Protein AF-0000000082586882 (afdb_homodimer)

Radius of gyration: 26.21 Å; Cα contacts (8 Å, |Δi|>4): 1651; chains: 2; bounding box: 53×79×56 Å

pLDDT: mean 97.49, std 3.39, range [56.19, 99.0]

Secondary structure (DSSP, 8-state):
--S-TTTS-HHHHHHHHHHHHHHH-TTEEEEEE-HHHHHHTT-HHHHHHHTT-SSPPEEEEEEEE-SSSTTSPPEEEEE-EEEEE--TTSPPPSTTGGGGGGTTHHHHHHHHHHHHHHHTT-SSEEEEEEEEEEE--STTS--TTEEEE-TTS-EEEES-TT-HHHHHHHHHHHHHGGG--SEEEEEE---HHHHHHHGGG-EEEEES-HHHHHHHHHHHHHHS--EEE----HHHHHHHH--SSSSEESS-SSSSSHHHHHHHHHHTT---SSEEEEE-GGGSEESSSSTTSPSEE--TTHHHHHHHHHHHHHH--/--S-TTTS-HHHHHHHHHHHHHHH-TTEEEEEE-HHHHHHTT-HHHHHHHTT-SSPPEEEEEEEE-SSSTTSPPEEEEE-EEEEE--TTSPPPSTTGGGGGGTTHHHHHHHHHHHHHHHTT-SSEEEEEEEEEEE--STTS--TTEEEE-TTS-EEEES-TT-HHHHHHHHHHHHHGGG--SEEEEEE---HHHHHHHGGG-EEEEES-HHHHHHHHHHHHHHS--EEE----HHHHHHHH--SSSSEESS-SSSSSHHHHHHHHHHTT---SSEEEEE-GGGSEESSSSTTSPSEE--TTHHHHHHHHHHHHHH--

Structure (mmCIF, N/CA/C/O backbone):
data_AF-0000000082586882-model_v1
#
loop_
_entity.id
_entity.type
_entity.pdbx_description
1 polymer 'Cytosol aminopeptidase'
#
loop_
_atom_site.group_PDB
_atom_site.id
_atom_site.type_symbol
_atom_site.label_atom_id
_atom_site.label_alt_id
_atom_site.label_comp_id
_atom_site.label_asym_id
_atom_site.label_entity_id
_atom_site.label_seq_id
_atom_site.pdbx_PDB_ins_code
_atom_site.Cartn_x
_atom_site.Cartn_y
_atom_site.Cartn_z
_atom_site.occupancy
_atom_site.B_iso_or_equiv
_atom_site.auth_seq_id
_atom_site.auth_comp_id
_atom_site.auth_asym_id
_atom_site.auth_atom_id
_atom_site.pdbx_PDB_model_num
ATOM 1 N N . MET A 1 1 ? 10.078 -24.031 0.908 1 88.69 1 MET A N 1
ATOM 2 C CA . MET A 1 1 ? 10.633 -22.688 0.821 1 88.69 1 MET A CA 1
ATOM 3 C C . MET A 1 1 ? 11.938 -22.578 1.593 1 88.69 1 MET A C 1
ATOM 5 O O . MET A 1 1 ? 12.766 -21.703 1.305 1 88.69 1 MET A O 1
ATOM 9 N N . GLU A 1 2 ? 12.172 -23.484 2.617 1 90.75 2 GLU A N 1
ATOM 10 C CA . GLU A 1 2 ? 13.375 -23.422 3.447 1 90.75 2 GLU A CA 1
ATOM 11 C C . GLU A 1 2 ? 14.516 -24.219 2.828 1 90.75 2 GLU A C 1
ATOM 13 O O . GLU A 1 2 ? 15.672 -24.078 3.23 1 90.75 2 GLU A O 1
ATOM 18 N N . SER A 1 3 ? 14.18 -25.062 1.926 1 93.25 3 SER A N 1
ATOM 19 C CA . SER A 1 3 ? 15.188 -25.922 1.333 1 93.25 3 SER A CA 1
ATOM 20 C C . SER A 1 3 ? 16.234 -25.109 0.564 1 93.25 3 SER A C 1
ATOM 22 O O . SER A 1 3 ? 15.891 -24.141 -0.104 1 93.25 3 SER A O 1
ATOM 24 N N . PRO A 1 4 ? 17.484 -25.656 0.668 1 94.94 4 PRO A N 1
ATOM 25 C CA . PRO A 1 4 ? 18.484 -25.016 -0.194 1 94.94 4 PRO A CA 1
ATOM 26 C C . PRO A 1 4 ? 18.125 -25.094 -1.676 1 94.94 4 PRO A C 1
ATOM 28 O O . PRO A 1 4 ? 17.594 -26.109 -2.131 1 94.94 4 PRO A O 1
ATOM 31 N N . ALA A 1 5 ? 18.484 -24.047 -2.354 1 92.69 5 ALA A N 1
ATOM 32 C CA . ALA A 1 5 ? 18.094 -23.938 -3.754 1 92.69 5 ALA A CA 1
ATOM 33 C C . ALA A 1 5 ? 18.672 -25.062 -4.59 1 92.69 5 ALA A C 1
ATOM 35 O O . ALA A 1 5 ? 18.047 -25.516 -5.559 1 92.69 5 ALA A O 1
ATOM 36 N N . ASN A 1 6 ? 19.859 -25.516 -4.23 1 95.38 6 ASN A N 1
ATOM 37 C CA . ASN A 1 6 ? 20.484 -26.594 -4.988 1 95.38 6 ASN A CA 1
ATOM 38 C C . ASN A 1 6 ? 19.781 -27.938 -4.73 1 95.38 6 ASN A C 1
ATOM 40 O O . ASN A 1 6 ? 19.969 -28.891 -5.488 1 95.38 6 ASN A O 1
ATOM 44 N N . GLU A 1 7 ? 18.984 -28.016 -3.697 1 96.69 7 GLU A N 1
ATOM 45 C CA . GLU A 1 7 ? 18.281 -29.25 -3.354 1 96.69 7 GLU A CA 1
ATOM 46 C C . GLU A 1 7 ? 16.797 -29.156 -3.744 1 96.69 7 GLU A C 1
ATOM 48 O O . GLU A 1 7 ? 16.109 -30.188 -3.797 1 96.69 7 GLU A O 1
ATOM 53 N N . MET A 1 8 ? 16.359 -28 -4.051 1 97.81 8 MET A N 1
ATOM 54 C CA . MET A 1 8 ? 14.961 -27.781 -4.426 1 97.81 8 MET A CA 1
ATOM 55 C C . MET A 1 8 ? 14.867 -27.172 -5.824 1 97.81 8 MET A C 1
ATOM 57 O O . MET A 1 8 ? 14.484 -26.016 -5.988 1 97.81 8 MET A O 1
ATOM 61 N N . THR A 1 9 ? 15.141 -28.016 -6.777 1 98.12 9 THR A N 1
ATOM 62 C CA . THR A 1 9 ? 15.016 -27.641 -8.18 1 98.12 9 THR A CA 1
ATOM 63 C C . THR A 1 9 ? 13.562 -27.719 -8.633 1 98.12 9 THR A C 1
ATOM 65 O O . THR A 1 9 ? 12.711 -28.234 -7.918 1 98.12 9 THR A O 1
ATOM 68 N N . PRO A 1 10 ? 13.289 -27.156 -9.836 1 98.62 10 PRO A N 1
ATOM 69 C CA . PRO A 1 10 ? 11.922 -27.281 -10.352 1 98.62 10 PRO A CA 1
ATOM 70 C C . PRO A 1 10 ? 11.43 -28.719 -10.391 1 98.62 10 PRO A C 1
ATOM 72 O O . PRO A 1 10 ? 10.312 -29 -9.961 1 98.62 10 PRO A O 1
ATOM 75 N N . THR A 1 11 ? 12.266 -29.594 -10.859 1 98.44 11 THR A N 1
ATOM 76 C CA . THR A 1 11 ? 11.914 -31.016 -10.945 1 98.44 11 THR A CA 1
ATOM 77 C C . THR A 1 11 ? 11.664 -31.594 -9.562 1 98.44 11 THR A C 1
ATOM 79 O O . THR A 1 11 ? 10.672 -32.312 -9.344 1 98.44 11 THR A O 1
ATOM 82 N N . LYS A 1 12 ? 12.562 -31.328 -8.617 1 98.44 12 LYS A N 1
ATOM 83 C CA . LYS A 1 12 ? 12.43 -31.844 -7.254 1 98.44 12 LYS A CA 1
ATOM 84 C C . LYS A 1 12 ? 11.156 -31.328 -6.598 1 98.44 12 LYS A C 1
ATOM 86 O O . LYS A 1 12 ? 10.461 -32.062 -5.898 1 98.44 12 LYS A O 1
ATOM 91 N N . PHE A 1 13 ? 10.867 -30.062 -6.781 1 98.69 13 PHE A N 1
ATOM 92 C CA . PHE A 1 13 ? 9.633 -29.484 -6.266 1 98.69 13 PHE A CA 1
ATOM 93 C C . PHE A 1 13 ? 8.422 -30.281 -6.742 1 98.69 13 PHE A C 1
ATOM 95 O O . PHE A 1 13 ? 7.574 -30.672 -5.938 1 98.69 13 PHE A O 1
ATOM 102 N N . ALA A 1 14 ? 8.328 -30.484 -8.039 1 98.81 14 ALA A N 1
ATOM 103 C CA . ALA A 1 14 ? 7.195 -31.188 -8.641 1 98.81 14 ALA A CA 1
ATOM 104 C C . ALA A 1 14 ? 7.07 -32.594 -8.086 1 98.81 14 ALA A C 1
ATOM 106 O O . ALA A 1 14 ? 5.965 -33.062 -7.773 1 98.81 14 ALA A O 1
ATOM 107 N N . GLU A 1 15 ? 8.172 -33.281 -7.914 1 98.56 15 GLU A N 1
ATOM 108 C CA . GLU A 1 15 ? 8.172 -34.656 -7.41 1 98.56 15 GLU A CA 1
ATOM 109 C C . GLU A 1 15 ? 7.68 -34.719 -5.969 1 98.56 15 GLU A C 1
ATOM 111 O O . GLU A 1 15 ? 6.934 -35.625 -5.602 1 98.56 15 GLU A O 1
ATOM 116 N N . ILE A 1 16 ? 8.117 -33.812 -5.176 1 98.31 16 ILE A N 1
ATOM 117 C CA . ILE A 1 16 ? 7.715 -33.75 -3.775 1 98.31 16 ILE A CA 1
ATOM 118 C C . ILE A 1 16 ? 6.207 -33.531 -3.682 1 98.31 16 ILE A C 1
ATOM 120 O O . ILE A 1 16 ? 5.52 -34.188 -2.902 1 98.31 16 ILE A O 1
ATOM 124 N N . ILE A 1 17 ? 5.715 -32.594 -4.461 1 98.56 17 ILE A N 1
ATOM 125 C CA . ILE A 1 17 ? 4.285 -32.281 -4.438 1 98.56 17 ILE A CA 1
ATOM 126 C C . ILE A 1 17 ? 3.502 -33.5 -4.914 1 98.56 17 ILE A C 1
ATOM 128 O O . ILE A 1 17 ? 2.461 -33.844 -4.348 1 98.56 17 ILE A O 1
ATOM 132 N N . GLU A 1 18 ? 3.982 -34.156 -5.996 1 98.62 18 GLU A N 1
ATOM 133 C CA . GLU A 1 18 ? 3.322 -35.344 -6.48 1 98.62 18 GLU A CA 1
ATOM 134 C C . GLU A 1 18 ? 3.23 -36.406 -5.387 1 98.62 18 GLU A C 1
ATOM 136 O O . GLU A 1 18 ? 2.174 -37 -5.184 1 98.62 18 GLU A O 1
ATOM 141 N N . LYS A 1 19 ? 4.316 -36.656 -4.711 1 98.38 19 LYS A N 1
ATOM 142 C CA . LYS A 1 19 ? 4.348 -37.625 -3.629 1 98.38 19 LYS A CA 1
ATOM 143 C C . LYS A 1 19 ? 3.344 -37.281 -2.537 1 98.38 19 LYS A C 1
ATOM 145 O O . LYS A 1 19 ? 2.619 -38.156 -2.047 1 98.38 19 LYS A O 1
ATOM 150 N N . ASN A 1 20 ? 3.316 -36.031 -2.166 1 98.38 20 ASN A N 1
ATOM 151 C CA . ASN A 1 20 ? 2.4 -35.594 -1.126 1 98.38 20 ASN A CA 1
ATOM 152 C C . ASN A 1 20 ? 0.944 -35.75 -1.541 1 98.38 20 ASN A C 1
ATOM 154 O O . ASN A 1 20 ? 0.108 -36.156 -0.727 1 98.38 20 ASN A O 1
ATOM 158 N N . LEU A 1 21 ? 0.627 -35.469 -2.764 1 98.38 21 LEU A N 1
ATOM 159 C CA . LEU A 1 21 ? -0.746 -35.562 -3.25 1 98.38 21 LEU A CA 1
ATOM 160 C C . LEU A 1 21 ? -1.193 -37 -3.355 1 98.38 21 LEU A C 1
ATOM 162 O O . LEU A 1 21 ? -2.328 -37.344 -3.008 1 98.38 21 LEU A O 1
ATOM 166 N N . LYS A 1 22 ? -0.313 -37.875 -3.84 1 96.81 22 LYS A N 1
ATOM 167 C CA . LYS A 1 22 ? -0.622 -39.312 -3.918 1 96.81 22 LYS A CA 1
ATOM 168 C C . LYS A 1 22 ? -0.925 -39.875 -2.537 1 96.81 22 LYS A C 1
ATOM 170 O O . LYS A 1 22 ? -1.798 -40.75 -2.395 1 96.81 22 LYS A O 1
ATOM 175 N N . SER A 1 23 ? -0.194 -39.406 -1.592 1 97.38 23 SER A N 1
ATOM 176 C CA . SER A 1 23 ? -0.396 -39.875 -0.219 1 97.38 23 SER A CA 1
ATOM 177 C C . SER A 1 23 ? -1.67 -39.281 0.376 1 97.38 23 SER A C 1
ATOM 179 O O . SER A 1 23 ? -2.27 -39.844 1.281 1 97.38 23 SER A O 1
ATOM 181 N N . ALA A 1 24 ? -2.102 -38.156 -0.119 1 97.25 24 ALA A N 1
ATOM 182 C CA . ALA A 1 24 ? -3.215 -37.406 0.469 1 97.25 24 ALA A CA 1
ATOM 183 C C . ALA A 1 24 ? -4.555 -38 0.037 1 97.25 24 ALA A C 1
ATOM 185 O O . ALA A 1 24 ? -5.5 -38.031 0.826 1 97.25 24 ALA A O 1
ATOM 186 N N . SER A 1 25 ? -4.66 -38.438 -1.238 1 96.62 25 SER A N 1
ATOM 187 C CA . SER A 1 25 ? -5.961 -38.875 -1.732 1 96.62 25 SER A CA 1
ATOM 188 C C . SER A 1 25 ? -5.832 -39.594 -3.076 1 96.62 25 SER A C 1
ATOM 190 O O . SER A 1 25 ? -5.031 -39.188 -3.924 1 96.62 25 SER A O 1
ATOM 192 N N . SER A 1 26 ? -6.711 -40.5 -3.342 1 96.81 26 SER A N 1
ATOM 193 C CA . SER A 1 26 ? -6.777 -41.188 -4.633 1 96.81 26 SER A CA 1
ATOM 194 C C . SER A 1 26 ? -7.5 -40.344 -5.668 1 96.81 26 SER A C 1
ATOM 196 O O . SER A 1 26 ? -7.488 -40.656 -6.859 1 96.81 26 SER A O 1
ATOM 198 N N . LYS A 1 27 ? -8.039 -39.25 -5.223 1 97.5 27 LYS A N 1
ATOM 199 C CA . LYS A 1 27 ? -8.82 -38.375 -6.105 1 97.5 27 LYS A CA 1
ATOM 200 C C . LYS A 1 27 ? -7.926 -37.312 -6.77 1 97.5 27 LYS A C 1
ATOM 202 O O . LYS A 1 27 ? -8.422 -36.375 -7.398 1 97.5 27 LYS A O 1
ATOM 207 N N . THR A 1 28 ? -6.645 -37.5 -6.586 1 98.19 28 THR A N 1
ATOM 208 C CA . THR A 1 28 ? -5.715 -36.531 -7.145 1 98.19 28 THR A CA 1
ATOM 209 C C . THR A 1 28 ? -4.996 -37.094 -8.367 1 98.19 28 THR A C 1
ATOM 211 O O . THR A 1 28 ? -4.77 -38.312 -8.445 1 98.19 28 THR A O 1
ATOM 214 N N . GLU A 1 29 ? -4.781 -36.312 -9.312 1 98.31 29 GLU A N 1
ATOM 215 C CA . GLU A 1 29 ? -3.969 -36.594 -10.492 1 98.31 29 GLU A CA 1
ATOM 216 C C . GLU A 1 29 ? -2.943 -35.469 -10.727 1 98.31 29 GLU A C 1
ATOM 218 O O . GLU A 1 29 ? -3.283 -34.281 -10.695 1 98.31 29 GLU A O 1
ATOM 223 N N . VAL A 1 30 ? -1.693 -35.906 -10.898 1 98.75 30 VAL A N 1
ATOM 224 C CA . VAL A 1 30 ? -0.616 -34.938 -11.047 1 98.75 30 VAL A CA 1
ATOM 225 C C . VAL A 1 30 ? 0.068 -35.125 -12.398 1 98.75 30 VAL A C 1
ATOM 227 O O . VAL A 1 30 ? 0.367 -36.25 -12.797 1 98.75 30 VAL A O 1
ATOM 230 N N . HIS A 1 31 ? 0.215 -34.062 -13.148 1 98.75 31 HIS A N 1
ATOM 231 C CA . HIS A 1 31 ? 0.985 -34.031 -14.383 1 98.75 31 HIS A CA 1
ATOM 232 C C . HIS A 1 31 ? 2.232 -33.188 -14.234 1 98.75 31 HIS A C 1
ATOM 234 O O . HIS A 1 31 ? 2.135 -31.969 -14.031 1 98.75 31 HIS A O 1
ATOM 240 N N . ILE A 1 32 ? 3.363 -33.844 -14.289 1 98.81 32 ILE A N 1
ATOM 241 C CA . ILE A 1 32 ? 4.641 -33.156 -14.344 1 98.81 32 ILE A CA 1
ATOM 242 C C . ILE A 1 32 ? 5.062 -32.938 -15.797 1 98.81 32 ILE A C 1
ATOM 244 O O . ILE A 1 32 ? 5.656 -33.844 -16.406 1 98.81 32 ILE A O 1
ATOM 248 N N . ARG A 1 33 ? 4.746 -31.766 -16.344 1 98.81 33 ARG A N 1
ATOM 249 C CA . ARG A 1 33 ? 4.902 -31.516 -17.781 1 98.81 33 ARG A CA 1
ATOM 250 C C . ARG A 1 33 ? 6.309 -31.016 -18.094 1 98.81 33 ARG A C 1
ATOM 252 O O . ARG A 1 33 ? 6.773 -30.031 -17.5 1 98.81 33 ARG A O 1
ATOM 259 N N . PRO A 1 34 ? 7.016 -31.688 -18.984 1 98.62 34 PRO A N 1
ATOM 260 C CA . PRO A 1 34 ? 8.383 -31.297 -19.344 1 98.62 34 PRO A CA 1
ATOM 261 C C . PRO A 1 34 ? 8.438 -30.078 -20.25 1 98.62 34 PRO A C 1
ATOM 263 O O . PRO A 1 34 ? 7.402 -29.594 -20.719 1 98.62 34 PRO A O 1
ATOM 266 N N . LYS A 1 35 ? 9.633 -29.609 -20.516 1 98.75 35 LYS A N 1
ATOM 267 C CA . LYS A 1 35 ? 9.875 -28.438 -21.359 1 98.75 35 LYS A CA 1
ATOM 268 C C . LYS A 1 35 ? 9.211 -28.594 -22.719 1 98.75 35 LYS A C 1
ATOM 270 O O . LYS A 1 35 ? 8.656 -27.641 -23.266 1 98.75 35 LYS A O 1
ATOM 275 N N . SER A 1 36 ? 9.258 -29.781 -23.281 1 98.75 36 SER A N 1
ATOM 276 C CA . SER A 1 36 ? 8.688 -30.016 -24.609 1 98.75 36 SER A CA 1
ATOM 277 C C . SER A 1 36 ? 7.184 -29.75 -24.609 1 98.75 36 SER A C 1
ATOM 279 O O . SER A 1 36 ? 6.652 -29.188 -25.578 1 98.75 36 SER A O 1
ATOM 281 N N . TRP A 1 37 ? 6.523 -30.141 -23.594 1 98.88 37 TRP A N 1
ATOM 282 C CA . TRP A 1 37 ? 5.098 -29.859 -23.469 1 98.88 37 TRP A CA 1
ATOM 283 C C . TRP A 1 37 ? 4.844 -28.359 -23.359 1 98.88 37 TRP A C 1
ATOM 285 O O . TRP A 1 37 ? 3.9 -27.844 -23.969 1 98.88 37 TRP A O 1
ATOM 295 N N . ILE A 1 38 ? 5.629 -27.703 -22.609 1 98.94 38 ILE A N 1
ATOM 296 C CA . ILE A 1 38 ? 5.52 -26.266 -22.438 1 98.94 38 ILE A CA 1
ATOM 297 C C . ILE A 1 38 ? 5.66 -25.562 -23.781 1 98.94 38 ILE A C 1
ATOM 299 O O . ILE A 1 38 ? 4.914 -24.625 -24.094 1 98.94 38 ILE A O 1
ATOM 303 N N . GLU A 1 39 ? 6.641 -26 -24.562 1 98.81 39 GLU A N 1
ATOM 304 C CA . GLU A 1 39 ? 6.855 -25.469 -25.922 1 98.81 39 GLU A CA 1
ATOM 305 C C . GLU A 1 39 ? 5.641 -25.719 -26.797 1 98.81 39 GLU A C 1
ATOM 307 O O . GLU A 1 39 ? 5.227 -24.844 -27.562 1 98.81 39 GLU A O 1
ATOM 312 N N . GLU A 1 40 ? 5.078 -26.891 -26.672 1 98.75 40 GLU A N 1
ATOM 313 C CA . GLU A 1 40 ? 3.893 -27.234 -27.438 1 98.75 40 GLU A CA 1
ATOM 314 C C . GLU A 1 40 ? 2.711 -26.344 -27.078 1 98.75 40 GLU A C 1
ATOM 316 O O . GLU A 1 40 ? 1.879 -26.016 -27.922 1 98.75 40 GLU A O 1
ATOM 321 N N . GLN A 1 41 ? 2.654 -25.938 -25.859 1 98.75 41 GLN A N 1
ATOM 322 C CA . GLN A 1 41 ? 1.582 -25.078 -25.375 1 98.75 41 GLN A CA 1
ATOM 323 C C . GLN A 1 41 ? 1.851 -23.609 -25.719 1 98.75 41 GLN A C 1
ATOM 325 O O . GLN A 1 41 ? 1.066 -22.734 -25.359 1 98.75 41 GLN A O 1
ATOM 330 N N . GLU A 1 42 ? 2.945 -23.312 -26.344 1 98.69 42 GLU A N 1
ATOM 331 C CA . GLU A 1 42 ? 3.336 -21.984 -26.797 1 98.69 42 GLU A CA 1
ATOM 332 C C . GLU A 1 42 ? 3.404 -21 -25.625 1 98.69 42 GLU A C 1
ATOM 334 O O . GLU A 1 42 ? 2.928 -19.875 -25.719 1 98.69 42 GLU A O 1
ATOM 339 N N . MET A 1 43 ? 3.896 -21.531 -24.516 1 98.88 43 MET A N 1
ATOM 340 C CA . MET A 1 43 ? 4.078 -20.672 -23.344 1 98.88 43 MET A CA 1
ATOM 341 C C . MET A 1 43 ? 5.383 -19.906 -23.438 1 98.88 43 MET A C 1
ATOM 343 O O . MET A 1 43 ? 6.273 -20.078 -22.594 1 98.88 43 MET A O 1
ATOM 347 N N . GLY A 1 44 ? 5.402 -18.953 -24.391 1 98.88 44 GLY A N 1
ATOM 348 C CA . GLY A 1 44 ? 6.621 -18.234 -24.719 1 98.88 44 GLY A CA 1
ATOM 349 C C . GLY A 1 44 ? 7.105 -17.328 -23.594 1 98.88 44 GLY A C 1
ATOM 350 O O . GLY A 1 44 ? 8.312 -17.141 -23.422 1 98.88 44 GLY A O 1
ATOM 351 N N . SER A 1 45 ? 6.223 -16.734 -22.906 1 98.94 45 SER A N 1
ATOM 352 C CA . SER A 1 45 ? 6.602 -15.883 -21.781 1 98.94 45 SER A CA 1
ATOM 353 C C . SER A 1 45 ? 7.277 -16.688 -20.672 1 98.94 45 SER A C 1
ATOM 355 O O . SER A 1 45 ? 8.328 -16.297 -20.172 1 98.94 45 SER A O 1
ATOM 357 N N . PHE A 1 46 ? 6.695 -17.828 -20.344 1 98.94 46 PHE A N 1
ATOM 358 C CA . PHE A 1 46 ? 7.27 -18.734 -19.359 1 98.94 46 PHE A CA 1
ATOM 359 C C . PHE A 1 46 ? 8.633 -19.25 -19.812 1 98.94 46 PHE A C 1
ATOM 361 O O . PHE A 1 46 ? 9.609 -19.156 -19.062 1 98.94 46 PHE A O 1
ATOM 368 N N . LEU A 1 47 ? 8.734 -19.672 -21 1 98.94 47 LEU A N 1
ATOM 369 C CA . LEU A 1 47 ? 9.969 -20.234 -21.562 1 98.94 47 LEU A CA 1
ATOM 370 C C . LEU A 1 47 ? 11.07 -19.172 -21.578 1 98.94 47 LEU A C 1
ATOM 372 O O . LEU A 1 47 ? 12.25 -19.5 -21.406 1 98.94 47 LEU A O 1
ATOM 376 N N . SER A 1 48 ? 10.703 -17.938 -21.781 1 98.81 48 SER A N 1
ATOM 377 C CA . SER A 1 48 ? 11.68 -16.859 -21.859 1 98.81 48 SER A CA 1
ATOM 378 C C . SER A 1 48 ? 12.414 -16.688 -20.531 1 98.81 48 SER A C 1
ATOM 380 O O . SER A 1 48 ? 13.594 -16.328 -20.516 1 98.81 48 SER A O 1
ATOM 382 N N . VAL A 1 49 ? 11.75 -16.891 -19.438 1 98.94 49 VAL A N 1
ATOM 383 C CA . VAL A 1 49 ? 12.375 -16.797 -18.109 1 98.94 49 VAL A CA 1
ATOM 384 C C . VAL A 1 49 ? 13.25 -18.016 -17.859 1 98.94 49 VAL A C 1
ATOM 386 O O . VAL A 1 49 ? 14.383 -17.891 -17.391 1 98.94 49 VAL A O 1
ATOM 389 N N . ALA A 1 50 ? 12.781 -19.156 -18.234 1 98.88 50 ALA A N 1
ATOM 390 C CA . ALA A 1 50 ? 13.406 -20.438 -17.906 1 98.88 50 ALA A CA 1
ATOM 391 C C . ALA A 1 50 ? 14.703 -20.625 -18.688 1 98.88 50 ALA A C 1
ATOM 393 O O . ALA A 1 50 ? 15.617 -21.297 -18.219 1 98.88 50 ALA A O 1
ATOM 394 N N . LYS A 1 51 ? 14.781 -20.031 -19.781 1 98.56 51 LYS A N 1
ATOM 395 C CA . LYS A 1 51 ? 15.867 -20.344 -20.703 1 98.56 51 LYS A CA 1
ATOM 396 C C . LYS A 1 51 ? 17.219 -19.875 -20.156 1 98.56 51 LYS A C 1
ATOM 398 O O . LYS A 1 51 ? 18.266 -20.281 -20.641 1 98.56 51 LYS A O 1
ATOM 403 N N . GLY A 1 52 ? 17.219 -19.062 -19.125 1 98.25 52 GLY A N 1
ATOM 404 C CA . GLY A 1 52 ? 18.453 -18.609 -18.531 1 98.25 52 GLY A CA 1
ATOM 405 C C . GLY A 1 52 ? 19.125 -19.672 -17.672 1 98.25 52 GLY A C 1
ATOM 406 O O . GLY A 1 52 ? 20.312 -19.562 -17.344 1 98.25 52 GLY A O 1
ATOM 407 N N . SER A 1 53 ? 18.406 -20.656 -17.25 1 98.25 53 SER A N 1
ATOM 408 C CA . SER A 1 53 ? 18.891 -21.688 -16.344 1 98.25 53 SER A CA 1
ATOM 409 C C . SER A 1 53 ? 19.172 -22.984 -17.078 1 98.25 53 SER A C 1
ATOM 411 O O . SER A 1 53 ? 18.547 -23.266 -18.109 1 98.25 53 SER A O 1
ATOM 413 N N . ASP A 1 54 ? 20.078 -23.766 -16.531 1 97.5 54 ASP A N 1
ATOM 414 C CA . ASP A 1 54 ? 20.312 -25.109 -17.031 1 97.5 54 ASP A CA 1
ATOM 415 C C . ASP A 1 54 ? 19.344 -26.109 -16.422 1 97.5 54 ASP A C 1
ATOM 417 O O . ASP A 1 54 ? 19.188 -27.219 -16.922 1 97.5 54 ASP A O 1
ATOM 421 N N . GLU A 1 55 ? 18.797 -25.781 -15.281 1 97.88 55 GLU A N 1
ATOM 422 C CA . GLU A 1 55 ? 17.719 -26.594 -14.75 1 97.88 55 GLU A CA 1
ATOM 423 C C . GLU A 1 55 ? 16.484 -26.516 -15.648 1 97.88 55 GLU A C 1
ATOM 425 O O . GLU A 1 55 ? 16 -25.422 -15.961 1 97.88 55 GLU A O 1
ATOM 430 N N . PRO A 1 56 ? 16 -27.625 -16.156 1 98.31 56 PRO A N 1
ATOM 431 C CA . PRO A 1 56 ? 14.844 -27.562 -17.062 1 98.31 56 PRO A CA 1
ATOM 432 C C . PRO A 1 56 ? 13.586 -27.062 -16.344 1 98.31 56 PRO A C 1
ATOM 434 O O . PRO A 1 56 ? 13.359 -27.391 -15.18 1 98.31 56 PRO A O 1
ATOM 437 N N . PRO A 1 57 ? 12.82 -26.234 -17.078 1 98.88 57 PRO A N 1
ATOM 438 C CA . PRO A 1 57 ? 11.516 -25.859 -16.516 1 98.88 57 PRO A CA 1
ATOM 439 C C . PRO A 1 57 ? 10.547 -27.031 -16.438 1 98.88 57 PRO A C 1
ATOM 441 O O . PRO A 1 57 ? 10.688 -28.016 -17.172 1 98.88 57 PRO A O 1
ATOM 444 N N . VAL A 1 58 ? 9.648 -26.953 -15.5 1 98.94 58 VAL A N 1
ATOM 445 C CA . VAL A 1 58 ? 8.586 -27.922 -15.297 1 98.94 58 VAL A CA 1
ATOM 446 C C . VAL A 1 58 ? 7.25 -27.203 -15.102 1 98.94 58 VAL A C 1
ATOM 448 O O . VAL A 1 58 ? 7.18 -26.203 -14.391 1 98.94 58 VAL A O 1
ATOM 451 N N . PHE A 1 59 ? 6.266 -27.594 -15.867 1 98.94 59 PHE A N 1
ATOM 452 C CA . PHE A 1 59 ? 4.922 -27.109 -15.586 1 98.94 59 PHE A CA 1
ATOM 453 C C . PHE A 1 59 ? 4.129 -28.125 -14.781 1 98.94 59 PHE A C 1
ATOM 455 O O . PHE A 1 59 ? 3.742 -29.172 -15.305 1 98.94 59 PHE A O 1
ATOM 462 N N . LEU A 1 60 ? 3.924 -27.844 -13.508 1 98.94 60 LEU A N 1
ATOM 463 C CA . LEU A 1 60 ? 3.205 -28.75 -12.609 1 98.94 60 LEU A CA 1
ATOM 464 C C . LEU A 1 60 ? 1.702 -28.5 -12.68 1 98.94 60 LEU A C 1
ATOM 466 O O . LEU A 1 60 ? 1.246 -27.375 -12.477 1 98.94 60 LEU A O 1
ATOM 470 N N . GLU A 1 61 ? 0.967 -29.469 -13.031 1 98.94 61 GLU A N 1
ATOM 471 C CA . GLU A 1 61 ? -0.49 -29.438 -13.109 1 98.94 61 GLU A CA 1
ATOM 472 C C . GLU A 1 61 ? -1.119 -30.469 -12.18 1 98.94 61 GLU A C 1
ATOM 474 O O . GLU A 1 61 ? -0.817 -31.656 -12.273 1 98.94 61 GLU A O 1
ATOM 479 N N . ILE A 1 62 ? -1.984 -29.969 -11.281 1 98.94 62 ILE A N 1
ATOM 480 C CA . ILE A 1 62 ? -2.607 -30.812 -10.273 1 98.94 62 ILE A CA 1
ATOM 481 C C . ILE A 1 62 ? -4.121 -30.812 -10.461 1 98.94 62 ILE A C 1
ATOM 483 O O . ILE A 1 62 ? -4.734 -29.766 -10.641 1 98.94 62 ILE A O 1
ATOM 487 N N . HIS A 1 63 ? -4.707 -31.984 -10.461 1 98.62 63 HIS A N 1
ATOM 488 C CA . HIS A 1 63 ? -6.156 -32.125 -10.43 1 98.62 63 HIS A CA 1
ATOM 489 C C . HIS A 1 63 ? -6.613 -32.812 -9.141 1 98.62 63 HIS A C 1
ATOM 491 O O . HIS A 1 63 ? -6.082 -33.844 -8.758 1 98.62 63 HIS A O 1
ATOM 497 N N . TYR A 1 64 ? -7.434 -32.188 -8.414 1 98.69 64 TYR A N 1
ATOM 498 C CA . TYR A 1 64 ? -8.195 -32.781 -7.324 1 98.69 64 TYR A CA 1
ATOM 499 C C . TYR A 1 64 ? -9.68 -32.844 -7.664 1 98.69 64 TYR A C 1
ATOM 501 O O . TYR A 1 64 ? -10.32 -31.812 -7.867 1 98.69 64 TYR A O 1
ATOM 509 N N . ARG A 1 65 ? -10.203 -34.031 -7.836 1 98.25 65 ARG A N 1
ATOM 510 C CA . ARG A 1 65 ? -11.602 -34.25 -8.188 1 98.25 65 ARG A CA 1
ATOM 511 C C . ARG A 1 65 ? -12.414 -34.688 -6.969 1 98.25 65 ARG A C 1
ATOM 513 O O . ARG A 1 65 ? -12.805 -35.844 -6.844 1 98.25 65 ARG A O 1
ATOM 520 N N . GLY A 1 66 ? -12.805 -33.688 -6.215 1 97.44 66 GLY A N 1
ATOM 521 C CA . GLY A 1 66 ? -13.469 -33.969 -4.949 1 97.44 66 GLY A CA 1
ATOM 522 C C . GLY A 1 66 ? -14.977 -33.844 -5.031 1 97.44 66 GLY A C 1
ATOM 523 O O . GLY A 1 66 ? -15.695 -34.406 -4.199 1 97.44 66 GLY A O 1
ATOM 524 N N . SER A 1 67 ? -15.422 -33.188 -6.023 1 97.12 67 SER A N 1
ATOM 525 C CA . SER A 1 67 ? -16.859 -33 -6.148 1 97.12 67 SER A CA 1
ATOM 526 C C . SER A 1 67 ? -17.578 -34.312 -6.465 1 97.12 67 SER A C 1
ATOM 528 O O . SER A 1 67 ? -17.078 -35.125 -7.242 1 97.12 67 SER A O 1
ATOM 530 N N . PRO A 1 68 ? -18.75 -34.438 -5.875 1 95.19 68 PRO A N 1
ATOM 531 C CA . PRO A 1 68 ? -19.531 -35.625 -6.281 1 95.19 68 PRO A CA 1
ATOM 532 C C . PRO A 1 68 ? -19.922 -35.562 -7.758 1 95.19 68 PRO A C 1
ATOM 534 O O . PRO A 1 68 ? -20.125 -36.625 -8.375 1 95.19 68 PRO A O 1
ATOM 537 N N . ASN A 1 69 ? -20.047 -34.375 -8.273 1 94.5 69 ASN A N 1
ATOM 538 C CA . ASN A 1 69 ? -20.297 -34.188 -9.695 1 94.5 69 ASN A CA 1
ATOM 539 C C . ASN A 1 69 ? -19.016 -33.812 -10.445 1 94.5 69 ASN A C 1
ATOM 541 O O . ASN A 1 69 ? -18.547 -32.688 -10.367 1 94.5 69 ASN A O 1
ATOM 545 N N . ALA A 1 70 ? -18.5 -34.719 -11.227 1 89.31 70 ALA A N 1
ATOM 546 C CA . ALA A 1 70 ? -17.234 -34.562 -11.93 1 89.31 70 ALA A CA 1
ATOM 547 C C . ALA A 1 70 ? -17.281 -33.375 -12.883 1 89.31 70 ALA A C 1
ATOM 549 O O . ALA A 1 70 ? -16.25 -32.75 -13.164 1 89.31 70 ALA A O 1
ATOM 550 N N . SER A 1 71 ? -18.484 -33.031 -13.266 1 93.88 71 SER A N 1
ATOM 551 C CA . SER A 1 71 ? -18.625 -31.984 -14.273 1 93.88 71 SER A CA 1
ATOM 552 C C . SER A 1 71 ? -18.656 -30.594 -13.641 1 93.88 71 SER A C 1
ATOM 554 O O . SER A 1 71 ? -18.641 -29.578 -14.344 1 93.88 71 SER A O 1
ATOM 556 N N . ASP A 1 72 ? -18.625 -30.578 -12.32 1 96.25 72 ASP A N 1
ATOM 557 C CA . ASP A 1 72 ? -18.578 -29.281 -11.664 1 96.25 72 ASP A CA 1
ATOM 558 C C . ASP A 1 72 ? -17.328 -28.516 -12.039 1 96.25 72 ASP A C 1
ATOM 560 O O . ASP A 1 72 ? -16.219 -29.078 -12.07 1 96.25 72 ASP A O 1
ATOM 564 N N . ALA A 1 73 ? -17.5 -27.234 -12.391 1 97.88 73 ALA A N 1
ATOM 565 C CA . ALA A 1 73 ? -16.375 -26.391 -12.742 1 97.88 73 ALA A CA 1
ATOM 566 C C . ALA A 1 73 ? -15.383 -26.281 -11.594 1 97.88 73 ALA A C 1
ATOM 568 O O . ALA A 1 73 ? -15.781 -26.172 -10.43 1 97.88 73 ALA A O 1
ATOM 569 N N . PRO A 1 74 ? -14.172 -26.406 -11.859 1 98.75 74 PRO A N 1
ATOM 570 C CA . PRO A 1 74 ? -13.156 -26.359 -10.805 1 98.75 74 PRO A CA 1
ATOM 571 C C . PRO A 1 74 ? -12.82 -24.938 -10.367 1 98.75 74 PRO A C 1
ATOM 573 O O . PRO A 1 74 ? -13.07 -23.984 -11.117 1 98.75 74 PRO A O 1
ATOM 576 N N . LEU A 1 75 ? -12.336 -24.812 -9.125 1 98.88 75 LEU A N 1
ATOM 577 C CA . LEU A 1 75 ? -11.523 -23.656 -8.75 1 98.88 75 LEU A CA 1
ATOM 578 C C . LEU A 1 75 ? -10.086 -23.828 -9.234 1 98.88 75 LEU A C 1
ATOM 580 O O . LEU A 1 75 ? -9.492 -24.891 -9.055 1 98.88 75 LEU A O 1
ATOM 584 N N . VAL A 1 76 ? -9.539 -22.844 -9.875 1 98.94 76 VAL A N 1
ATOM 585 C CA . VAL A 1 76 ? -8.18 -22.969 -10.383 1 98.94 76 VAL A CA 1
ATOM 586 C C . VAL A 1 76 ? -7.25 -22.047 -9.586 1 98.94 76 VAL A C 1
ATOM 588 O O . VAL A 1 76 ? -7.488 -20.844 -9.484 1 98.94 76 VAL A O 1
ATOM 591 N N . PHE A 1 77 ? -6.242 -22.641 -8.961 1 98.94 77 PHE A N 1
ATOM 592 C CA . PHE A 1 77 ? -5.199 -21.938 -8.227 1 98.94 77 PHE A CA 1
ATOM 593 C C . PHE A 1 77 ? -3.885 -21.953 -9 1 98.94 77 PHE A C 1
ATOM 595 O O . PHE A 1 77 ? -3.465 -23 -9.492 1 98.94 77 PHE A O 1
ATOM 602 N N . VAL A 1 78 ? -3.291 -20.797 -9.188 1 99 78 VAL A N 1
ATOM 603 C CA . VAL A 1 78 ? -2.027 -20.672 -9.906 1 99 78 VAL A CA 1
ATOM 604 C C . VAL A 1 78 ? -0.956 -20.125 -8.961 1 99 78 VAL A C 1
ATOM 606 O O . VAL A 1 78 ? -1.199 -19.156 -8.227 1 99 78 VAL A O 1
ATOM 609 N N . GLY A 1 79 ? 0.217 -20.766 -8.875 1 98.94 79 GLY A N 1
ATOM 610 C CA . GLY A 1 79 ? 1.27 -20.328 -7.977 1 98.94 79 GLY A CA 1
ATOM 611 C C . GLY A 1 79 ? 2.584 -20.062 -8.68 1 98.94 79 GLY A C 1
ATOM 612 O O . GLY A 1 79 ? 3.033 -20.859 -9.5 1 98.94 79 GLY A O 1
ATOM 613 N N . LYS A 1 80 ? 3.217 -18.891 -8.398 1 98.94 80 LYS A N 1
ATOM 614 C CA . LYS A 1 80 ? 4.551 -18.578 -8.906 1 98.94 80 LYS A CA 1
ATOM 615 C C . LYS A 1 80 ? 5.574 -19.609 -8.422 1 98.94 80 LYS A C 1
ATOM 617 O O . LYS A 1 80 ? 5.711 -19.828 -7.219 1 98.94 80 LYS A O 1
ATOM 622 N N . GLY A 1 81 ? 6.316 -20.219 -9.383 1 98.81 81 GLY A N 1
ATOM 623 C CA . GLY A 1 81 ? 7.188 -21.328 -9.039 1 98.81 81 GLY A CA 1
ATOM 624 C C . GLY A 1 81 ? 8.641 -21.078 -9.383 1 98.81 81 GLY A C 1
ATOM 625 O O . GLY A 1 81 ? 9.328 -21.969 -9.898 1 98.81 81 GLY A O 1
ATOM 626 N N . ILE A 1 82 ? 9.164 -19.906 -9.117 1 98.88 82 ILE A N 1
ATOM 627 C CA . ILE A 1 82 ? 10.586 -19.641 -9.297 1 98.88 82 ILE A CA 1
ATOM 628 C C . ILE A 1 82 ? 11.375 -20.266 -8.141 1 98.88 82 ILE A C 1
ATOM 630 O O . ILE A 1 82 ? 11.352 -19.75 -7.02 1 98.88 82 ILE A O 1
ATOM 634 N N . THR A 1 83 ? 12.078 -21.297 -8.398 1 98.69 83 THR A N 1
ATOM 635 C CA . THR A 1 83 ? 12.734 -22.031 -7.32 1 98.69 83 THR A CA 1
ATOM 636 C C . THR A 1 83 ? 14.008 -21.312 -6.879 1 98.69 83 THR A C 1
ATOM 638 O O . THR A 1 83 ? 14.516 -21.562 -5.781 1 98.69 83 THR A O 1
ATOM 641 N N . PHE A 1 84 ? 14.547 -20.469 -7.723 1 98.62 84 PHE A N 1
ATOM 642 C CA . PHE A 1 84 ? 15.586 -19.516 -7.352 1 98.62 84 PHE A CA 1
ATOM 643 C C . PHE A 1 84 ? 15.555 -18.312 -8.273 1 98.62 84 PHE A C 1
ATOM 645 O O . PHE A 1 84 ? 15.531 -18.453 -9.492 1 98.62 84 PHE A O 1
ATOM 652 N N . ASP A 1 85 ? 15.633 -17.172 -7.699 1 98.5 85 ASP A N 1
ATOM 653 C CA . ASP A 1 85 ? 15.539 -15.938 -8.477 1 98.5 85 ASP A CA 1
ATOM 654 C C . ASP A 1 85 ? 16.781 -15.078 -8.289 1 98.5 85 ASP A C 1
ATOM 656 O O . ASP A 1 85 ? 16.922 -14.383 -7.281 1 98.5 85 ASP A O 1
ATOM 660 N N . SER A 1 86 ? 17.594 -15.039 -9.266 1 98.44 86 SER A N 1
ATOM 661 C CA . SER A 1 86 ? 18.766 -14.18 -9.234 1 98.44 86 SER A CA 1
ATOM 662 C C . SER A 1 86 ? 18.438 -12.773 -9.734 1 98.44 86 SER A C 1
ATOM 664 O O . SER A 1 86 ? 19.203 -11.836 -9.516 1 98.44 86 SER A O 1
ATOM 666 N N . GLY A 1 87 ? 17.359 -12.633 -10.398 1 98.44 87 GLY A N 1
ATOM 667 C CA . GLY A 1 87 ? 17 -11.414 -11.102 1 98.44 87 GLY A CA 1
ATOM 668 C C . GLY A 1 87 ? 17.328 -11.477 -12.586 1 98.44 87 GLY A C 1
ATOM 669 O O . GLY A 1 87 ? 16.953 -10.578 -13.344 1 98.44 87 GLY A O 1
ATOM 670 N N . GLY A 1 88 ? 17.938 -12.594 -13.047 1 98.12 88 GLY A N 1
ATOM 671 C CA . GLY A 1 88 ? 18.406 -12.648 -14.422 1 98.12 88 GLY A CA 1
ATOM 672 C C . GLY A 1 88 ? 19.484 -11.625 -14.727 1 98.12 88 GLY A C 1
ATOM 673 O O . GLY A 1 88 ? 20.422 -11.453 -13.945 1 98.12 88 GLY A O 1
ATOM 674 N N . ILE A 1 89 ? 19.328 -11.008 -15.898 1 98.38 89 ILE A N 1
ATOM 675 C CA . ILE A 1 89 ? 20.312 -10.016 -16.328 1 98.38 89 ILE A CA 1
ATOM 676 C C . ILE A 1 89 ? 20.188 -8.766 -15.453 1 98.38 89 ILE A C 1
ATOM 678 O O . ILE A 1 89 ? 21.188 -8.117 -15.141 1 98.38 89 ILE A O 1
ATOM 682 N N . SER A 1 90 ? 18.938 -8.406 -15.133 1 98.19 90 SER A N 1
ATOM 683 C CA . SER A 1 90 ? 18.719 -7.418 -14.078 1 98.19 90 SER A CA 1
ATOM 684 C C . SER A 1 90 ? 18.984 -8.008 -12.695 1 98.19 90 SER A C 1
ATOM 686 O O . SER A 1 90 ? 18.062 -8.109 -11.875 1 98.19 90 SER A O 1
ATOM 688 N N . ILE A 1 91 ? 20.219 -8.219 -12.359 1 98.06 91 ILE A N 1
ATOM 689 C CA . ILE A 1 91 ? 20.641 -9.07 -11.25 1 98.06 91 ILE A CA 1
ATOM 690 C C . ILE A 1 91 ? 20.359 -8.367 -9.922 1 98.06 91 ILE A C 1
ATOM 692 O O . ILE A 1 91 ? 20.578 -7.16 -9.797 1 98.06 91 ILE A O 1
ATOM 696 N N . LYS A 1 92 ? 19.844 -9.164 -8.969 1 97.56 92 LYS A N 1
ATOM 697 C CA . LYS A 1 92 ? 19.609 -8.648 -7.625 1 97.56 92 LYS A CA 1
ATOM 698 C C . LYS A 1 92 ? 20.922 -8.352 -6.91 1 97.56 92 LYS A C 1
ATOM 700 O O . LYS A 1 92 ? 21.953 -8.945 -7.227 1 97.56 92 LYS A O 1
ATOM 705 N N . PRO A 1 93 ? 20.891 -7.406 -5.914 1 95.62 93 PRO A N 1
ATOM 706 C CA . PRO A 1 93 ? 22.047 -7.305 -5.023 1 95.62 93 PRO A CA 1
ATOM 707 C C . PRO A 1 93 ? 22.375 -8.625 -4.336 1 95.62 93 PRO A C 1
ATOM 709 O O . PRO A 1 93 ? 21.484 -9.43 -4.07 1 95.62 93 PRO A O 1
ATOM 712 N N . SER A 1 94 ? 23.641 -8.75 -3.947 1 96.12 94 SER A N 1
ATOM 713 C CA . SER A 1 94 ? 24.078 -9.984 -3.314 1 96.12 94 SER A CA 1
ATOM 714 C C . SER A 1 94 ? 23.484 -10.133 -1.919 1 96.12 94 SER A C 1
ATOM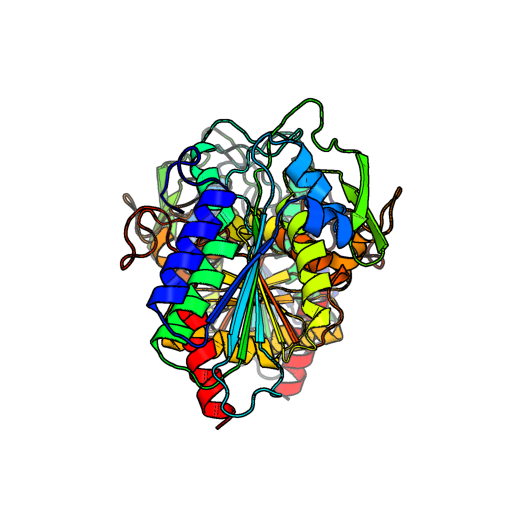 716 O O . SER A 1 94 ? 23.203 -11.25 -1.477 1 96.12 94 SER A O 1
ATOM 718 N N . ALA A 1 95 ? 23.359 -8.961 -1.354 1 94.81 95 ALA A N 1
ATOM 719 C CA . ALA A 1 95 ? 22.812 -8.984 -0.002 1 94.81 95 ALA A CA 1
ATOM 720 C C . ALA A 1 95 ? 21.422 -9.602 0.01 1 94.81 95 ALA A C 1
ATOM 722 O O . ALA A 1 95 ? 20.547 -9.195 -0.769 1 94.81 95 ALA A O 1
ATOM 723 N N . ASN A 1 96 ? 21.188 -10.633 0.761 1 92.38 96 ASN A N 1
ATOM 724 C CA . ASN A 1 96 ? 19.922 -11.305 1.015 1 92.38 96 ASN A CA 1
ATOM 725 C C . ASN A 1 96 ? 19.469 -12.109 -0.2 1 92.38 96 ASN A C 1
ATOM 727 O O . ASN A 1 96 ? 18.312 -12.547 -0.26 1 92.38 96 ASN A O 1
ATOM 731 N N . MET A 1 97 ? 20.312 -12.328 -1.168 1 95.31 97 MET A N 1
ATOM 732 C CA . MET A 1 97 ? 19.938 -13.109 -2.342 1 95.31 97 MET A CA 1
ATOM 733 C C . MET A 1 97 ? 19.641 -14.555 -1.96 1 95.31 97 MET A C 1
ATOM 735 O O . MET A 1 97 ? 18.906 -15.25 -2.664 1 95.31 97 MET A O 1
ATOM 739 N N . ASP A 1 98 ? 20.219 -15.008 -0.89 1 94.81 98 ASP A N 1
ATOM 740 C CA . ASP A 1 98 ? 19.984 -16.359 -0.404 1 94.81 98 ASP A CA 1
ATOM 741 C C . ASP A 1 98 ? 18.5 -16.594 -0.117 1 94.81 98 ASP A C 1
ATOM 743 O O . ASP A 1 98 ? 18 -17.703 -0.251 1 94.81 98 ASP A O 1
ATOM 747 N N . LEU A 1 99 ? 17.781 -15.539 0.19 1 95.06 99 LEU A N 1
ATOM 748 C CA . LEU A 1 99 ? 16.359 -15.633 0.505 1 95.06 99 LEU A CA 1
ATOM 749 C C . LEU A 1 99 ? 15.539 -15.906 -0.751 1 95.06 99 LEU A C 1
ATOM 751 O O . LEU A 1 99 ? 14.383 -16.344 -0.666 1 95.06 99 LEU A O 1
ATOM 755 N N . MET A 1 100 ? 16.078 -15.734 -1.927 1 96.44 100 MET A N 1
ATOM 756 C CA . MET A 1 100 ? 15.375 -15.891 -3.193 1 96.44 100 MET A CA 1
ATOM 757 C C . MET A 1 100 ? 15.156 -17.375 -3.512 1 96.44 100 MET A C 1
ATOM 759 O O . MET A 1 100 ? 14.43 -17.703 -4.449 1 96.44 100 MET A O 1
ATOM 763 N N . ARG A 1 101 ? 15.664 -18.281 -2.658 1 96.38 101 ARG A N 1
ATOM 764 C CA . ARG A 1 101 ? 15.281 -19.688 -2.727 1 96.38 101 ARG A CA 1
ATOM 765 C C . ARG A 1 101 ? 13.797 -19.875 -2.422 1 96.38 101 ARG A C 1
ATOM 767 O O . ARG A 1 101 ? 13.211 -20.891 -2.775 1 96.38 101 ARG A O 1
ATOM 774 N N . ALA A 1 102 ? 13.211 -18.828 -1.79 1 96.25 102 ALA A N 1
ATOM 775 C CA . ALA A 1 102 ? 11.812 -18.906 -1.38 1 96.25 102 ALA A CA 1
ATOM 776 C C . ALA A 1 102 ? 10.898 -18.234 -2.406 1 96.25 102 ALA A C 1
ATOM 778 O O . ALA A 1 102 ? 9.703 -18.078 -2.166 1 96.25 102 ALA A O 1
ATOM 779 N N . ASP A 1 103 ? 11.555 -17.891 -3.586 1 98 103 ASP A N 1
ATOM 780 C CA . ASP A 1 103 ? 10.781 -17.188 -4.605 1 98 103 ASP A CA 1
ATOM 781 C C . ASP A 1 103 ? 9.773 -18.125 -5.266 1 98 103 ASP A C 1
ATOM 783 O O . ASP A 1 103 ? 9.023 -17.703 -6.152 1 98 103 ASP A O 1
ATOM 787 N N . MET A 1 104 ? 9.641 -19.344 -4.812 1 98.38 104 MET A N 1
ATOM 788 C CA . MET A 1 104 ? 8.633 -20.328 -5.219 1 98.38 104 MET A CA 1
ATOM 789 C C . MET A 1 104 ? 7.469 -20.359 -4.238 1 98.38 104 MET A C 1
ATOM 791 O O . MET A 1 104 ? 6.676 -21.297 -4.227 1 98.38 104 MET A O 1
ATOM 795 N N . GLY A 1 105 ? 7.391 -19.375 -3.338 1 98.31 105 GLY A N 1
ATOM 796 C CA . GLY A 1 105 ? 6.402 -19.359 -2.273 1 98.31 105 GLY A CA 1
ATOM 797 C C . GLY A 1 105 ? 4.977 -19.422 -2.783 1 98.31 105 GLY A C 1
ATOM 798 O O . GLY A 1 105 ? 4.113 -20.031 -2.141 1 98.31 105 GLY A O 1
ATOM 799 N N . GLY A 1 106 ? 4.711 -18.781 -3.945 1 98.75 106 GLY A N 1
ATOM 800 C CA . GLY A 1 106 ? 3.391 -18.875 -4.551 1 98.75 106 GLY A CA 1
ATOM 801 C C . GLY A 1 106 ? 2.98 -20.297 -4.863 1 98.75 106 GLY A C 1
ATOM 802 O O . GLY A 1 106 ? 1.899 -20.75 -4.469 1 98.75 106 GLY A O 1
ATOM 803 N N . ALA A 1 107 ? 3.828 -21.016 -5.543 1 98.88 107 ALA A N 1
ATOM 804 C CA . ALA A 1 107 ? 3.572 -22.406 -5.871 1 98.88 107 ALA A CA 1
ATOM 805 C C . ALA A 1 107 ? 3.434 -23.25 -4.609 1 98.88 107 ALA A C 1
ATOM 807 O O . ALA A 1 107 ? 2.547 -24.109 -4.523 1 98.88 107 ALA A O 1
ATOM 808 N N . ALA A 1 108 ? 4.324 -23.031 -3.639 1 98.62 108 ALA A N 1
ATOM 809 C CA . ALA A 1 108 ? 4.285 -23.781 -2.393 1 98.62 108 ALA A CA 1
ATOM 810 C C . ALA A 1 108 ? 2.949 -23.594 -1.677 1 98.62 108 ALA A C 1
ATOM 812 O O . ALA A 1 108 ? 2.361 -24.562 -1.18 1 98.62 108 ALA A O 1
ATOM 813 N N . THR A 1 109 ? 2.479 -22.406 -1.617 1 98.38 109 THR A N 1
ATOM 814 C CA . THR A 1 109 ? 1.25 -22.078 -0.898 1 98.38 109 THR A CA 1
ATOM 815 C C . THR A 1 109 ? 0.041 -22.703 -1.599 1 98.38 109 THR A C 1
ATOM 817 O O . THR A 1 109 ? -0.814 -23.312 -0.953 1 98.38 109 THR A O 1
ATOM 820 N N . ILE A 1 110 ? -0.03 -22.578 -2.881 1 98.5 110 ILE A N 1
ATOM 821 C CA . ILE A 1 110 ? -1.178 -23.094 -3.623 1 98.5 110 ILE A CA 1
ATOM 822 C C . ILE A 1 110 ? -1.197 -24.609 -3.561 1 98.5 110 ILE A C 1
ATOM 824 O O . ILE A 1 110 ? -2.252 -25.219 -3.354 1 98.5 110 ILE A O 1
ATOM 828 N N . CYS A 1 111 ? -0.042 -25.219 -3.797 1 98.75 111 CYS A N 1
ATOM 829 C CA . CYS A 1 111 ? 0.03 -26.672 -3.754 1 98.75 111 CYS A CA 1
ATOM 830 C C . CYS A 1 111 ? -0.319 -27.188 -2.365 1 98.75 111 CYS A C 1
ATOM 832 O O . CYS A 1 111 ? -1.037 -28.188 -2.234 1 98.75 111 CYS A O 1
ATOM 834 N N . SER A 1 112 ? 0.189 -26.531 -1.355 1 98.62 112 SER A N 1
ATOM 835 C CA . SER A 1 112 ? -0.114 -26.938 0.013 1 98.62 112 SER A CA 1
ATOM 836 C C . SER A 1 112 ? -1.607 -26.844 0.303 1 98.62 112 SER A C 1
ATOM 838 O O . SER A 1 112 ? -2.166 -27.672 1.019 1 98.62 112 SER A O 1
ATOM 840 N N . ALA A 1 113 ? -2.232 -25.797 -0.196 1 98.81 113 ALA A N 1
ATOM 841 C CA . ALA A 1 113 ? -3.676 -25.656 -0.026 1 98.81 113 ALA A CA 1
ATOM 842 C C . ALA A 1 113 ? -4.422 -26.812 -0.678 1 98.81 113 ALA A C 1
ATOM 844 O O . ALA A 1 113 ? -5.387 -27.344 -0.111 1 98.81 113 ALA A O 1
ATOM 845 N N . ILE A 1 114 ? -4.027 -27.25 -1.811 1 98.81 114 ILE A N 1
ATOM 846 C CA . ILE A 1 114 ? -4.695 -28.328 -2.529 1 98.81 114 ILE A CA 1
ATOM 847 C C . ILE A 1 114 ? -4.438 -29.656 -1.82 1 98.81 114 ILE A C 1
ATOM 849 O O . ILE A 1 114 ? -5.344 -30.484 -1.689 1 98.81 114 ILE A O 1
ATOM 853 N N . VAL A 1 115 ? -3.16 -29.859 -1.384 1 98.81 115 VAL A N 1
ATOM 854 C CA . VAL A 1 115 ? -2.859 -31.047 -0.59 1 98.81 115 VAL A CA 1
ATOM 855 C C . VAL A 1 115 ? -3.793 -31.109 0.618 1 98.81 115 VAL A C 1
ATOM 857 O O . VAL A 1 115 ? -4.344 -32.156 0.93 1 98.81 115 VAL A O 1
ATOM 860 N N . SER A 1 116 ? -3.961 -30 1.266 1 98.81 116 SER A N 1
ATOM 861 C CA . SER A 1 116 ? -4.824 -29.938 2.439 1 98.81 116 SER A CA 1
ATOM 862 C C . SER A 1 116 ? -6.277 -30.219 2.074 1 98.81 116 SER A C 1
ATOM 864 O O . SER A 1 116 ? -6.969 -30.953 2.795 1 98.81 116 SER A O 1
ATOM 866 N N . ALA A 1 117 ? -6.746 -29.641 1.007 1 98.75 117 ALA A N 1
ATOM 867 C CA . ALA A 1 117 ? -8.109 -29.906 0.549 1 98.75 117 ALA A CA 1
ATOM 868 C C . ALA A 1 117 ? -8.32 -31.391 0.292 1 98.75 117 ALA A C 1
ATOM 870 O O . ALA A 1 117 ? -9.375 -31.953 0.62 1 98.75 117 ALA A O 1
ATOM 871 N N . ALA A 1 118 ? -7.348 -32.031 -0.351 1 98.69 118 ALA A N 1
ATOM 872 C CA . ALA A 1 118 ? -7.406 -33.469 -0.634 1 98.69 118 ALA A CA 1
ATOM 873 C C . ALA A 1 118 ? -7.449 -34.281 0.656 1 98.69 118 ALA A C 1
ATOM 875 O O . ALA A 1 118 ? -8.242 -35.188 0.782 1 98.69 118 ALA A O 1
ATOM 876 N N . LYS A 1 119 ? -6.59 -33.906 1.607 1 98.69 119 LYS A N 1
ATOM 877 C CA . LYS A 1 119 ? -6.555 -34.625 2.891 1 98.69 119 LYS A CA 1
ATOM 878 C C . LYS A 1 119 ? -7.879 -34.469 3.633 1 98.69 119 LYS A C 1
ATOM 880 O O . LYS A 1 119 ? -8.312 -35.406 4.324 1 98.69 119 LYS A O 1
ATOM 885 N N . LEU A 1 120 ? -8.547 -33.344 3.453 1 98.38 120 LEU A N 1
ATOM 886 C CA . LEU A 1 120 ? -9.812 -33.062 4.129 1 98.38 120 LEU A CA 1
ATOM 887 C C . LEU A 1 120 ? -10.984 -33.625 3.33 1 98.38 120 LEU A C 1
ATOM 889 O O . LEU A 1 120 ? -12.133 -33.562 3.777 1 98.38 120 LEU A O 1
ATOM 893 N N . ASN A 1 121 ? -10.719 -34.156 2.211 1 98.25 121 ASN A N 1
ATOM 894 C CA . ASN A 1 121 ? -11.734 -34.719 1.322 1 98.25 121 ASN A CA 1
ATOM 895 C C . ASN A 1 121 ? -12.836 -33.688 1.021 1 98.25 121 ASN A C 1
ATOM 897 O O . ASN A 1 121 ? -14.023 -34 1.162 1 98.25 121 ASN A O 1
ATOM 901 N N . LEU A 1 122 ? -12.445 -32.469 0.718 1 98.44 122 LEU A N 1
ATOM 902 C CA . LEU A 1 122 ? -13.438 -31.422 0.425 1 98.44 122 LEU A CA 1
ATOM 903 C C . LEU A 1 122 ? -14.203 -31.766 -0.848 1 98.44 122 LEU A C 1
ATOM 905 O O . LEU A 1 122 ? -13.625 -32.25 -1.819 1 98.44 122 LEU A O 1
ATOM 909 N N . PRO A 1 123 ? -15.516 -31.5 -0.882 1 98.19 123 PRO A N 1
ATOM 910 C CA . PRO A 1 123 ? -16.344 -31.859 -2.029 1 98.19 123 PRO A CA 1
ATOM 911 C C . PRO A 1 123 ? -16.344 -30.797 -3.119 1 98.19 123 PRO A C 1
ATOM 913 O O . PRO A 1 123 ? -17.406 -30.344 -3.551 1 98.19 123 PRO A O 1
ATOM 916 N N . ILE A 1 124 ? -15.188 -30.406 -3.609 1 98.25 124 ILE A N 1
ATOM 917 C CA . ILE A 1 124 ? -15.016 -29.438 -4.672 1 98.25 124 ILE A CA 1
ATOM 918 C C . ILE A 1 124 ? -13.938 -29.906 -5.641 1 98.25 124 ILE A C 1
ATOM 920 O O . ILE A 1 124 ? -13.102 -30.75 -5.289 1 98.25 124 ILE A O 1
ATOM 924 N N . ASN A 1 125 ? -13.984 -29.484 -6.844 1 98.62 125 ASN A N 1
ATOM 925 C CA . ASN A 1 125 ? -12.922 -29.719 -7.816 1 98.62 125 ASN A CA 1
ATOM 926 C C . ASN A 1 125 ? -11.898 -28.594 -7.809 1 98.62 125 ASN A C 1
ATOM 928 O O . ASN A 1 125 ? -12.266 -27.406 -7.801 1 98.62 125 ASN A O 1
ATOM 932 N N . LEU A 1 126 ? -10.633 -28.953 -7.734 1 98.75 126 LEU A N 1
ATOM 933 C CA . LEU A 1 126 ? -9.531 -28 -7.758 1 98.75 126 LEU A CA 1
ATOM 934 C C . LEU A 1 126 ? -8.531 -28.344 -8.859 1 98.75 126 LEU A C 1
ATOM 936 O O . LEU A 1 126 ? -8.273 -29.516 -9.117 1 98.75 126 LEU A O 1
ATOM 940 N N . ILE A 1 127 ? -8.047 -27.328 -9.461 1 98.94 127 ILE A N 1
ATOM 941 C CA . ILE A 1 127 ? -6.883 -27.453 -10.336 1 98.94 127 ILE A CA 1
ATOM 942 C C . ILE A 1 127 ? -5.773 -26.516 -9.844 1 98.94 127 ILE A C 1
ATOM 944 O O . ILE A 1 127 ? -6.016 -25.344 -9.57 1 98.94 127 ILE A O 1
ATOM 948 N N . GLY A 1 128 ? -4.641 -27.078 -9.625 1 98.94 128 GLY A N 1
ATOM 949 C CA . GLY A 1 128 ? -3.455 -26.312 -9.289 1 98.94 128 GLY A CA 1
ATOM 950 C C . GLY A 1 128 ? -2.449 -26.219 -10.422 1 98.94 128 GLY A C 1
ATOM 951 O O . GLY A 1 128 ? -2.148 -27.234 -11.062 1 98.94 128 GLY A O 1
ATOM 952 N N . LEU A 1 129 ? -2.018 -25.047 -10.742 1 99 129 LEU A N 1
ATOM 953 C CA . LEU A 1 129 ? -1.015 -24.828 -11.773 1 99 129 LEU A CA 1
ATOM 954 C C . LEU A 1 129 ? 0.21 -24.109 -11.203 1 99 129 LEU A C 1
ATOM 956 O O . LEU A 1 129 ? 0.081 -23.109 -10.508 1 99 129 LEU A O 1
ATOM 960 N N . ALA A 1 130 ? 1.415 -24.672 -11.438 1 98.94 130 ALA A N 1
ATOM 961 C CA . ALA A 1 130 ? 2.664 -24.062 -10.992 1 98.94 130 ALA A CA 1
ATOM 962 C C . ALA A 1 130 ? 3.719 -24.094 -12.094 1 98.94 130 ALA A C 1
ATOM 964 O O . ALA A 1 130 ? 4.348 -25.141 -12.32 1 98.94 130 ALA A O 1
ATOM 965 N N . PRO A 1 131 ? 3.883 -23 -12.812 1 99 131 PRO A N 1
ATOM 966 C CA . PRO A 1 131 ? 5.074 -22.922 -13.656 1 99 131 PRO A CA 1
ATOM 967 C C . PRO A 1 131 ? 6.367 -22.828 -12.852 1 99 131 PRO A C 1
ATOM 969 O O . PRO A 1 131 ? 6.586 -21.859 -12.125 1 99 131 PRO A O 1
ATOM 972 N N . LEU A 1 132 ? 7.223 -23.891 -12.969 1 98.94 132 LEU A N 1
ATOM 973 C CA . LEU A 1 132 ? 8.414 -24 -12.141 1 98.94 132 LEU A CA 1
ATOM 974 C C . LEU A 1 132 ? 9.68 -23.812 -12.969 1 98.94 132 LEU A C 1
ATOM 976 O O . LEU A 1 132 ? 9.859 -24.469 -13.992 1 98.94 132 LEU A O 1
ATOM 980 N N . CYS A 1 133 ? 10.508 -22.922 -12.562 1 98.88 133 CYS A N 1
ATOM 981 C CA . CYS A 1 133 ? 11.82 -22.75 -13.18 1 98.88 133 CYS A CA 1
ATOM 982 C C . CYS A 1 133 ? 12.734 -21.906 -12.297 1 98.88 133 CYS A C 1
ATOM 984 O O . CYS A 1 133 ? 12.352 -21.531 -11.188 1 98.88 133 CYS A O 1
ATOM 986 N N . GLU A 1 134 ? 13.938 -21.734 -12.672 1 98.75 134 GLU A N 1
ATOM 987 C CA . GLU A 1 134 ? 14.875 -20.781 -12.086 1 98.75 134 GLU A CA 1
ATOM 988 C C . GLU A 1 134 ? 15.031 -19.547 -12.984 1 98.75 134 GLU A C 1
ATOM 990 O O . GLU A 1 134 ? 14.898 -19.656 -14.203 1 98.75 134 GLU A O 1
ATOM 995 N N . ASN A 1 135 ? 15.211 -18.422 -12.391 1 98.81 135 ASN A N 1
ATOM 996 C CA . ASN A 1 135 ? 15.586 -17.203 -13.094 1 98.81 135 ASN A CA 1
ATOM 997 C C . ASN A 1 135 ? 17.062 -16.891 -12.898 1 98.81 135 ASN A C 1
ATOM 999 O O . ASN A 1 135 ? 17.453 -16.312 -11.883 1 98.81 135 ASN A O 1
ATOM 1003 N N . MET A 1 136 ? 17.859 -17.234 -13.891 1 98.69 136 MET A N 1
ATOM 1004 C CA . MET A 1 136 ? 19.312 -17.156 -13.781 1 98.69 136 MET A CA 1
ATOM 1005 C C . MET A 1 136 ? 19.906 -16.312 -14.914 1 98.69 136 MET A C 1
ATOM 1007 O O . MET A 1 136 ? 19.344 -16.266 -16 1 98.69 136 MET A O 1
ATOM 1011 N N . PRO A 1 137 ? 21 -15.633 -14.641 1 98.19 137 PRO A N 1
ATOM 1012 C CA . PRO A 1 137 ? 21.719 -15.016 -15.758 1 98.19 137 PRO A CA 1
ATOM 1013 C C . PRO A 1 137 ? 22.516 -16.031 -16.578 1 98.19 137 PRO A C 1
ATOM 1015 O O . PRO A 1 137 ? 22.984 -17.031 -16.031 1 98.19 137 PRO A O 1
ATOM 1018 N N . SER A 1 138 ? 22.562 -15.859 -17.781 1 98.19 138 SER A N 1
ATOM 1019 C CA . SER A 1 138 ? 23.375 -16.656 -18.719 1 98.19 138 SER A CA 1
ATOM 1020 C C . SER A 1 138 ? 23.391 -16.031 -20.109 1 98.19 138 SER A C 1
ATOM 1022 O O . SER A 1 138 ? 22.781 -14.977 -20.328 1 98.19 138 SER A O 1
ATOM 1024 N N . GLY A 1 139 ? 24.094 -16.672 -20.984 1 97.12 139 GLY A N 1
ATOM 1025 C CA . GLY A 1 139 ? 24.141 -16.188 -22.359 1 97.12 139 GLY A CA 1
ATOM 1026 C C . GLY A 1 139 ? 22.812 -16.312 -23.094 1 97.12 139 GLY A C 1
ATOM 1027 O O . GLY A 1 139 ? 22.609 -15.672 -24.125 1 97.12 139 GLY A O 1
ATOM 1028 N N . LYS A 1 140 ? 21.844 -17.047 -22.516 1 97.69 140 LYS A N 1
ATOM 1029 C CA . LYS A 1 140 ? 20.562 -17.25 -23.188 1 97.69 140 LYS A CA 1
ATOM 1030 C C . LYS A 1 140 ? 19.438 -16.516 -22.453 1 97.69 140 LYS A C 1
ATOM 1032 O O . LYS A 1 140 ? 18.312 -16.484 -22.938 1 97.69 140 LYS A O 1
ATOM 1037 N N . ALA A 1 141 ? 19.781 -15.906 -21.359 1 98.44 141 ALA A N 1
ATOM 1038 C CA . ALA A 1 141 ? 18.766 -15.281 -20.516 1 98.44 141 ALA A CA 1
ATOM 1039 C C . ALA A 1 141 ? 18.125 -14.094 -21.219 1 98.44 141 ALA A C 1
A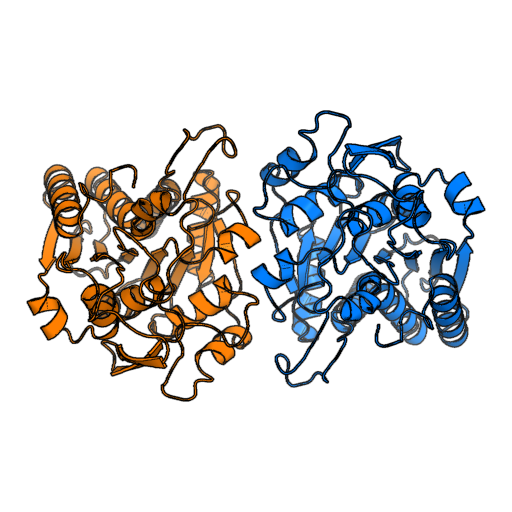TOM 1041 O O . ALA A 1 141 ? 18.703 -13.531 -22.156 1 98.44 141 ALA A O 1
ATOM 1042 N N . ASN A 1 142 ? 16.875 -13.711 -20.781 1 97.88 142 ASN A N 1
ATOM 1043 C CA . ASN A 1 142 ? 16.234 -12.484 -21.234 1 97.88 142 ASN A CA 1
ATOM 1044 C C . ASN A 1 142 ? 17.109 -11.266 -20.969 1 97.88 142 ASN A C 1
ATOM 1046 O O . ASN A 1 142 ? 17.828 -11.219 -19.969 1 97.88 142 ASN A O 1
ATOM 1050 N N . LYS A 1 143 ? 17.047 -10.359 -21.875 1 98 143 LYS A N 1
ATOM 1051 C CA . LYS A 1 143 ? 17.625 -9.031 -21.688 1 98 143 LYS A CA 1
ATOM 1052 C C . LYS A 1 143 ? 16.531 -7.957 -21.672 1 98 143 LYS A C 1
ATOM 1054 O O . LYS A 1 143 ? 15.523 -8.078 -22.359 1 98 143 LYS A O 1
ATOM 1059 N N . PRO A 1 144 ? 16.828 -6.941 -20.844 1 97.69 144 PRO A N 1
ATOM 1060 C CA . PRO A 1 144 ? 15.922 -5.805 -21 1 97.69 144 PRO A CA 1
ATOM 1061 C C . PRO A 1 144 ? 15.781 -5.344 -22.438 1 97.69 144 PRO A C 1
ATOM 1063 O O . PRO A 1 144 ? 16.781 -5.223 -23.156 1 97.69 144 PRO A O 1
ATOM 1066 N N . GLY A 1 145 ? 14.516 -5.191 -22.859 1 97.44 145 GLY A N 1
ATOM 1067 C CA . GLY A 1 145 ? 14.266 -4.801 -24.234 1 97.44 145 GLY A CA 1
ATOM 1068 C C . GLY A 1 145 ? 13.781 -5.949 -25.109 1 97.44 145 GLY A C 1
ATOM 1069 O O . GLY A 1 145 ? 13.266 -5.734 -26.203 1 97.44 145 GLY A O 1
ATOM 1070 N N . ASP A 1 146 ? 13.898 -7.148 -24.656 1 98.44 146 ASP A N 1
ATOM 1071 C CA . ASP A 1 146 ? 13.391 -8.305 -25.391 1 98.44 146 ASP A CA 1
ATOM 1072 C C . ASP A 1 146 ? 11.867 -8.25 -25.516 1 98.44 146 ASP A C 1
ATOM 1074 O O . ASP A 1 146 ? 11.195 -7.637 -24.688 1 98.44 146 ASP A O 1
ATOM 1078 N N . VAL A 1 147 ? 11.359 -8.781 -26.562 1 98.75 147 VAL A N 1
ATOM 1079 C CA . VAL A 1 147 ? 9.93 -8.977 -26.75 1 98.75 147 VAL A CA 1
ATOM 1080 C C . VAL A 1 147 ? 9.617 -10.469 -26.859 1 98.75 147 VAL A C 1
ATOM 1082 O O . VAL A 1 147 ? 10.242 -11.188 -27.641 1 98.75 147 VAL A O 1
ATOM 1085 N N . VAL A 1 148 ? 8.695 -10.914 -26.031 1 98.69 148 VAL A N 1
ATOM 1086 C CA . VAL A 1 148 ? 8.305 -12.32 -26.031 1 98.69 148 VAL A CA 1
ATOM 1087 C C . VAL A 1 148 ? 6.801 -12.43 -26.297 1 98.69 148 VAL A C 1
ATOM 1089 O O . VAL A 1 148 ? 6.074 -11.438 -26.234 1 98.69 148 VAL A O 1
ATOM 1092 N N . ARG A 1 149 ? 6.359 -13.602 -26.688 1 98.81 149 ARG A N 1
ATOM 1093 C CA . ARG A 1 149 ? 4.949 -13.844 -26.969 1 98.81 149 ARG A CA 1
ATOM 1094 C C . ARG A 1 149 ? 4.359 -14.844 -25.984 1 98.81 149 ARG A C 1
ATOM 1096 O O . ARG A 1 149 ? 4.887 -15.938 -25.812 1 98.81 149 ARG A O 1
ATOM 1103 N N . ALA A 1 150 ? 3.266 -14.438 -25.328 1 98.81 150 ALA A N 1
ATOM 1104 C CA . ALA A 1 150 ? 2.58 -15.297 -24.375 1 98.81 150 ALA A CA 1
ATOM 1105 C C . ALA A 1 150 ? 1.672 -16.297 -25.078 1 98.81 150 ALA A C 1
ATOM 1107 O O . ALA A 1 150 ? 1.474 -16.219 -26.297 1 98.81 150 ALA A O 1
ATOM 1108 N N . ARG A 1 151 ? 1.209 -17.188 -24.297 1 98.44 151 ARG A N 1
ATOM 1109 C CA . ARG A 1 151 ? 0.381 -18.281 -24.766 1 98.44 151 ARG A CA 1
ATOM 1110 C C . ARG A 1 151 ? -0.842 -17.766 -25.516 1 98.44 151 ARG A C 1
ATOM 1112 O O . ARG A 1 151 ? -1.29 -18.391 -26.484 1 98.44 151 ARG A O 1
ATOM 1119 N N . ASN A 1 152 ? -1.374 -16.688 -25.109 1 98.06 152 ASN A N 1
ATOM 1120 C CA . ASN A 1 152 ? -2.588 -16.156 -25.734 1 98.06 152 ASN A CA 1
ATOM 1121 C C . ASN A 1 152 ? -2.268 -15.266 -26.922 1 98.06 152 ASN A C 1
ATOM 1123 O O . ASN A 1 152 ? -3.148 -14.586 -27.453 1 98.06 152 ASN A O 1
ATOM 1127 N N . GLY A 1 153 ? -1.019 -15.141 -27.266 1 98.44 153 GLY A N 1
ATOM 1128 C CA . GLY A 1 153 ? -0.615 -14.383 -28.438 1 98.44 153 GLY A CA 1
ATOM 1129 C C . GLY A 1 153 ? -0.166 -12.969 -28.109 1 98.44 153 GLY A C 1
ATOM 1130 O O . GLY A 1 153 ? 0.481 -12.312 -28.922 1 98.44 153 GLY A O 1
ATOM 1131 N N . LYS A 1 154 ? -0.431 -12.492 -26.984 1 98.5 154 LYS A N 1
ATOM 1132 C CA . LYS A 1 154 ? -0.035 -11.148 -26.578 1 98.5 154 LYS A CA 1
ATOM 1133 C C . LYS A 1 154 ? 1.483 -11.023 -26.5 1 98.5 154 LYS A C 1
ATOM 1135 O O . LYS A 1 154 ? 2.158 -11.914 -25.969 1 98.5 154 LYS A O 1
ATOM 1140 N N . THR A 1 155 ? 1.996 -9.906 -27.031 1 98.81 155 THR A N 1
ATOM 1141 C CA . THR A 1 155 ? 3.432 -9.656 -26.969 1 98.81 155 THR A CA 1
ATOM 1142 C C . THR A 1 155 ? 3.775 -8.852 -25.719 1 98.81 155 THR A C 1
ATOM 1144 O O . THR A 1 155 ? 3.006 -7.98 -25.297 1 98.81 155 THR A O 1
ATOM 1147 N N . ILE A 1 156 ? 4.926 -9.242 -25.141 1 98.88 156 ILE A N 1
ATOM 1148 C CA . ILE A 1 156 ? 5.367 -8.617 -23.906 1 98.88 156 ILE A CA 1
ATOM 1149 C C . ILE A 1 156 ? 6.77 -8.047 -24.078 1 98.88 156 ILE A C 1
ATOM 1151 O O . ILE A 1 156 ? 7.699 -8.766 -24.453 1 98.88 156 ILE A O 1
ATOM 1155 N N . GLN A 1 157 ? 6.898 -6.77 -23.891 1 98.75 157 GLN A N 1
ATOM 1156 C CA . GLN A 1 157 ? 8.211 -6.148 -23.75 1 98.75 157 GLN A CA 1
ATOM 1157 C C . GLN A 1 157 ? 8.781 -6.383 -22.359 1 98.75 157 GLN A C 1
ATOM 1159 O O . GLN A 1 157 ? 8.117 -6.09 -21.359 1 98.75 157 GLN A O 1
ATOM 1164 N N . VAL A 1 158 ? 9.969 -6.992 -22.281 1 98.62 158 VAL A N 1
ATOM 1165 C CA . VAL A 1 158 ? 10.617 -7.262 -21 1 98.62 158 VAL A CA 1
ATOM 1166 C C . VAL A 1 158 ? 11.664 -6.191 -20.719 1 98.62 158 VAL A C 1
ATOM 1168 O O . VAL A 1 158 ? 12.773 -6.238 -21.266 1 98.62 158 VAL A O 1
ATOM 1171 N N . ASP A 1 159 ? 11.375 -5.312 -19.781 1 98.06 159 ASP A N 1
ATOM 1172 C CA . ASP A 1 159 ? 12.312 -4.23 -19.484 1 98.06 159 ASP A CA 1
ATOM 1173 C C . ASP A 1 159 ? 13.047 -4.484 -18.172 1 98.06 159 ASP A C 1
ATOM 1175 O O . ASP A 1 159 ? 14.055 -3.836 -17.891 1 98.06 159 ASP A O 1
ATOM 1179 N N . ASN A 1 160 ? 12.562 -5.359 -17.359 1 98.44 160 ASN A N 1
ATOM 1180 C CA . ASN A 1 160 ? 13.211 -5.781 -16.125 1 98.44 160 ASN A CA 1
ATOM 1181 C C . ASN A 1 160 ? 13.125 -7.293 -15.93 1 98.44 160 ASN A C 1
ATOM 1183 O O . ASN A 1 160 ? 12.055 -7.832 -15.672 1 98.44 160 ASN A O 1
ATOM 1187 N N . THR A 1 161 ? 14.203 -7.988 -15.977 1 98.75 161 THR A N 1
ATOM 1188 C CA . THR A 1 161 ? 14.234 -9.445 -15.93 1 98.75 161 THR A CA 1
ATOM 1189 C C . THR A 1 161 ? 14.07 -9.945 -14.5 1 98.75 161 THR A C 1
ATOM 1191 O O . THR A 1 161 ? 13.875 -11.141 -14.273 1 98.75 161 THR A O 1
ATOM 1194 N N . ASP A 1 162 ? 14.156 -9 -13.5 1 98.31 162 ASP A N 1
ATOM 1195 C CA . ASP A 1 162 ? 13.859 -9.32 -12.109 1 98.31 162 ASP A CA 1
ATOM 1196 C C . ASP A 1 162 ? 12.352 -9.312 -11.852 1 98.31 162 ASP A C 1
ATOM 1198 O O . ASP A 1 162 ? 11.898 -9.648 -10.75 1 98.31 162 ASP A O 1
ATOM 1202 N N . ALA A 1 163 ? 11.594 -8.914 -12.844 1 98.44 163 ALA A N 1
ATOM 1203 C CA . ALA A 1 163 ? 10.141 -9.047 -12.805 1 98.44 163 ALA A CA 1
ATOM 1204 C C . ALA A 1 163 ? 9.688 -10.297 -13.555 1 98.44 163 ALA A C 1
ATOM 1206 O O . ALA A 1 163 ? 8.797 -10.234 -14.398 1 98.44 163 ALA A O 1
ATOM 1207 N N . GLU A 1 164 ? 10.312 -11.391 -13.25 1 98.69 164 GLU A N 1
ATOM 1208 C CA . GLU A 1 164 ? 10.141 -12.656 -13.961 1 98.69 164 GLU A CA 1
ATOM 1209 C C . GLU A 1 164 ? 8.859 -13.367 -13.531 1 98.69 164 GLU A C 1
ATOM 1211 O O . GLU A 1 164 ? 8.273 -14.125 -14.305 1 98.69 164 GLU A O 1
ATOM 1216 N N . GLY A 1 165 ? 8.375 -13.195 -12.266 1 98.75 165 GLY A N 1
ATOM 1217 C CA . GLY A 1 165 ? 7.199 -13.875 -11.75 1 98.75 165 GLY A CA 1
ATOM 1218 C C . GLY A 1 165 ? 5.949 -13.625 -12.57 1 98.75 165 GLY A C 1
ATOM 1219 O O . GLY A 1 165 ? 5.188 -14.555 -12.852 1 98.75 165 GLY A O 1
ATOM 1220 N N . ARG A 1 166 ? 5.77 -12.344 -12.898 1 98.62 166 ARG A N 1
ATOM 1221 C CA . ARG A 1 166 ? 4.574 -12.008 -13.672 1 98.62 166 ARG A CA 1
ATOM 1222 C C . ARG A 1 166 ? 4.625 -12.641 -15.055 1 98.62 166 ARG A C 1
ATOM 1224 O O . ARG A 1 166 ? 3.586 -12.969 -15.633 1 98.62 166 ARG A O 1
ATOM 1231 N N . LEU A 1 167 ? 5.82 -12.891 -15.617 1 98.88 167 LEU A N 1
ATOM 1232 C CA . LEU A 1 167 ? 5.961 -13.516 -16.938 1 98.88 167 LEU A CA 1
ATOM 1233 C C . LEU A 1 167 ? 5.543 -14.977 -16.891 1 98.88 167 LEU A C 1
ATOM 1235 O O . LEU A 1 167 ? 4.805 -15.445 -17.766 1 98.88 167 LEU A O 1
ATOM 1239 N N . ILE A 1 168 ? 6.012 -15.688 -15.852 1 98.94 168 ILE A N 1
ATOM 1240 C CA . ILE A 1 168 ? 5.672 -17.109 -15.82 1 98.94 168 ILE A CA 1
ATOM 1241 C C . ILE A 1 168 ? 4.203 -17.266 -15.445 1 98.94 168 ILE A C 1
ATOM 1243 O O . ILE A 1 168 ? 3.545 -18.219 -15.898 1 98.94 168 ILE A O 1
ATOM 1247 N N . LEU A 1 169 ? 3.666 -16.375 -14.727 1 98.94 169 LEU A N 1
ATOM 1248 C CA . LEU A 1 169 ? 2.258 -16.438 -14.352 1 98.94 169 LEU A CA 1
ATOM 1249 C C . LEU A 1 169 ? 1.364 -16.094 -15.539 1 98.94 169 LEU A C 1
ATOM 1251 O O . LEU A 1 169 ? 0.255 -16.625 -15.656 1 98.94 169 LEU A O 1
ATOM 1255 N N . ALA A 1 170 ? 1.837 -15.219 -16.453 1 98.94 170 ALA A N 1
ATOM 1256 C CA . ALA A 1 170 ? 1.052 -14.828 -17.625 1 98.94 170 ALA A CA 1
ATOM 1257 C C . ALA A 1 170 ? 0.577 -16.062 -18.391 1 98.94 170 ALA A C 1
ATOM 1259 O O . ALA A 1 170 ? -0.622 -16.219 -18.641 1 98.94 170 ALA A O 1
ATOM 1260 N N . ASP A 1 171 ? 1.448 -16.906 -18.734 1 98.94 171 ASP A N 1
ATOM 1261 C CA . ASP A 1 171 ? 1.114 -18.094 -19.516 1 98.94 171 ASP A CA 1
ATOM 1262 C C . ASP A 1 171 ? 0.249 -19.047 -18.703 1 98.94 171 ASP A C 1
AT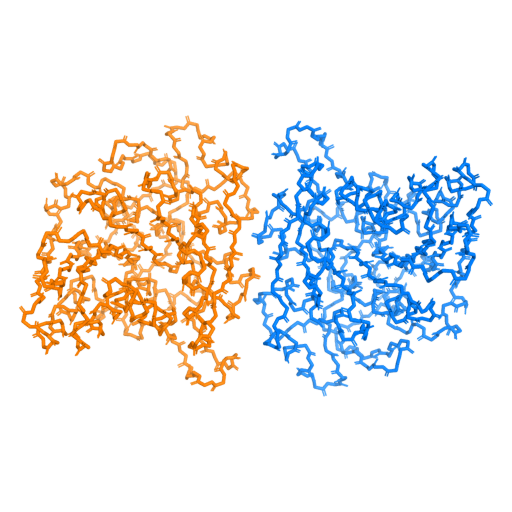OM 1264 O O . ASP A 1 171 ? -0.687 -19.656 -19.234 1 98.94 171 ASP A O 1
ATOM 1268 N N . ALA A 1 172 ? 0.611 -19.219 -17.406 1 98.94 172 ALA A N 1
ATOM 1269 C CA . ALA A 1 172 ? -0.156 -20.125 -16.562 1 98.94 172 ALA A CA 1
ATOM 1270 C C . ALA A 1 172 ? -1.593 -19.641 -16.391 1 98.94 172 ALA A C 1
ATOM 1272 O O . ALA A 1 172 ? -2.527 -20.453 -16.375 1 98.94 172 ALA A O 1
ATOM 1273 N N . LEU A 1 173 ? -1.751 -18.344 -16.234 1 98.94 173 LEU A N 1
ATOM 1274 C CA . LEU A 1 173 ? -3.086 -17.766 -16.109 1 98.94 173 LEU A CA 1
ATOM 1275 C C . LEU A 1 173 ? -3.887 -17.953 -17.391 1 98.94 173 LEU A C 1
ATOM 1277 O O . LEU A 1 173 ? -5.078 -18.266 -17.344 1 98.94 173 LEU A O 1
ATOM 1281 N N . CYS A 1 174 ? -3.266 -17.766 -18.531 1 98.88 174 CYS A N 1
ATOM 1282 C CA . CYS A 1 174 ? -3.928 -18.047 -19.797 1 98.88 174 CYS A CA 1
ATOM 1283 C C . CYS A 1 174 ? -4.379 -19.5 -19.844 1 98.88 174 CYS A C 1
ATOM 1285 O O . CYS A 1 174 ? -5.516 -19.797 -20.234 1 98.88 174 CYS A O 1
ATOM 1287 N N . TYR A 1 175 ? -3.486 -20.375 -19.469 1 98.94 175 TYR A N 1
ATOM 1288 C CA . TYR A 1 175 ? -3.785 -21.797 -19.5 1 98.94 175 TYR A CA 1
ATOM 1289 C C . TYR A 1 175 ? -4.922 -22.141 -18.547 1 98.94 175 TYR A C 1
ATOM 1291 O O . TYR A 1 175 ? -5.734 -23.016 -18.828 1 98.94 175 TYR A O 1
ATOM 1299 N N . ALA A 1 176 ? -5.023 -21.469 -17.453 1 98.94 176 ALA A N 1
ATOM 130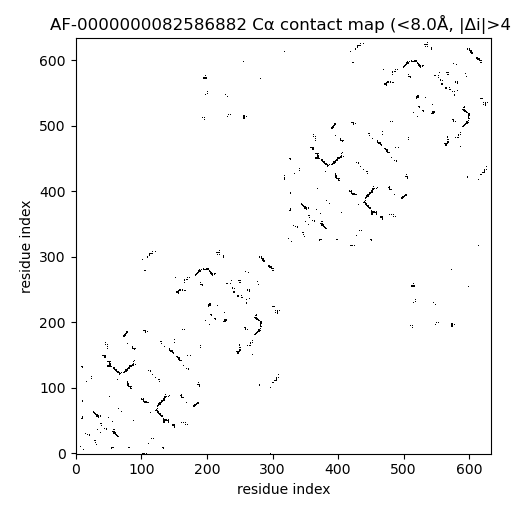0 C CA . ALA A 1 176 ? -6.062 -21.688 -16.453 1 98.94 176 ALA A CA 1
ATOM 1301 C C . ALA A 1 176 ? -7.453 -21.594 -17.078 1 98.94 176 ALA A C 1
ATOM 1303 O O . ALA A 1 176 ? -8.359 -22.328 -16.672 1 98.94 176 ALA A O 1
ATOM 1304 N N . HIS A 1 177 ? -7.633 -20.797 -18.078 1 98.81 177 HIS A N 1
ATOM 1305 C CA . HIS A 1 177 ? -8.93 -20.547 -18.688 1 98.81 177 HIS A CA 1
ATOM 1306 C C . HIS A 1 177 ? -9.422 -21.766 -19.453 1 98.81 177 HIS A C 1
ATOM 1308 O O . HIS A 1 177 ? -10.625 -21.938 -19.656 1 98.81 177 HIS A O 1
ATOM 1314 N N . THR A 1 178 ? -8.508 -22.609 -19.828 1 98.56 178 THR A N 1
ATOM 1315 C CA . THR A 1 178 ? -8.883 -23.766 -20.641 1 98.56 178 THR A CA 1
ATOM 1316 C C . THR A 1 178 ? -9.734 -24.75 -19.828 1 98.56 178 THR A C 1
ATOM 1318 O O . THR A 1 178 ? -10.391 -25.625 -20.391 1 98.56 178 THR A O 1
ATOM 1321 N N . PHE A 1 179 ? -9.812 -24.578 -18.531 1 98.62 179 PHE A N 1
ATOM 1322 C CA . PHE A 1 179 ? -10.516 -25.516 -17.672 1 98.62 179 PHE A CA 1
ATOM 1323 C C . PHE A 1 179 ? -11.922 -25.016 -17.359 1 98.62 179 PHE A C 1
ATOM 1325 O O . PHE A 1 179 ? -12.633 -25.609 -16.547 1 98.62 179 PHE A O 1
ATOM 1332 N N . ASN A 1 180 ? -12.352 -23.906 -17.938 1 98.38 180 ASN A N 1
ATOM 1333 C CA . ASN A 1 180 ? -13.641 -23.281 -17.672 1 98.38 180 ASN A CA 1
ATOM 1334 C C . ASN A 1 180 ? -13.898 -23.172 -16.172 1 98.38 180 ASN A C 1
ATOM 1336 O O . ASN A 1 180 ? -14.906 -23.672 -15.664 1 98.38 180 ASN A O 1
ATOM 1340 N N . PRO A 1 181 ? -13.086 -22.391 -15.461 1 98.69 181 PRO A N 1
ATOM 1341 C CA . PRO A 1 181 ? -13.086 -22.391 -13.992 1 98.69 181 PRO A CA 1
ATOM 1342 C C . PRO A 1 181 ? -14.242 -21.594 -13.406 1 98.69 181 PRO A C 1
ATOM 1344 O O . PRO A 1 181 ? -14.805 -20.734 -14.078 1 98.69 181 PRO A O 1
ATOM 1347 N N . LYS A 1 182 ? -14.555 -21.922 -12.172 1 98.31 182 LYS A N 1
ATOM 1348 C CA . LYS A 1 182 ? -15.477 -21.109 -11.383 1 98.31 182 LYS A CA 1
ATOM 1349 C C . LYS A 1 182 ? -14.828 -19.781 -10.953 1 98.31 182 LYS A C 1
ATOM 1351 O O . LYS A 1 182 ? -15.508 -18.766 -10.844 1 98.31 182 LYS A O 1
ATOM 1356 N N . LEU A 1 183 ? -13.633 -19.844 -10.656 1 98.88 183 LEU A N 1
ATOM 1357 C CA . LEU A 1 183 ? -12.805 -18.703 -10.289 1 98.88 183 LEU A CA 1
ATOM 1358 C C . LEU A 1 183 ? -11.32 -19.031 -10.461 1 98.88 183 LEU A C 1
ATOM 1360 O O . LEU A 1 183 ? -10.953 -20.203 -10.625 1 98.88 183 LEU A O 1
ATOM 1364 N N . ILE A 1 184 ? -10.508 -18.016 -10.5 1 98.94 184 ILE A N 1
ATOM 1365 C CA . ILE A 1 184 ? -9.055 -18.156 -10.586 1 98.94 184 ILE A CA 1
ATOM 1366 C C . ILE A 1 184 ? -8.398 -17.359 -9.461 1 98.94 184 ILE A C 1
ATOM 1368 O O . ILE A 1 184 ? -8.695 -16.172 -9.266 1 98.94 184 ILE A O 1
ATOM 1372 N N . ILE A 1 185 ? -7.559 -18 -8.656 1 98.94 185 ILE A N 1
ATOM 1373 C CA . ILE A 1 185 ? -6.73 -17.328 -7.66 1 98.94 185 ILE A CA 1
ATOM 1374 C C . ILE A 1 185 ? -5.254 -17.609 -7.938 1 98.94 185 ILE A C 1
ATOM 1376 O O . ILE A 1 185 ? -4.871 -18.75 -8.188 1 98.94 185 ILE A O 1
ATOM 1380 N N . ASN A 1 186 ? -4.473 -16.578 -7.992 1 98.94 186 ASN A N 1
ATOM 1381 C CA . ASN A 1 186 ? -3.037 -16.828 -8.062 1 98.94 186 ASN A CA 1
ATOM 1382 C C . ASN A 1 186 ? -2.293 -16.156 -6.914 1 98.94 186 ASN A C 1
ATOM 1384 O O . ASN A 1 186 ? -2.736 -15.125 -6.402 1 98.94 186 ASN A O 1
ATOM 1388 N N . ALA A 1 187 ? -1.198 -16.797 -6.492 1 98.94 187 ALA A N 1
ATOM 1389 C CA . ALA A 1 187 ? -0.334 -16.297 -5.426 1 98.94 187 ALA A CA 1
ATOM 1390 C C . ALA A 1 187 ? 1.118 -16.219 -5.891 1 98.94 187 ALA A C 1
ATOM 1392 O O . ALA A 1 187 ? 1.58 -17.062 -6.652 1 98.94 187 ALA A O 1
ATOM 1393 N N . ALA A 1 188 ? 1.77 -15.172 -5.461 1 98.88 188 ALA A N 1
ATOM 1394 C CA . ALA A 1 188 ? 3.162 -15 -5.867 1 98.88 188 ALA A CA 1
ATOM 1395 C C . ALA A 1 188 ? 3.908 -14.094 -4.898 1 98.88 188 ALA A C 1
ATOM 1397 O O . ALA A 1 188 ? 3.361 -13.094 -4.426 1 98.88 188 ALA A O 1
ATOM 1398 N N . THR A 1 189 ? 5.117 -14.516 -4.512 1 98.44 189 THR A N 1
ATOM 1399 C CA . THR A 1 189 ? 6.062 -13.508 -4.047 1 98.44 189 THR A CA 1
ATOM 1400 C C . THR A 1 189 ? 6.434 -12.555 -5.18 1 98.44 189 THR A C 1
ATOM 1402 O O . THR A 1 189 ? 7.473 -12.727 -5.824 1 98.44 189 THR A O 1
ATOM 1405 N N . LEU A 1 190 ? 5.629 -11.531 -5.398 1 98.62 190 LEU A N 1
ATOM 1406 C CA . LEU A 1 190 ? 5.68 -10.875 -6.699 1 98.62 190 LEU A CA 1
ATOM 1407 C C . LEU A 1 190 ? 6.473 -9.578 -6.621 1 98.62 190 LEU A C 1
ATOM 1409 O O . LEU A 1 190 ? 7.25 -9.266 -7.527 1 98.62 190 LEU A O 1
ATOM 1413 N N . THR A 1 191 ? 6.273 -8.797 -5.586 1 98.19 191 THR A N 1
ATOM 1414 C CA . THR A 1 191 ? 6.891 -7.477 -5.641 1 98.19 191 THR A CA 1
ATOM 1415 C C . THR A 1 191 ? 7.402 -7.062 -4.262 1 98.19 191 THR A C 1
ATOM 1417 O O . THR A 1 191 ? 6.711 -7.246 -3.258 1 98.19 191 THR A O 1
ATOM 1420 N N . GLY A 1 192 ? 8.656 -6.547 -4.223 1 96.88 192 GLY A N 1
ATOM 1421 C CA . GLY A 1 192 ? 9.125 -5.887 -3.014 1 96.88 192 GLY A CA 1
ATOM 1422 C C . GLY A 1 192 ? 8.242 -4.727 -2.592 1 96.88 192 GLY A C 1
ATOM 1423 O O . GLY A 1 192 ? 8.141 -4.418 -1.402 1 96.88 192 GLY A O 1
ATOM 1424 N N . ALA A 1 193 ? 7.559 -4.129 -3.545 1 98.44 193 ALA A N 1
ATOM 1425 C CA . ALA A 1 193 ? 6.668 -3.002 -3.287 1 98.44 193 ALA A CA 1
ATOM 1426 C C . ALA A 1 193 ? 5.566 -3.389 -2.301 1 98.44 193 ALA A C 1
ATOM 1428 O O . ALA A 1 193 ? 5.125 -2.562 -1.5 1 98.44 193 ALA A O 1
ATOM 1429 N N . MET A 1 194 ? 5.121 -4.613 -2.326 1 98.69 194 MET A N 1
ATOM 1430 C CA . MET A 1 194 ? 4.078 -5.059 -1.404 1 98.69 194 MET A CA 1
ATOM 1431 C C . MET A 1 194 ? 4.59 -5.074 0.031 1 98.69 194 MET A C 1
ATOM 1433 O O . MET A 1 194 ? 3.844 -4.777 0.965 1 98.69 194 MET A O 1
ATOM 1437 N N . ASP A 1 195 ? 5.824 -5.473 0.207 1 98.19 195 ASP A N 1
ATOM 1438 C CA . ASP A 1 195 ? 6.438 -5.41 1.53 1 98.19 195 ASP A CA 1
ATOM 1439 C C . ASP A 1 195 ? 6.469 -3.975 2.053 1 98.19 195 ASP A C 1
ATOM 1441 O O . ASP A 1 195 ? 6.207 -3.732 3.232 1 98.19 195 ASP A O 1
ATOM 1445 N N . ILE A 1 196 ? 6.789 -3.043 1.186 1 98.38 196 ILE A N 1
ATOM 1446 C CA . ILE A 1 196 ? 6.816 -1.636 1.566 1 98.38 196 ILE A CA 1
ATOM 1447 C C . ILE A 1 196 ? 5.402 -1.162 1.899 1 98.38 196 ILE A C 1
ATOM 1449 O O . ILE A 1 196 ? 5.211 -0.349 2.807 1 98.38 196 ILE A O 1
ATOM 1453 N N . ALA A 1 197 ? 4.414 -1.639 1.206 1 98.69 197 ALA A N 1
ATOM 1454 C CA . ALA A 1 197 ? 3.033 -1.184 1.363 1 98.69 197 ALA A CA 1
ATOM 1455 C C . ALA A 1 197 ? 2.418 -1.73 2.648 1 98.69 197 ALA A C 1
ATOM 1457 O O . ALA A 1 197 ? 1.773 -0.994 3.398 1 98.69 197 ALA A O 1
ATOM 1458 N N . LEU A 1 198 ? 2.635 -3.09 2.895 1 98.75 198 LEU A N 1
ATOM 1459 C CA . LEU A 1 198 ? 1.849 -3.717 3.953 1 98.75 198 LEU A CA 1
ATOM 1460 C C . LEU A 1 198 ? 2.752 -4.441 4.945 1 98.75 198 LEU A C 1
ATOM 1462 O O . LEU A 1 198 ? 2.32 -4.789 6.043 1 98.75 198 LEU A O 1
ATOM 1466 N N . GLY A 1 199 ? 4.027 -4.719 4.562 1 98 199 GLY A N 1
ATOM 1467 C CA . GLY A 1 199 ? 4.879 -5.539 5.41 1 98 199 GLY A CA 1
ATOM 1468 C C . GLY A 1 199 ? 4.285 -6.902 5.711 1 98 199 GLY A C 1
ATOM 1469 O O . GLY A 1 199 ? 3.635 -7.504 4.855 1 98 199 GLY A O 1
ATOM 1470 N N . SER A 1 200 ? 4.59 -7.406 6.891 1 97.5 200 SER A N 1
ATOM 1471 C CA . SER A 1 200 ? 4.133 -8.734 7.289 1 97.5 200 SER A CA 1
ATOM 1472 C C . SER A 1 200 ? 2.695 -8.695 7.801 1 97.5 200 SER A C 1
ATOM 1474 O O . SER A 1 200 ? 2.139 -9.719 8.195 1 97.5 200 SER A O 1
ATOM 1476 N N . GLY A 1 201 ? 2.084 -7.52 7.766 1 97.19 201 GLY A N 1
ATOM 1477 C CA . GLY A 1 201 ? 0.789 -7.328 8.398 1 97.19 201 GLY A CA 1
ATOM 1478 C C . GLY A 1 201 ? -0.34 -8.031 7.668 1 97.19 201 GLY A C 1
ATOM 1479 O O . GLY A 1 201 ? -1.311 -8.469 8.289 1 97.19 201 GLY A O 1
ATOM 1480 N N . ALA A 1 202 ? -0.219 -8.117 6.395 1 98.38 202 ALA A N 1
ATOM 1481 C CA . ALA A 1 202 ? -1.293 -8.719 5.609 1 98.38 202 ALA A CA 1
ATOM 1482 C C . ALA A 1 202 ? -0.807 -9.102 4.215 1 98.38 202 ALA A C 1
ATOM 1484 O O . ALA A 1 202 ? 0.129 -8.492 3.689 1 98.38 202 ALA A O 1
ATOM 1485 N N . THR A 1 203 ? -1.441 -10.117 3.678 1 98.81 203 THR A N 1
ATOM 1486 C CA . THR A 1 203 ? -1.286 -10.43 2.262 1 98.81 203 THR A CA 1
ATOM 1487 C C . THR A 1 203 ? -2.062 -9.438 1.401 1 98.81 203 THR A C 1
ATOM 1489 O O . THR A 1 203 ? -3.252 -9.203 1.629 1 98.81 203 THR A O 1
ATOM 1492 N N . GLY A 1 204 ? -1.321 -8.805 0.438 1 98.88 204 GLY A N 1
ATOM 1493 C CA . GLY A 1 204 ? -2.016 -7.914 -0.478 1 98.88 204 GLY A CA 1
ATOM 1494 C C . GLY A 1 204 ? -2.836 -8.648 -1.52 1 98.88 204 GLY A C 1
ATOM 1495 O O . GLY A 1 204 ? -2.359 -9.609 -2.127 1 98.88 204 GLY A O 1
ATOM 1496 N N . VAL A 1 205 ? -4.125 -8.227 -1.715 1 98.94 205 VAL A N 1
ATOM 1497 C CA . VAL A 1 205 ? -5.02 -8.891 -2.658 1 98.94 205 VAL A CA 1
ATOM 1498 C C . VAL A 1 205 ? -5.516 -7.891 -3.697 1 98.94 205 VAL A C 1
ATOM 1500 O O . VAL A 1 205 ? -6.031 -6.828 -3.346 1 98.94 205 VAL A O 1
ATOM 1503 N N . PHE A 1 206 ? -5.309 -8.188 -4.926 1 98.94 206 PHE A N 1
ATOM 1504 C CA . PHE A 1 206 ? -5.895 -7.5 -6.07 1 98.94 206 PHE A CA 1
ATOM 1505 C C . PHE A 1 206 ? -6.973 -8.352 -6.723 1 98.94 206 PHE A C 1
ATOM 1507 O O . PHE A 1 206 ? -6.742 -9.523 -7.027 1 98.94 206 PHE A O 1
ATOM 1514 N N . THR A 1 207 ? -8.188 -7.789 -6.938 1 98.94 207 THR A N 1
ATOM 1515 C CA . THR A 1 207 ? -9.25 -8.633 -7.484 1 98.94 207 THR A CA 1
ATOM 1516 C C . THR A 1 207 ? -10.234 -7.797 -8.297 1 98.94 207 THR A C 1
ATOM 1518 O O . THR A 1 207 ? -10.398 -6.602 -8.047 1 98.94 207 THR A O 1
ATOM 1521 N N . ASN A 1 208 ? -10.805 -8.406 -9.305 1 98.69 208 ASN A N 1
ATOM 1522 C CA . ASN A 1 208 ? -11.859 -7.789 -10.102 1 98.69 208 ASN A CA 1
ATOM 1523 C C . ASN A 1 208 ? -13.25 -8.219 -9.617 1 98.69 208 ASN A C 1
ATOM 1525 O O . ASN A 1 208 ? -14.242 -8.008 -10.312 1 98.69 208 ASN A O 1
ATOM 1529 N N . SER A 1 209 ? -13.305 -8.891 -8.469 1 98.81 209 SER A N 1
ATOM 1530 C CA . SER A 1 209 ? -14.555 -9.43 -7.957 1 98.81 209 SER A CA 1
ATOM 1531 C C . SER A 1 209 ? -14.75 -9.102 -6.48 1 98.81 209 SER A C 1
ATOM 1533 O O . SER A 1 209 ? -14.039 -9.633 -5.625 1 98.81 209 SER A O 1
ATOM 1535 N N . SER A 1 210 ? -15.773 -8.273 -6.191 1 98.19 210 SER A N 1
ATOM 1536 C CA . SER A 1 210 ? -16.078 -7.957 -4.797 1 98.19 210 SER A CA 1
ATOM 1537 C C . SER A 1 210 ? -16.5 -9.203 -4.031 1 98.19 210 SER A C 1
ATOM 1539 O O . SER A 1 210 ? -16.219 -9.328 -2.838 1 98.19 210 SER A O 1
ATOM 1541 N N . TRP A 1 211 ? -17.203 -10.062 -4.773 1 98.62 211 TRP A N 1
ATOM 1542 C CA . TRP A 1 211 ? -17.609 -11.312 -4.141 1 98.62 211 TRP A CA 1
ATOM 1543 C C . TRP A 1 211 ? -16.375 -12.117 -3.697 1 98.62 211 TRP A C 1
ATOM 1545 O O . TRP A 1 211 ? -16.312 -12.586 -2.561 1 98.62 211 TRP A O 1
ATOM 1555 N N . LEU A 1 212 ? -15.445 -12.281 -4.559 1 98.75 212 LEU A N 1
ATOM 1556 C CA . LEU A 1 212 ? -14.242 -13.047 -4.254 1 98.75 212 LEU A CA 1
ATOM 1557 C C . LEU A 1 212 ? -13.438 -12.375 -3.143 1 98.75 212 LEU A C 1
ATOM 1559 O O . LEU A 1 212 ? -12.898 -13.055 -2.266 1 98.75 212 LEU A O 1
ATOM 1563 N N . TRP A 1 213 ? -13.383 -11.031 -3.152 1 98.69 213 TRP A N 1
ATOM 1564 C CA . TRP A 1 213 ? -12.742 -10.297 -2.066 1 98.69 213 TRP A CA 1
ATOM 1565 C C . TRP A 1 213 ? -13.375 -10.648 -0.726 1 98.69 213 TRP A C 1
ATOM 1567 O O . TRP A 1 213 ? -12.68 -10.961 0.239 1 98.69 213 TRP A O 1
ATOM 1577 N N . ASN A 1 214 ? -14.672 -10.594 -0.693 1 98.62 214 ASN A N 1
ATOM 1578 C CA . ASN A 1 214 ? -15.383 -10.82 0.558 1 98.62 214 ASN A CA 1
ATOM 1579 C C . ASN A 1 214 ? -15.148 -12.234 1.091 1 98.62 214 ASN A C 1
ATOM 1581 O O . ASN A 1 214 ? -14.977 -12.422 2.295 1 98.62 214 ASN A O 1
ATOM 1585 N N . LYS A 1 215 ? -15.141 -13.195 0.197 1 98.62 215 LYS A N 1
ATOM 1586 C CA . LYS A 1 215 ? -14.906 -14.578 0.607 1 98.62 215 LYS A CA 1
ATOM 1587 C C . LYS A 1 215 ? -13.508 -14.758 1.178 1 98.62 215 LYS A C 1
ATOM 1589 O O . LYS A 1 215 ? -13.328 -15.414 2.203 1 98.62 215 LYS A O 1
ATOM 1594 N N . LEU A 1 216 ? -12.516 -14.164 0.507 1 98.81 216 LEU A N 1
ATOM 1595 C CA . LEU A 1 216 ? -11.148 -14.242 0.994 1 98.81 216 LEU A CA 1
ATOM 1596 C C . LEU A 1 216 ? -11 -13.5 2.32 1 98.81 216 LEU A C 1
ATOM 1598 O O . LEU A 1 216 ? -10.32 -13.992 3.232 1 98.81 216 LEU A O 1
ATOM 1602 N N . PHE A 1 217 ? -11.641 -12.391 2.434 1 98.62 217 PHE A N 1
ATOM 1603 C CA . PHE A 1 217 ? -11.578 -11.586 3.648 1 98.62 217 PHE A CA 1
ATOM 1604 C C . PHE A 1 217 ? -12.18 -12.336 4.828 1 98.62 217 PHE A C 1
ATOM 1606 O O . PHE A 1 217 ? -11.594 -12.375 5.91 1 98.62 217 PHE A O 1
ATOM 1613 N N . GLU A 1 218 ? -13.328 -12.93 4.621 1 98.38 218 GLU A N 1
ATOM 1614 C CA . GLU A 1 218 ? -13.984 -13.703 5.664 1 98.38 218 GLU A CA 1
ATOM 1615 C C . GLU A 1 218 ? -13.094 -14.852 6.141 1 98.38 218 GLU A C 1
ATOM 1617 O O . GLU A 1 218 ? -12.969 -15.086 7.344 1 98.38 218 GLU A O 1
ATOM 1622 N N . ALA A 1 219 ? -12.5 -15.508 5.203 1 98.69 219 ALA A N 1
ATOM 1623 C CA . ALA A 1 219 ? -11.602 -16.609 5.551 1 98.69 219 ALA A CA 1
ATOM 1624 C C . ALA A 1 219 ? -10.406 -16.109 6.352 1 98.69 219 ALA A C 1
ATOM 1626 O O . ALA A 1 219 ? -9.953 -16.766 7.285 1 98.69 219 ALA A O 1
ATOM 1627 N N . SER A 1 220 ? -9.883 -14.961 5.969 1 98.25 220 SER A N 1
ATOM 1628 C CA . SER A 1 220 ? -8.703 -14.398 6.621 1 98.25 220 SER A CA 1
ATOM 1629 C C . SER A 1 220 ? -9.016 -13.977 8.055 1 98.25 220 SER A C 1
ATOM 1631 O O . SER A 1 220 ? -8.148 -14.055 8.93 1 98.25 220 SER A O 1
ATOM 1633 N N . VAL A 1 221 ? -10.242 -13.5 8.312 1 96.88 221 VAL A N 1
ATOM 1634 C CA . VAL A 1 221 ? -10.664 -13.125 9.656 1 96.88 221 VAL A CA 1
ATOM 1635 C C . VAL A 1 221 ? -10.695 -14.359 10.555 1 96.88 221 VAL A C 1
ATOM 1637 O O . VAL A 1 221 ? -10.234 -14.32 11.695 1 96.88 221 VAL A O 1
ATOM 1640 N N . GLU A 1 222 ? -11.195 -15.461 10.031 1 96.69 222 GLU A N 1
ATOM 1641 C CA . GLU A 1 222 ? -11.305 -16.703 10.781 1 96.69 222 GLU A CA 1
ATOM 1642 C C . GLU A 1 222 ? -9.938 -17.234 11.18 1 96.69 222 GLU A C 1
ATOM 1644 O O . GLU A 1 222 ? -9.75 -17.734 12.289 1 96.69 222 GLU A O 1
ATOM 1649 N N . THR A 1 223 ? -9 -17.109 10.258 1 96.31 223 THR A N 1
ATOM 1650 C CA . THR A 1 223 ? -7.703 -17.734 10.484 1 96.31 223 THR A CA 1
ATOM 1651 C C . THR A 1 223 ? -6.754 -16.781 11.195 1 96.31 223 THR A C 1
ATOM 1653 O O . THR A 1 223 ? -5.77 -17.203 11.797 1 96.31 223 THR A O 1
ATOM 1656 N N . GLY A 1 224 ? -6.961 -15.5 11.094 1 94 224 GLY A N 1
ATOM 1657 C CA . GLY A 1 224 ? -6.023 -14.5 11.586 1 94 224 GLY A CA 1
ATOM 1658 C C . GLY A 1 224 ? -4.875 -14.234 10.633 1 94 224 GLY A C 1
ATOM 1659 O O . GLY A 1 224 ? -3.99 -13.43 10.922 1 94 224 GLY A O 1
ATOM 1660 N N . ASP A 1 225 ? -4.773 -14.984 9.609 1 95.19 225 ASP A N 1
ATOM 1661 C CA . ASP A 1 225 ? -3.836 -14.734 8.523 1 95.19 225 ASP A CA 1
ATOM 1662 C C . ASP A 1 225 ? -4.418 -13.734 7.516 1 95.19 225 ASP A C 1
ATOM 1664 O O . ASP A 1 225 ? -4.918 -14.133 6.461 1 95.19 225 ASP A O 1
ATOM 1668 N N . ARG A 1 226 ? -4.168 -12.461 7.734 1 96.44 226 ARG A N 1
ATOM 1669 C CA . ARG A 1 226 ? -4.949 -11.336 7.219 1 96.44 226 ARG A CA 1
ATOM 1670 C C . ARG A 1 226 ? -4.629 -11.078 5.75 1 96.44 226 ARG A C 1
ATOM 1672 O O . ARG A 1 226 ? -3.5 -11.297 5.309 1 96.44 226 ARG A O 1
ATOM 1679 N N . VAL A 1 227 ? -5.625 -10.664 5.07 1 98.69 227 VAL A N 1
ATOM 1680 C CA . VAL A 1 227 ? -5.473 -10.125 3.721 1 98.69 227 VAL A CA 1
ATOM 1681 C C . VAL A 1 227 ? -5.914 -8.664 3.695 1 98.69 227 VAL A C 1
ATOM 1683 O O . VAL A 1 227 ? -6.625 -8.203 4.594 1 98.69 227 VAL A O 1
ATOM 1686 N N . TRP A 1 228 ? -5.449 -7.949 2.814 1 98.88 228 TRP A N 1
ATOM 1687 C CA . TRP A 1 228 ? -5.867 -6.566 2.623 1 98.88 228 TRP A CA 1
ATOM 1688 C C . TRP A 1 228 ? -6.051 -6.254 1.142 1 98.88 228 TRP A C 1
ATOM 1690 O O . TRP A 1 228 ? -5.23 -6.645 0.31 1 98.88 228 TRP A O 1
ATOM 1700 N N . ARG A 1 229 ? -7.176 -5.602 0.831 1 98.75 229 ARG A N 1
ATOM 1701 C CA . ARG A 1 229 ? -7.504 -5.289 -0.556 1 98.75 229 ARG A CA 1
ATOM 1702 C C . ARG A 1 229 ? -6.652 -4.133 -1.072 1 98.75 229 ARG A C 1
ATOM 1704 O O . ARG A 1 229 ? -6.43 -3.15 -0.36 1 98.75 229 ARG A O 1
ATOM 1711 N N . MET A 1 230 ? -6.121 -4.262 -2.275 1 98.88 230 MET A N 1
ATOM 1712 C CA . MET A 1 230 ? -5.371 -3.219 -2.969 1 98.88 230 MET A CA 1
ATOM 1713 C C . MET A 1 230 ? -6.07 -2.809 -4.262 1 98.88 230 MET A C 1
ATOM 1715 O O . MET A 1 230 ? -6.895 -3.559 -4.789 1 98.88 230 MET A O 1
ATOM 1719 N N . PRO A 1 231 ? -5.797 -1.642 -4.789 1 98.56 231 PRO A N 1
ATOM 1720 C CA . PRO A 1 231 ? -6.57 -1.132 -5.922 1 98.56 231 PRO A CA 1
ATOM 1721 C C . PRO A 1 231 ? -6.09 -1.69 -7.262 1 98.56 231 PRO A C 1
ATOM 1723 O O . PRO A 1 231 ? -4.891 -1.886 -7.461 1 98.56 231 PRO A O 1
ATOM 1726 N N . LEU A 1 232 ? -7.016 -1.889 -8.156 1 97.94 232 LEU A N 1
ATOM 1727 C CA . LEU A 1 232 ? -6.801 -2.303 -9.539 1 97.94 232 LEU A CA 1
ATOM 1728 C C . LEU A 1 232 ? -7.379 -1.279 -10.508 1 97.94 232 LEU A C 1
ATOM 1730 O O . LEU A 1 232 ? -8.172 -1.629 -11.391 1 97.94 232 LEU A O 1
ATOM 1734 N N . TYR A 1 233 ? -6.863 -0.092 -10.531 1 97.19 233 TYR A N 1
ATOM 1735 C CA . TYR A 1 233 ? -7.41 0.99 -11.344 1 97.19 233 TYR A CA 1
ATOM 1736 C C . TYR A 1 233 ? -6.902 0.905 -12.781 1 97.19 233 TYR A C 1
ATOM 1738 O O . TYR A 1 233 ? -5.801 0.413 -13.023 1 97.19 233 TYR A O 1
ATOM 1746 N N . GLU A 1 234 ? -7.75 1.456 -13.688 1 96.88 234 GLU A N 1
ATOM 1747 C CA . GLU A 1 234 ? -7.305 1.645 -15.07 1 96.88 234 GLU A CA 1
ATOM 1748 C C . GLU A 1 234 ? -6.027 2.475 -15.133 1 96.88 234 GLU A C 1
ATOM 1750 O O . GLU A 1 234 ? -5.191 2.271 -16.016 1 96.88 234 GLU A O 1
ATOM 1755 N N . HIS A 1 235 ? -5.855 3.328 -14.188 1 96.5 235 HIS A N 1
ATOM 1756 C CA . HIS A 1 235 ? -4.652 4.137 -14.047 1 96.5 235 HIS A CA 1
ATOM 1757 C C . HIS A 1 235 ? -3.396 3.271 -14.078 1 96.5 235 HIS A C 1
ATOM 1759 O O . HIS A 1 235 ? -2.416 3.613 -14.742 1 96.5 235 HIS A O 1
ATOM 1765 N N . TYR A 1 236 ? -3.404 2.168 -13.406 1 98.12 236 TYR A N 1
ATOM 1766 C CA . TYR A 1 236 ? -2.256 1.271 -13.352 1 98.12 236 TYR A CA 1
ATOM 1767 C C . TYR A 1 236 ? -2.141 0.448 -14.625 1 98.12 236 TYR A C 1
ATOM 1769 O O . TYR A 1 236 ? -1.036 0.199 -15.117 1 98.12 236 TYR A O 1
ATOM 177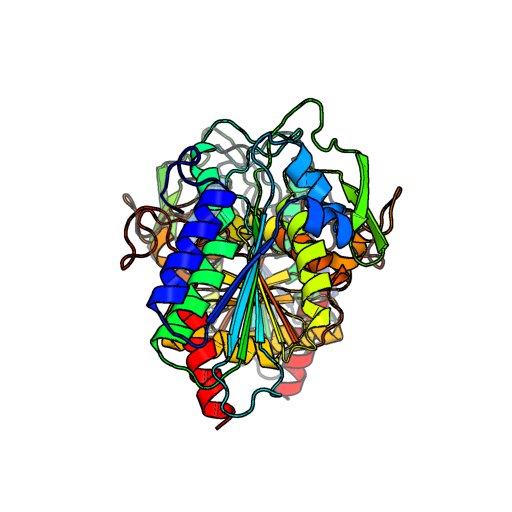7 N N . THR A 1 237 ? -3.279 0.01 -15.188 1 98.06 237 THR A N 1
ATOM 1778 C CA . THR A 1 237 ? -3.291 -0.735 -16.438 1 98.06 237 THR A CA 1
ATOM 1779 C C . THR A 1 237 ? -2.662 0.086 -17.562 1 98.06 237 THR A C 1
ATOM 1781 O O . THR A 1 237 ? -1.868 -0.435 -18.344 1 98.06 237 THR A O 1
ATOM 1784 N N . ARG A 1 238 ? -2.934 1.328 -17.609 1 97.19 238 ARG A N 1
ATOM 1785 C CA . ARG A 1 238 ? -2.414 2.205 -18.656 1 97.19 238 ARG A CA 1
ATOM 1786 C C . ARG A 1 238 ? -0.89 2.248 -18.625 1 97.19 238 ARG A C 1
ATOM 1788 O O . ARG A 1 238 ? -0.247 2.383 -19.672 1 97.19 238 ARG A O 1
ATOM 1795 N N . GLN A 1 239 ? -0.351 2.078 -17.5 1 97.31 239 GLN A N 1
ATOM 1796 C CA . GLN A 1 239 ? 1.095 2.186 -17.344 1 97.31 239 GLN A CA 1
ATOM 1797 C C . GLN A 1 239 ? 1.807 0.961 -17.906 1 97.31 239 GLN A C 1
ATOM 1799 O O . GLN A 1 239 ? 3.01 1.004 -18.172 1 97.31 239 GLN A O 1
ATOM 1804 N N . VAL A 1 240 ? 1.095 -0.154 -18.031 1 97.81 240 VAL A N 1
ATOM 1805 C CA . VAL A 1 240 ? 1.746 -1.356 -18.547 1 97.81 240 VAL A CA 1
ATOM 1806 C C . VAL A 1 240 ? 1.397 -1.55 -20.016 1 97.81 240 VAL A C 1
ATOM 1808 O O . VAL A 1 240 ? 2.158 -2.166 -20.766 1 97.81 240 VAL A O 1
ATOM 1811 N N . VAL A 1 241 ? 0.267 -0.998 -20.453 1 97.38 241 VAL A N 1
ATOM 1812 C CA . VAL A 1 241 ? -0.129 -1.221 -21.844 1 97.38 241 VAL A CA 1
ATOM 1813 C C . VAL A 1 241 ? 0.447 -0.118 -22.734 1 97.38 241 VAL A C 1
ATOM 1815 O O . VAL A 1 241 ? 0.505 -0.264 -23.953 1 97.38 241 VAL A O 1
ATOM 1818 N N . ASP A 1 242 ? 0.77 1.019 -22.094 1 93.25 242 ASP A N 1
ATOM 1819 C CA . ASP A 1 242 ? 1.522 2.029 -22.828 1 93.25 242 ASP A CA 1
ATOM 1820 C C . ASP A 1 242 ? 2.963 1.582 -23.062 1 93.25 242 ASP A C 1
ATOM 1822 O O . ASP A 1 242 ? 3.857 1.926 -22.297 1 93.25 242 ASP A O 1
ATOM 1826 N N . CYS A 1 243 ? 3.158 0.832 -24.125 1 91.69 243 CYS A N 1
ATOM 1827 C CA . CYS A 1 243 ? 4.398 0.117 -24.422 1 91.69 243 CYS A CA 1
ATOM 1828 C C . CYS A 1 243 ? 4.879 0.401 -25.828 1 91.69 243 CYS A C 1
ATOM 1830 O O . CYS A 1 243 ? 4.074 0.49 -26.766 1 91.69 243 CYS A O 1
ATOM 1832 N N . GLN A 1 244 ? 6.117 0.532 -26.094 1 92.5 244 GLN A N 1
ATOM 1833 C CA . GLN A 1 244 ? 6.699 0.934 -27.375 1 92.5 244 GLN A CA 1
ATOM 1834 C C . GLN A 1 244 ? 6.82 -0.255 -28.312 1 92.5 244 GLN A C 1
ATOM 1836 O O . GLN A 1 244 ? 6.512 -0.143 -29.5 1 92.5 244 GLN A O 1
ATOM 1841 N N . LEU A 1 245 ? 7.254 -1.388 -27.797 1 96.5 245 LEU A N 1
ATOM 1842 C CA . LEU A 1 245 ? 7.727 -2.461 -28.656 1 96.5 245 LEU A CA 1
ATOM 1843 C C . LEU A 1 245 ? 6.727 -3.611 -28.688 1 96.5 245 LEU A C 1
ATOM 1845 O O . LEU A 1 245 ? 6.836 -4.512 -29.531 1 96.5 245 LEU A O 1
ATOM 1849 N N . ALA A 1 246 ? 5.719 -3.643 -27.781 1 98.38 246 ALA A N 1
ATOM 1850 C CA . ALA A 1 246 ? 4.836 -4.797 -27.609 1 98.38 246 ALA A CA 1
ATOM 1851 C C . ALA A 1 246 ? 3.447 -4.363 -27.156 1 98.38 246 ALA A C 1
ATOM 1853 O O . ALA A 1 246 ? 3.154 -3.168 -27.078 1 98.38 246 ALA A O 1
ATOM 1854 N N . ASP A 1 247 ? 2.58 -5.344 -26.953 1 98.5 247 ASP A N 1
ATOM 1855 C CA . ASP A 1 247 ? 1.236 -5.059 -26.453 1 98.5 247 ASP A CA 1
ATOM 1856 C C . ASP A 1 247 ? 1.273 -4.578 -25.016 1 98.5 247 ASP A C 1
ATOM 1858 O O . ASP A 1 247 ? 0.455 -3.752 -24.609 1 98.5 247 ASP A O 1
ATOM 1862 N N . VAL A 1 248 ? 2.174 -5.148 -24.25 1 98.56 248 VAL A N 1
ATOM 1863 C CA . VAL A 1 248 ? 2.277 -4.789 -22.844 1 98.56 248 VAL A CA 1
ATOM 1864 C C . VAL A 1 248 ? 3.742 -4.824 -22.406 1 98.56 248 VAL A C 1
ATOM 1866 O O . VAL A 1 248 ? 4.562 -5.504 -23.016 1 98.56 248 VAL A O 1
ATOM 1869 N N . ASN A 1 249 ? 4.09 -4.016 -21.406 1 98.62 249 ASN A N 1
ATOM 1870 C CA . ASN A 1 249 ? 5.387 -4.031 -20.734 1 98.62 249 ASN A CA 1
ATOM 1871 C C . ASN A 1 249 ? 5.316 -4.742 -19.391 1 98.62 249 ASN A C 1
ATOM 1873 O O . ASN A 1 249 ? 4.336 -4.605 -18.656 1 98.62 249 ASN A O 1
ATOM 1877 N N . ASN A 1 250 ? 6.375 -5.539 -19.062 1 98.31 250 ASN A N 1
ATOM 1878 C CA . ASN A 1 250 ? 6.293 -6.312 -17.812 1 98.31 250 ASN A CA 1
ATOM 1879 C C . ASN A 1 250 ? 6.492 -5.426 -16.594 1 98.31 250 ASN A C 1
ATOM 1881 O O . ASN A 1 250 ? 6.383 -5.895 -15.461 1 98.31 250 ASN A O 1
ATOM 1885 N N . ILE A 1 251 ? 6.789 -4.164 -16.766 1 97.44 251 ILE A N 1
ATOM 1886 C CA . ILE A 1 251 ? 6.852 -3.221 -15.656 1 97.44 251 ILE A CA 1
ATOM 1887 C C . ILE A 1 251 ? 6.031 -1.978 -15.984 1 97.44 251 ILE A C 1
ATOM 1889 O O . ILE A 1 251 ? 5.711 -1.727 -17.156 1 97.44 251 ILE A O 1
ATOM 1893 N N . GLY A 1 252 ? 5.676 -1.254 -14.961 1 95.44 252 GLY A N 1
ATOM 1894 C CA . GLY A 1 252 ? 4.965 -0 -15.148 1 95.44 252 GLY A CA 1
ATOM 1895 C C . GLY A 1 252 ? 5.855 1.124 -15.648 1 95.44 252 GLY A C 1
ATOM 1896 O O . GLY A 1 252 ? 7.082 0.997 -15.648 1 95.44 252 GLY A O 1
ATOM 1897 N N . LYS A 1 253 ? 5.227 2.18 -16.047 1 93.81 253 LYS A N 1
ATOM 1898 C CA . LYS A 1 253 ? 5.902 3.361 -16.578 1 93.81 253 LYS A CA 1
ATOM 1899 C C . LYS A 1 253 ? 6.719 4.055 -15.484 1 93.81 253 LYS A C 1
ATOM 1901 O O . LYS A 1 253 ? 7.789 4.602 -15.758 1 93.81 253 LYS A O 1
ATOM 1906 N N . TYR A 1 254 ? 6.246 3.949 -14.258 1 92.38 254 TYR A N 1
ATOM 1907 C CA . TYR A 1 254 ? 6.867 4.609 -13.117 1 92.38 254 TYR A CA 1
ATOM 1908 C C . TYR A 1 254 ? 7.305 3.594 -12.062 1 92.38 254 TYR A C 1
ATOM 1910 O O . TYR A 1 254 ? 6.805 2.465 -12.039 1 92.38 254 TYR A O 1
ATOM 1918 N N . ARG A 1 255 ? 8.273 4.074 -11.227 1 91.25 255 ARG A N 1
ATOM 1919 C CA . ARG A 1 255 ? 8.672 3.244 -10.094 1 91.25 255 ARG A CA 1
ATOM 1920 C C . ARG A 1 255 ? 7.555 3.141 -9.062 1 91.25 255 ARG A C 1
ATOM 1922 O O . ARG A 1 255 ? 7.469 2.154 -8.328 1 91.25 255 ARG A O 1
ATOM 1929 N N . SER A 1 256 ? 6.73 4.062 -9.023 1 96.75 256 SER A N 1
ATOM 1930 C CA . SER A 1 256 ? 5.633 4.176 -8.062 1 96.75 256 SER A CA 1
ATOM 1931 C C . SER A 1 256 ? 4.598 3.074 -8.273 1 96.75 256 SER A C 1
ATOM 1933 O O . SER A 1 256 ? 4.445 2.564 -9.383 1 96.75 256 SER A O 1
ATOM 1935 N N . ALA A 1 257 ? 3.969 2.613 -7.188 1 98.38 257 ALA A N 1
ATOM 1936 C CA . ALA A 1 257 ? 2.846 1.68 -7.199 1 98.38 257 ALA A CA 1
ATOM 1937 C C . ALA A 1 257 ? 3.223 0.376 -7.895 1 98.38 257 ALA A C 1
ATOM 1939 O O . ALA A 1 257 ? 2.48 -0.118 -8.75 1 98.38 257 ALA A O 1
ATOM 1940 N N . GLY A 1 258 ? 4.379 -0.118 -7.512 1 98.44 258 GLY A N 1
ATOM 1941 C CA . GLY A 1 258 ? 4.918 -1.28 -8.203 1 98.44 258 GLY A CA 1
ATOM 1942 C C . GLY A 1 258 ? 4.023 -2.502 -8.102 1 98.44 258 GLY A C 1
ATOM 1943 O O . GLY A 1 258 ? 3.889 -3.262 -9.062 1 98.44 258 GLY A O 1
ATOM 1944 N N . ALA A 1 259 ? 3.445 -2.766 -6.961 1 98.81 259 ALA A N 1
ATOM 1945 C CA . ALA A 1 259 ? 2.576 -3.928 -6.785 1 98.81 259 ALA A CA 1
ATOM 1946 C C . ALA A 1 259 ? 1.289 -3.773 -7.59 1 98.81 259 ALA A C 1
ATOM 1948 O O . ALA A 1 259 ? 0.769 -4.75 -8.133 1 98.81 259 ALA A O 1
ATOM 1949 N N . CYS A 1 260 ? 0.77 -2.539 -7.664 1 98.88 260 CYS A N 1
ATOM 1950 C CA . CYS A 1 260 ? -0.456 -2.279 -8.414 1 98.88 260 CYS A CA 1
ATOM 1951 C C . CYS A 1 260 ? -0.246 -2.518 -9.906 1 98.88 260 CYS A C 1
ATOM 1953 O O . CYS A 1 260 ? -1.077 -3.15 -10.555 1 98.88 260 CYS A O 1
ATOM 1955 N N . THR A 1 261 ? 0.854 -2.047 -10.422 1 98.69 261 THR A N 1
ATOM 1956 C CA . THR A 1 261 ? 1.109 -2.225 -11.844 1 98.69 261 THR A CA 1
ATOM 1957 C C . THR A 1 261 ? 1.405 -3.688 -12.164 1 98.69 261 THR A C 1
ATOM 1959 O O . THR A 1 261 ? 1.063 -4.176 -13.242 1 98.69 261 THR A O 1
ATOM 1962 N N . ALA A 1 262 ? 2.068 -4.379 -11.211 1 98.88 262 ALA A N 1
ATOM 1963 C CA . ALA A 1 262 ? 2.295 -5.809 -11.406 1 98.88 262 ALA A CA 1
ATOM 1964 C C . ALA A 1 262 ? 0.975 -6.562 -11.508 1 98.88 262 ALA A C 1
ATOM 1966 O O . ALA A 1 262 ? 0.815 -7.43 -12.367 1 98.88 262 ALA A O 1
ATOM 1967 N N . ALA A 1 263 ? 0.065 -6.258 -10.625 1 98.88 263 ALA A N 1
ATOM 1968 C CA . ALA A 1 263 ? -1.258 -6.875 -10.672 1 98.88 263 ALA A CA 1
ATOM 1969 C C . ALA A 1 263 ? -1.994 -6.504 -11.953 1 98.88 263 ALA A C 1
ATOM 1971 O O . ALA A 1 263 ? -2.695 -7.336 -12.531 1 98.88 263 ALA A O 1
ATOM 1972 N N . ALA A 1 264 ? -1.848 -5.254 -12.344 1 98.81 264 ALA A N 1
ATOM 1973 C CA . ALA A 1 264 ? -2.457 -4.809 -13.594 1 98.81 264 ALA A CA 1
ATOM 1974 C C . ALA A 1 264 ? -1.914 -5.598 -14.781 1 98.81 264 ALA A C 1
ATOM 1976 O O . ALA A 1 264 ? -2.66 -5.941 -15.703 1 98.81 264 ALA A O 1
ATOM 1977 N N . PHE A 1 265 ? -0.646 -5.836 -14.781 1 98.88 265 PHE A N 1
ATOM 1978 C CA . PHE A 1 265 ? -0.04 -6.664 -15.82 1 98.88 265 PHE A CA 1
ATOM 1979 C C . PHE A 1 265 ? -0.683 -8.047 -15.844 1 98.88 265 PHE A C 1
ATOM 1981 O O . PHE A 1 265 ? -1.067 -8.531 -16.906 1 98.88 265 PHE A O 1
ATOM 1988 N N . LEU A 1 266 ? -0.772 -8.703 -14.664 1 98.94 266 LEU A N 1
ATOM 1989 C CA . LEU A 1 266 ? -1.377 -10.031 -14.602 1 98.94 266 LEU A CA 1
ATOM 1990 C C . LEU A 1 266 ? -2.809 -10 -15.133 1 98.94 266 LEU A C 1
ATOM 1992 O O . LEU A 1 266 ? -3.242 -10.93 -15.812 1 98.94 266 LEU A O 1
ATOM 1996 N N . LYS A 1 267 ? -3.477 -8.945 -14.82 1 98.75 267 LYS A N 1
ATOM 1997 C CA . LYS A 1 267 ? -4.871 -8.805 -15.227 1 98.75 267 LYS A CA 1
ATOM 1998 C C . LYS A 1 267 ? -5.008 -8.859 -16.75 1 98.75 267 LYS A C 1
ATOM 2000 O O . LYS A 1 267 ? -6.027 -9.312 -17.266 1 98.75 267 LYS A O 1
ATOM 2005 N N . GLU A 1 268 ? -3.992 -8.492 -17.484 1 98.56 268 GLU A N 1
ATOM 2006 C CA . GLU A 1 268 ? -4 -8.5 -18.938 1 98.56 268 GLU A CA 1
ATOM 2007 C C . GLU A 1 268 ? -4.105 -9.922 -19.484 1 98.56 268 GLU A C 1
ATOM 2009 O O . GLU A 1 268 ? -4.418 -10.117 -20.672 1 98.56 268 GLU A O 1
ATOM 2014 N N . PHE A 1 269 ? -3.914 -10.891 -18.656 1 98.88 269 PHE A N 1
ATOM 2015 C CA . PHE A 1 269 ? -3.904 -12.273 -19.109 1 98.88 269 PHE A CA 1
ATOM 2016 C C . PHE A 1 269 ? -5.07 -13.047 -18.5 1 98.88 269 PHE A C 1
ATOM 2018 O O . PHE A 1 269 ? -5.086 -14.281 -18.547 1 98.88 269 PHE A O 1
ATOM 2025 N N . VAL A 1 270 ? -5.988 -12.375 -17.906 1 98.75 270 VAL A N 1
ATOM 2026 C CA . VAL A 1 270 ? -7.176 -12.961 -17.297 1 98.75 270 VAL A CA 1
ATOM 2027 C C . VAL A 1 270 ? -8.43 -12.305 -17.875 1 98.75 270 VAL A C 1
ATOM 2029 O O . VAL A 1 270 ? -8.523 -11.078 -17.953 1 98.75 270 VAL A O 1
ATOM 2032 N N . THR A 1 271 ? -9.359 -13.094 -18.312 1 98.56 271 THR A N 1
ATOM 2033 C CA . THR A 1 271 ? -10.641 -12.586 -18.797 1 98.56 271 THR A CA 1
ATOM 2034 C C . THR A 1 271 ? -11.773 -13.016 -17.875 1 98.56 271 THR A C 1
ATOM 2036 O O . THR A 1 271 ? -12.891 -12.484 -17.953 1 98.56 271 THR A O 1
ATOM 2039 N N . HIS A 1 272 ? -11.516 -13.945 -17.016 1 98.69 272 HIS A N 1
ATOM 2040 C CA . HIS A 1 272 ? -12.531 -14.43 -16.094 1 98.69 272 HIS A CA 1
ATOM 2041 C C . HIS A 1 272 ? -12.977 -13.336 -15.133 1 98.69 272 HIS A C 1
ATOM 2043 O O . HIS A 1 272 ? -12.156 -12.555 -14.648 1 98.69 272 HIS A O 1
ATOM 2049 N N . PRO A 1 273 ? -14.25 -13.289 -14.844 1 98.56 273 PRO A N 1
ATOM 2050 C CA . PRO A 1 273 ? -14.75 -12.188 -14.016 1 98.56 273 PRO A CA 1
ATOM 2051 C C . PRO A 1 273 ? -14.492 -12.398 -12.531 1 98.56 273 PRO A C 1
ATOM 2053 O O . PRO A 1 273 ? -14.695 -11.484 -11.727 1 98.56 273 PRO A O 1
ATOM 2056 N N . LYS A 1 274 ? -14.094 -13.57 -12.109 1 98.81 274 LYS A N 1
ATOM 2057 C CA . LYS A 1 274 ? -13.742 -13.859 -10.727 1 98.81 274 LYS A CA 1
ATOM 2058 C C . LYS A 1 274 ? -12.273 -14.273 -10.609 1 98.81 274 LYS A C 1
ATOM 2060 O O . LYS A 1 274 ? -11.961 -15.461 -10.633 1 98.81 274 LYS A O 1
ATOM 2065 N N . TRP A 1 275 ? -11.5 -13.266 -10.391 1 98.94 275 TRP A N 1
ATOM 2066 C CA . TRP A 1 275 ? -10.055 -13.453 -10.305 1 98.94 275 TRP A CA 1
ATOM 2067 C C . TRP A 1 275 ? -9.469 -12.664 -9.141 1 98.94 275 TRP A C 1
ATOM 2069 O O . TRP A 1 275 ? -9.891 -11.539 -8.875 1 98.94 275 TRP A O 1
ATOM 2079 N N . ALA A 1 276 ? -8.484 -13.305 -8.422 1 98.94 276 ALA A N 1
ATOM 2080 C CA . ALA A 1 276 ? -7.73 -12.602 -7.387 1 98.94 276 ALA A CA 1
ATOM 2081 C C . ALA A 1 276 ? -6.242 -12.938 -7.465 1 98.94 276 ALA A C 1
ATOM 2083 O O . ALA A 1 276 ? -5.875 -14.094 -7.703 1 98.94 276 ALA A O 1
ATOM 2084 N N . HIS A 1 277 ? -5.434 -11.938 -7.391 1 98.94 277 HIS A N 1
ATOM 2085 C CA . HIS A 1 277 ? -3.992 -12.07 -7.219 1 98.94 277 HIS A CA 1
ATOM 2086 C C . HIS A 1 277 ? -3.574 -11.766 -5.785 1 98.94 277 HIS A C 1
ATOM 2088 O O . HIS A 1 277 ? -3.889 -10.695 -5.262 1 98.94 277 HIS A O 1
ATOM 2094 N N . LEU A 1 278 ? -2.947 -12.727 -5.141 1 98.94 278 LEU A N 1
ATOM 2095 C CA . LEU A 1 278 ? -2.363 -12.555 -3.816 1 98.94 278 LEU A CA 1
ATOM 2096 C C . LEU A 1 278 ? -0.864 -12.289 -3.912 1 98.94 278 LEU A C 1
ATOM 2098 O O . LEU A 1 278 ? -0.091 -13.188 -4.254 1 98.94 278 LEU A O 1
ATOM 2102 N N . ASP A 1 279 ? -0.445 -11.07 -3.703 1 98.94 279 ASP A N 1
ATOM 2103 C CA . ASP A 1 279 ? 0.974 -10.766 -3.551 1 98.94 279 ASP A CA 1
ATOM 2104 C C . ASP A 1 279 ? 1.456 -11.078 -2.137 1 98.94 279 ASP A C 1
ATOM 2106 O O . ASP A 1 279 ? 1.093 -10.391 -1.183 1 98.94 279 ASP A O 1
ATOM 2110 N N . ILE A 1 280 ? 2.355 -12.055 -2.029 1 98.69 280 ILE A N 1
ATOM 2111 C CA . ILE A 1 280 ? 2.658 -12.578 -0.7 1 98.69 280 ILE A CA 1
ATOM 2112 C C . ILE A 1 280 ? 4.09 -12.211 -0.317 1 98.69 280 ILE A C 1
ATOM 2114 O O . ILE A 1 280 ? 4.672 -12.805 0.591 1 98.69 280 ILE A O 1
ATOM 2118 N N . ALA A 1 281 ? 4.656 -11.273 -1.035 1 98.12 281 ALA A N 1
ATOM 2119 C CA . ALA A 1 281 ? 6.039 -10.875 -0.782 1 98.12 281 ALA A CA 1
ATOM 2120 C C . ALA A 1 281 ? 6.203 -10.344 0.639 1 98.12 281 ALA A C 1
ATOM 2122 O O . ALA A 1 281 ? 7.207 -10.625 1.301 1 98.12 281 ALA A O 1
ATOM 2123 N N . GLY A 1 282 ? 5.266 -9.641 1.112 1 97.38 282 GLY A N 1
ATOM 2124 C CA . GLY A 1 282 ? 5.367 -9.023 2.428 1 97.38 282 GLY A CA 1
ATOM 2125 C C . GLY A 1 282 ? 5.254 -10.023 3.561 1 97.38 282 GLY A C 1
ATOM 2126 O O . GLY A 1 282 ? 5.754 -9.789 4.664 1 97.38 282 GLY A O 1
ATOM 2127 N N . VAL A 1 283 ? 4.672 -11.141 3.307 1 97.62 283 VAL A N 1
ATOM 2128 C CA . VAL A 1 283 ? 4.398 -12.078 4.391 1 97.62 283 VAL A CA 1
ATOM 2129 C C . VAL A 1 283 ? 5.223 -13.352 4.191 1 97.62 283 VAL A C 1
ATOM 2131 O O . VAL A 1 283 ? 4.973 -14.367 4.84 1 97.62 283 VAL A O 1
ATOM 2134 N N . MET A 1 284 ? 6.137 -13.273 3.301 1 96.06 284 MET A N 1
ATOM 2135 C CA . MET A 1 284 ? 6.941 -14.422 2.908 1 96.06 284 MET A CA 1
ATOM 2136 C C . MET A 1 284 ? 7.816 -14.898 4.062 1 96.06 284 MET A C 1
ATOM 2138 O O . MET A 1 284 ? 7.973 -16.109 4.277 1 96.06 284 MET A O 1
ATOM 2142 N N . THR A 1 285 ? 8.336 -14 4.84 1 95.88 285 THR A N 1
ATOM 2143 C CA . THR A 1 285 ? 9.273 -14.312 5.906 1 95.88 285 THR A CA 1
ATOM 2144 C C . THR A 1 285 ? 8.797 -13.742 7.238 1 95.88 285 THR A C 1
ATOM 2146 O O . THR A 1 285 ? 7.918 -12.875 7.266 1 95.88 285 THR A O 1
ATOM 2149 N N . ASN A 1 286 ? 9.328 -14.367 8.25 1 95.25 286 ASN A N 1
ATOM 2150 C CA . ASN A 1 286 ? 9.109 -13.891 9.609 1 95.25 286 ASN A CA 1
ATOM 2151 C C . ASN A 1 286 ? 10.391 -13.945 10.438 1 95.25 286 ASN A C 1
ATOM 2153 O O . ASN A 1 286 ? 11.141 -14.914 10.359 1 95.25 286 ASN A O 1
ATOM 2157 N N . LYS A 1 287 ? 10.711 -12.953 11.062 1 92.94 287 LYS A N 1
ATOM 2158 C CA . LYS A 1 287 ? 11.773 -12.961 12.062 1 92.94 287 LYS A CA 1
ATOM 2159 C C . LYS A 1 287 ? 11.195 -12.938 13.477 1 92.94 287 LYS A C 1
ATOM 2161 O O . LYS A 1 287 ? 11.453 -13.844 14.273 1 92.94 287 LYS A O 1
ATOM 2166 N N . ASP A 1 288 ? 10.461 -11.891 13.75 1 92.81 288 ASP A N 1
ATOM 2167 C CA . ASP A 1 288 ? 9.797 -11.766 15.047 1 92.81 288 ASP A CA 1
ATOM 2168 C C . ASP A 1 288 ? 8.555 -10.883 14.945 1 92.81 288 ASP A C 1
ATOM 2170 O O . ASP A 1 288 ? 8.008 -10.453 15.969 1 92.81 288 ASP A O 1
ATOM 2174 N N . GLU A 1 289 ? 8.148 -10.648 13.82 1 92.06 289 GLU A N 1
ATOM 2175 C CA . GLU A 1 289 ? 7.031 -9.734 13.602 1 92.06 289 GLU A CA 1
ATOM 2176 C C . GLU A 1 289 ? 5.711 -10.359 14.031 1 92.06 289 GLU A C 1
ATOM 2178 O O . GLU A 1 289 ? 4.852 -9.68 14.602 1 92.06 289 GLU A O 1
ATOM 2183 N N . ILE A 1 290 ? 5.586 -11.617 13.609 1 91.56 290 ILE A N 1
ATOM 2184 C CA . ILE A 1 290 ? 4.383 -12.367 13.953 1 91.56 290 ILE A CA 1
ATOM 2185 C C . ILE A 1 290 ? 4.703 -13.406 15.023 1 91.56 290 ILE A C 1
ATOM 2187 O O . ILE A 1 290 ? 5.426 -14.367 14.766 1 91.56 290 ILE A O 1
ATOM 2191 N N . SER A 1 291 ? 4.137 -13.281 16.203 1 89.12 291 SER A N 1
ATOM 2192 C CA . SER A 1 291 ? 4.582 -13.984 17.391 1 89.12 291 SER A CA 1
ATOM 2193 C C . SER A 1 291 ? 4.312 -15.477 17.297 1 89.12 291 SER A C 1
ATOM 2195 O O . SER A 1 291 ? 5.062 -16.297 17.828 1 89.12 291 SER A O 1
ATOM 2197 N N . TYR A 1 292 ? 3.232 -15.844 16.594 1 88.62 292 TYR A N 1
ATOM 2198 C CA . TYR A 1 292 ? 2.887 -17.266 16.609 1 88.62 292 TYR A CA 1
ATOM 2199 C C . TYR A 1 292 ? 3.635 -18 15.508 1 88.62 292 TYR A C 1
ATOM 2201 O O . TYR A 1 292 ? 3.539 -19.234 15.398 1 88.62 292 TYR A O 1
ATOM 2209 N N . LEU A 1 293 ? 4.434 -17.312 14.688 1 93.38 293 LEU A N 1
ATOM 2210 C CA . LEU A 1 293 ? 5.211 -17.922 13.617 1 93.38 293 LEU A CA 1
ATOM 2211 C C . LEU A 1 293 ? 6.68 -18.047 14.016 1 93.38 293 LEU A C 1
ATOM 2213 O O . LEU A 1 293 ? 7.211 -17.203 14.727 1 93.38 293 LEU A O 1
ATOM 2217 N N . ARG A 1 294 ? 7.285 -19.094 13.562 1 92.62 294 ARG A N 1
ATOM 2218 C CA . ARG A 1 294 ? 8.727 -19.25 13.75 1 92.62 294 ARG A CA 1
ATOM 2219 C C . ARG A 1 294 ? 9.5 -18.375 12.766 1 92.62 294 ARG A C 1
ATOM 2221 O O . ARG A 1 294 ? 8.938 -17.875 11.789 1 92.62 294 ARG A O 1
ATOM 2228 N N . LYS A 1 295 ? 10.781 -18.234 13.094 1 94.5 295 LYS A N 1
ATOM 2229 C CA . LYS A 1 295 ? 11.68 -17.531 12.172 1 94.5 295 LYS A CA 1
ATOM 2230 C C . LYS A 1 295 ? 11.852 -18.328 10.875 1 94.5 295 LYS A C 1
ATOM 2232 O O . LYS A 1 295 ? 11.969 -19.547 10.898 1 94.5 295 LYS A O 1
ATOM 2237 N N . GLY A 1 296 ? 11.875 -17.562 9.742 1 95.62 296 GLY A N 1
ATOM 2238 C CA . GLY A 1 296 ? 12.062 -18.203 8.453 1 95.62 296 GLY A CA 1
ATOM 2239 C C . GLY A 1 296 ? 10.914 -17.984 7.492 1 95.62 296 GLY A C 1
ATOM 2240 O O . GLY A 1 296 ? 10.258 -16.938 7.535 1 95.62 296 GLY A O 1
ATOM 2241 N N . MET A 1 297 ? 10.805 -18.844 6.5 1 96.88 297 MET A N 1
ATOM 2242 C CA . MET A 1 297 ? 9.734 -18.766 5.508 1 96.88 297 MET A CA 1
ATOM 2243 C C . MET A 1 297 ? 8.391 -19.156 6.117 1 96.88 297 MET A C 1
ATOM 2245 O O . MET A 1 297 ? 8.281 -20.188 6.77 1 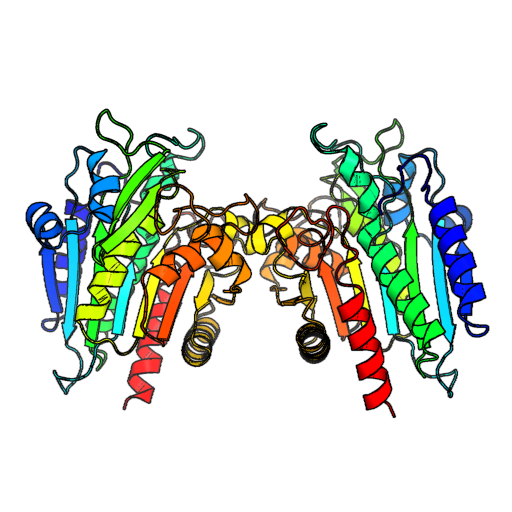96.88 297 MET A O 1
ATOM 2249 N N . THR A 1 298 ? 7.359 -18.344 5.898 1 95.75 298 THR A N 1
ATOM 2250 C CA . THR A 1 298 ? 6.16 -18.422 6.723 1 95.75 298 THR A CA 1
ATOM 2251 C C . THR A 1 298 ? 5.137 -19.375 6.105 1 95.75 298 THR A C 1
ATOM 2253 O O . THR A 1 298 ? 4.328 -19.969 6.816 1 95.75 298 THR A O 1
ATOM 2256 N N . GLY A 1 299 ? 5.082 -19.453 4.758 1 96.31 299 GLY A N 1
ATOM 2257 C CA . GLY A 1 299 ? 4.039 -20.203 4.078 1 96.31 299 GLY A CA 1
ATOM 2258 C C . GLY A 1 299 ? 2.711 -19.469 4.031 1 96.31 299 GLY A C 1
ATOM 2259 O O . GLY A 1 299 ? 1.708 -20.016 3.574 1 96.31 299 GLY A O 1
ATOM 2260 N N . ARG A 1 300 ? 2.699 -18.219 4.539 1 97.06 300 ARG A N 1
ATOM 2261 C CA . ARG A 1 300 ? 1.489 -17.406 4.445 1 97.06 300 ARG A CA 1
ATOM 2262 C C . ARG A 1 300 ? 1.168 -17.078 2.994 1 97.06 300 ARG A C 1
ATOM 2264 O O . ARG A 1 300 ? 2.072 -16.953 2.164 1 97.06 300 ARG A O 1
ATOM 2271 N N . PRO A 1 301 ? -0.21 -17.109 2.68 1 98.19 301 PRO A N 1
ATOM 2272 C CA . PRO A 1 301 ? -1.38 -17.25 3.551 1 98.19 301 PRO A CA 1
ATOM 2273 C C . PRO A 1 301 ? -2.076 -18.594 3.398 1 98.19 301 PRO A C 1
ATOM 2275 O O . PRO A 1 301 ? -3.303 -18.656 3.291 1 98.19 301 PRO A O 1
ATOM 2278 N N . THR A 1 302 ? -1.337 -19.703 3.432 1 98.44 302 THR A N 1
ATOM 2279 C CA . THR A 1 302 ? -1.855 -21.047 3.195 1 98.44 302 THR A CA 1
ATOM 2280 C C . THR A 1 302 ? -3.084 -21.312 4.062 1 98.44 302 THR A C 1
ATOM 2282 O O . THR A 1 302 ? -4.078 -21.859 3.586 1 98.44 302 THR A O 1
ATOM 2285 N N . ARG A 1 303 ? -3.072 -20.953 5.348 1 97.94 303 ARG A N 1
ATOM 2286 C CA . ARG A 1 303 ? -4.199 -21.188 6.25 1 97.94 303 ARG A CA 1
ATOM 2287 C C . ARG A 1 303 ? -5.453 -20.484 5.746 1 97.94 303 ARG A C 1
ATOM 2289 O O . ARG A 1 303 ? -6.551 -21.047 5.805 1 97.94 303 ARG A O 1
ATOM 2296 N N . THR A 1 304 ? -5.266 -19.266 5.309 1 98.69 304 THR A N 1
ATOM 2297 C CA . THR A 1 304 ? -6.391 -18.5 4.773 1 98.69 304 THR A CA 1
ATOM 2298 C C . THR A 1 304 ? -6.949 -19.172 3.518 1 98.69 304 THR A C 1
ATOM 2300 O O . THR A 1 304 ? -8.164 -19.266 3.346 1 98.69 304 THR A O 1
ATOM 2303 N N . LEU A 1 305 ? -6.098 -19.656 2.645 1 98.81 305 LEU A N 1
ATOM 2304 C CA . LEU A 1 305 ? -6.547 -20.328 1.429 1 98.81 305 LEU A CA 1
ATOM 2305 C C . LEU A 1 305 ? -7.305 -21.609 1.762 1 98.81 305 LEU A C 1
ATOM 2307 O O . LEU A 1 305 ? -8.328 -21.906 1.138 1 98.81 305 LEU A O 1
ATOM 2311 N N . ILE A 1 306 ? -6.832 -22.359 2.732 1 98.81 306 ILE A N 1
ATOM 2312 C CA . ILE A 1 306 ? -7.512 -23.578 3.146 1 98.81 306 ILE A CA 1
ATOM 2313 C C . ILE A 1 306 ? -8.891 -23.25 3.709 1 98.81 306 ILE A C 1
ATOM 2315 O O . ILE A 1 306 ? -9.883 -23.875 3.357 1 98.81 306 ILE A O 1
ATOM 2319 N N . GLU A 1 307 ? -8.945 -22.234 4.594 1 98.81 307 GLU A N 1
ATOM 2320 C CA . GLU A 1 307 ? -10.219 -21.797 5.168 1 98.81 307 GLU A CA 1
ATOM 2321 C C . GLU A 1 307 ? -11.188 -21.344 4.078 1 98.81 307 GLU A C 1
ATOM 2323 O O . GLU A 1 307 ? -12.383 -21.625 4.148 1 98.81 307 GLU A O 1
ATOM 2328 N N . PHE A 1 308 ? -10.703 -20.656 3.109 1 98.88 308 PHE A N 1
ATOM 2329 C CA . PHE A 1 308 ? -11.508 -20.234 1.967 1 98.88 308 PHE A CA 1
ATOM 2330 C C . PHE A 1 308 ? -12.133 -21.438 1.279 1 98.88 308 PHE A C 1
ATOM 2332 O O . PHE A 1 308 ? -13.328 -21.438 0.98 1 98.88 308 PHE A O 1
ATOM 2339 N N . LEU A 1 309 ? -11.312 -22.469 1.011 1 98.75 309 LEU A N 1
ATOM 2340 C CA . LEU A 1 309 ? -11.789 -23.688 0.351 1 98.75 309 LEU A CA 1
ATOM 2341 C C . LEU A 1 309 ? -12.836 -24.391 1.205 1 98.75 309 LEU A C 1
ATOM 2343 O O . LEU A 1 309 ? -13.836 -24.891 0.684 1 98.75 309 LEU A O 1
ATOM 2347 N N . VAL A 1 310 ? -12.609 -24.438 2.502 1 98.56 310 VAL A N 1
ATOM 2348 C CA . VAL A 1 310 ? -13.555 -25.062 3.418 1 98.56 310 VAL A CA 1
ATOM 2349 C C . VAL A 1 310 ? -14.891 -24.328 3.377 1 98.56 310 VAL A C 1
ATOM 2351 O O . VAL A 1 310 ? -15.945 -24.938 3.207 1 98.56 310 VAL A O 1
ATOM 2354 N N . GLN A 1 311 ? -14.82 -23.016 3.455 1 98.19 311 GLN A N 1
ATOM 2355 C CA . GLN A 1 311 ? -16.047 -22.219 3.436 1 98.19 311 GLN A CA 1
ATOM 2356 C C . GLN A 1 311 ? -16.75 -22.328 2.088 1 98.19 311 GLN A C 1
ATOM 2358 O O . GLN A 1 311 ? -17.984 -22.438 2.033 1 98.19 311 GLN A O 1
ATOM 2363 N N . PHE A 1 312 ? -15.977 -22.297 1.076 1 97.31 312 PHE A N 1
ATOM 2364 C CA . PHE A 1 312 ? -16.531 -22.406 -0.266 1 97.31 312 PHE A CA 1
ATOM 2365 C C . PHE A 1 312 ? -17.281 -23.719 -0.428 1 97.31 312 PHE A C 1
ATOM 2367 O O . PHE A 1 312 ? -18.359 -23.766 -1.043 1 97.31 312 PHE A O 1
ATOM 2374 N N . SER A 1 313 ? -16.797 -24.781 0.073 1 96.62 313 SER A N 1
ATOM 2375 C CA . SER A 1 313 ? -17.375 -26.125 -0.061 1 96.62 313 SER A CA 1
ATOM 2376 C C . SER A 1 313 ? -18.688 -26.234 0.713 1 96.62 313 SER A C 1
ATOM 2378 O O . SER A 1 313 ? -19.562 -27.031 0.364 1 96.62 313 SER A O 1
ATOM 2380 N N . GLN A 1 314 ? -18.828 -25.438 1.755 1 94.56 314 GLN A N 1
ATOM 2381 C CA . GLN A 1 314 ? -20.047 -25.469 2.57 1 94.56 314 GLN A CA 1
ATOM 2382 C C . GLN A 1 314 ? -21.156 -24.656 1.921 1 94.56 314 GLN A C 1
ATOM 2384 O O . GLN A 1 314 ? -22.344 -24.969 2.1 1 94.56 314 GLN A O 1
ATOM 2389 N N . ASP A 1 315 ? -20.828 -23.672 1.262 1 87.12 315 ASP A N 1
ATOM 2390 C CA . ASP A 1 315 ? -21.828 -22.828 0.59 1 87.12 315 ASP A CA 1
ATOM 2391 C C . ASP A 1 315 ? -22.391 -23.531 -0.642 1 87.12 315 ASP A C 1
ATOM 2393 O O . ASP A 1 315 ? -23.547 -23.312 -1.016 1 87.12 315 ASP A O 1
ATOM 2397 N N . SER A 1 316 ? -21.547 -24.328 -1.278 1 71.12 316 SER A N 1
ATOM 2398 C CA . SER A 1 316 ? -21.953 -25.031 -2.492 1 71.12 316 SER A CA 1
ATOM 2399 C C . SER A 1 316 ? -22.734 -26.297 -2.164 1 71.12 316 SER A C 1
ATOM 2401 O O . SER A 1 316 ? -23.297 -26.938 -3.061 1 71.12 316 SER A O 1
ATOM 2403 N N . ALA A 1 317 ? -22.891 -26.578 -0.858 1 56.84 317 ALA A N 1
ATOM 2404 C CA . ALA A 1 317 ? -23.703 -27.703 -0.425 1 56.84 317 ALA A CA 1
ATOM 2405 C C . ALA A 1 317 ? -25.156 -27.297 -0.196 1 56.84 317 ALA A C 1
ATOM 2407 O O . ALA A 1 317 ? -25.422 -26.125 0.107 1 56.84 317 ALA A O 1
ATOM 2408 N N . MET B 1 1 ? 2.596 25.406 -2.91 1 88.69 1 MET B N 1
ATOM 2409 C CA . MET B 1 1 ? 3.494 24.25 -3.033 1 88.69 1 MET B CA 1
ATOM 2410 C C . MET B 1 1 ? 4.52 24.484 -4.141 1 88.69 1 MET B C 1
ATOM 2412 O O . MET B 1 1 ? 5.598 23.891 -4.121 1 88.69 1 MET B O 1
ATOM 2416 N N . GLU B 1 2 ? 4.207 25.375 -5.152 1 90.56 2 GLU B N 1
ATOM 2417 C CA . GLU B 1 2 ? 5.098 25.625 -6.281 1 90.56 2 GLU B CA 1
ATOM 2418 C C . GLU B 1 2 ? 6.102 26.719 -5.969 1 90.56 2 GLU B C 1
ATOM 2420 O O . GLU B 1 2 ? 7.102 26.891 -6.676 1 90.56 2 GLU B O 1
ATOM 2425 N N . SER B 1 3 ? 5.812 27.484 -4.973 1 93.12 3 SER B N 1
ATOM 2426 C CA . SER B 1 3 ? 6.676 28.609 -4.645 1 93.12 3 SER B CA 1
ATOM 2427 C C . SER B 1 3 ? 8.062 28.141 -4.215 1 93.12 3 SER B C 1
ATOM 2429 O O . SER B 1 3 ? 8.195 27.125 -3.518 1 93.12 3 SER B O 1
ATOM 2431 N N . PRO B 1 4 ? 9.062 28.984 -4.645 1 94.81 4 PRO B N 1
ATOM 2432 C CA . PRO B 1 4 ? 10.391 28.672 -4.113 1 94.81 4 PRO B CA 1
ATOM 2433 C C . PRO B 1 4 ? 10.438 28.719 -2.586 1 94.81 4 PRO B C 1
ATOM 2435 O O . PRO B 1 4 ? 9.797 29.578 -1.968 1 94.81 4 PRO B O 1
ATOM 2438 N N . ALA B 1 5 ? 11.242 27.844 -2.072 1 92.44 5 ALA B N 1
ATOM 2439 C CA . ALA B 1 5 ? 11.289 27.688 -0.622 1 92.44 5 ALA B CA 1
ATOM 2440 C C . ALA B 1 5 ? 11.75 28.969 0.063 1 92.44 5 ALA B C 1
ATOM 2442 O O . ALA B 1 5 ? 11.328 29.266 1.18 1 92.44 5 ALA B O 1
ATOM 2443 N N . ASN B 1 6 ? 12.625 29.703 -0.586 1 95.25 6 ASN B N 1
ATOM 2444 C CA . ASN B 1 6 ? 13.109 30.938 0.008 1 95.25 6 ASN B CA 1
ATOM 2445 C C . ASN B 1 6 ? 12.047 32.031 -0.002 1 95.25 6 ASN B C 1
ATOM 2447 O O . ASN B 1 6 ? 12.164 33.031 0.704 1 95.25 6 ASN B O 1
ATOM 2451 N N . GLU B 1 7 ? 10.992 31.844 -0.775 1 96.56 7 GLU B N 1
ATOM 2452 C CA . GLU B 1 7 ? 9.914 32.812 -0.866 1 96.56 7 GLU B CA 1
ATOM 2453 C C . GLU B 1 7 ? 8.68 32.375 -0.099 1 96.56 7 GLU B C 1
ATOM 2455 O O . GLU B 1 7 ? 7.773 33.156 0.163 1 96.56 7 GLU B O 1
ATOM 2460 N N . MET B 1 8 ? 8.68 31.141 0.285 1 97.81 8 MET B N 1
ATOM 2461 C CA . MET B 1 8 ? 7.551 30.562 1.02 1 97.81 8 MET B CA 1
ATOM 2462 C C . MET B 1 8 ? 8.008 30.016 2.369 1 97.81 8 MET B C 1
ATOM 2464 O O . MET B 1 8 ? 8.008 28.797 2.582 1 97.81 8 MET B O 1
ATOM 2468 N N . THR B 1 9 ? 8.297 30.938 3.238 1 98.06 9 THR B N 1
ATOM 2469 C CA . THR B 1 9 ? 8.664 30.578 4.605 1 98.06 9 THR B CA 1
ATOM 2470 C C . THR B 1 9 ? 7.422 30.281 5.441 1 98.06 9 THR B C 1
ATOM 2472 O O . THR B 1 9 ? 6.301 30.531 5.004 1 98.06 9 THR B O 1
ATOM 2475 N N . PRO B 1 10 ? 7.652 29.719 6.645 1 98.62 10 PRO B N 1
ATOM 2476 C CA . PRO B 1 10 ? 6.496 29.484 7.516 1 98.62 10 PRO B CA 1
ATOM 2477 C C . PRO B 1 10 ? 5.664 30.734 7.742 1 98.62 10 PRO B C 1
ATOM 2479 O O . PRO B 1 10 ? 4.434 30.703 7.645 1 98.62 10 PRO B O 1
ATOM 2482 N N . THR B 1 11 ? 6.316 31.828 8.008 1 98.44 11 THR B N 1
ATOM 2483 C CA . THR B 1 11 ? 5.637 33.094 8.242 1 98.44 11 THR B CA 1
ATOM 2484 C C . THR B 1 11 ? 4.871 33.562 7 1 98.44 11 THR B C 1
ATOM 2486 O O . THR B 1 11 ? 3.707 33.938 7.094 1 98.44 11 THR B O 1
ATOM 2489 N N . LYS B 1 12 ? 5.52 33.5 5.832 1 98.44 12 LYS B N 1
ATOM 2490 C CA . LYS B 1 12 ? 4.883 33.906 4.582 1 98.44 12 LYS B CA 1
ATOM 2491 C C . LYS B 1 12 ? 3.664 33.031 4.277 1 98.44 12 LYS B C 1
ATOM 2493 O O . LYS B 1 12 ? 2.635 33.531 3.822 1 98.44 12 LYS B O 1
ATOM 2498 N N . PHE B 1 13 ? 3.783 31.75 4.492 1 98.69 13 PHE B N 1
ATOM 2499 C CA . PHE B 1 13 ? 2.658 30.828 4.312 1 98.69 13 PHE B CA 1
ATOM 2500 C C . PHE B 1 13 ? 1.456 31.297 5.129 1 98.69 13 PHE B C 1
ATOM 2502 O O . PHE B 1 13 ? 0.348 31.406 4.602 1 98.69 13 PHE B O 1
ATOM 2509 N N . ALA B 1 14 ? 1.676 31.516 6.414 1 98.81 14 ALA B N 1
ATOM 2510 C CA . ALA B 1 14 ? 0.604 31.906 7.324 1 98.81 14 ALA B CA 1
ATOM 2511 C C . ALA B 1 14 ? -0.046 33.219 6.879 1 98.81 14 ALA B C 1
ATOM 2513 O O . ALA B 1 14 ? -1.271 33.344 6.902 1 98.81 14 ALA B O 1
ATOM 2514 N N . GLU B 1 15 ? 0.736 34.156 6.441 1 98.5 15 GLU B N 1
ATOM 2515 C CA . GLU B 1 15 ? 0.236 35.469 6.012 1 98.5 15 GLU B CA 1
ATOM 2516 C C . GLU B 1 15 ? -0.634 35.344 4.766 1 98.5 15 GLU B C 1
ATOM 2518 O O . GLU B 1 15 ? -1.669 36 4.652 1 98.5 15 GLU B O 1
ATOM 2523 N N . ILE B 1 16 ? -0.2 34.531 3.848 1 98.31 16 ILE B N 1
ATOM 2524 C CA . ILE B 1 16 ? -0.946 34.312 2.611 1 98.31 16 ILE B CA 1
ATOM 2525 C C . ILE B 1 16 ? -2.303 33.688 2.926 1 98.31 16 ILE B C 1
ATOM 2527 O O . ILE B 1 16 ? -3.33 34.125 2.393 1 98.31 16 ILE B O 1
ATOM 2531 N N . ILE B 1 17 ? -2.289 32.688 3.77 1 98.56 17 ILE B N 1
ATOM 2532 C CA . ILE B 1 17 ? -3.537 32.031 4.129 1 98.56 17 ILE B CA 1
ATOM 2533 C C . ILE B 1 17 ? -4.457 33 4.852 1 98.56 17 ILE B C 1
ATOM 2535 O O . ILE B 1 17 ? -5.664 33.031 4.605 1 98.56 17 ILE B O 1
ATOM 2539 N N . GLU B 1 18 ? -3.887 33.781 5.785 1 98.62 18 GLU B N 1
ATOM 2540 C CA . GLU B 1 18 ? -4.684 34.812 6.48 1 98.62 18 GLU B CA 1
ATOM 2541 C C . GLU B 1 18 ? -5.359 35.75 5.496 1 98.62 18 GLU B C 1
ATOM 2543 O O . GLU B 1 18 ? -6.551 36.031 5.617 1 98.62 18 GLU B O 1
ATOM 2548 N N . LYS B 1 19 ? -4.613 36.25 4.555 1 98.38 19 LYS B N 1
ATOM 2549 C CA . LYS B 1 19 ? -5.145 37.156 3.543 1 98.38 19 LYS B CA 1
ATOM 2550 C C . LYS B 1 19 ? -6.277 36.5 2.756 1 98.38 19 LYS B C 1
ATOM 2552 O O . LYS B 1 19 ? -7.316 37.125 2.52 1 98.38 19 LYS B O 1
ATOM 2557 N N . ASN B 1 20 ? -6.062 35.281 2.354 1 98.38 20 ASN B N 1
ATOM 2558 C CA . ASN B 1 20 ? -7.07 34.562 1.587 1 98.38 20 ASN B CA 1
ATOM 2559 C C . ASN B 1 20 ? -8.352 34.375 2.393 1 98.38 20 ASN B C 1
ATOM 2561 O O . ASN B 1 20 ? -9.453 34.5 1.856 1 98.38 20 ASN B O 1
ATOM 2565 N N . LEU B 1 21 ? -8.227 34.031 3.654 1 98.38 21 LEU B N 1
ATOM 2566 C CA . LEU B 1 21 ? -9.383 33.781 4.5 1 98.38 21 LEU B CA 1
ATOM 2567 C C . LEU B 1 21 ? -10.164 35.062 4.781 1 98.38 21 LEU B C 1
ATOM 2569 O O . LEU B 1 21 ? -11.391 35.062 4.773 1 98.38 21 LEU B O 1
ATOM 2573 N N . LYS B 1 22 ? -9.445 36.156 5.043 1 96.75 22 LYS B N 1
ATOM 2574 C CA . LYS B 1 22 ? -10.094 37.438 5.258 1 96.75 22 LYS B CA 1
ATOM 2575 C C . LYS B 1 22 ? -10.906 37.844 4.039 1 96.75 22 LYS B C 1
ATOM 2577 O O . LYS B 1 22 ? -11.984 38.438 4.172 1 96.75 22 LYS B O 1
ATOM 2582 N N . SER B 1 23 ? -10.367 37.562 2.902 1 97.31 23 SER B N 1
ATOM 2583 C CA . SER B 1 23 ? -11.055 37.906 1.656 1 97.31 23 SER B CA 1
ATOM 2584 C C . SER B 1 23 ? -12.227 36.969 1.41 1 97.31 23 SER B C 1
ATOM 2586 O O . SER B 1 23 ? -13.188 37.312 0.729 1 97.31 23 SER B O 1
ATOM 2588 N N . ALA B 1 24 ? -12.195 35.781 1.968 1 97.12 24 ALA B N 1
ATOM 2589 C CA . ALA B 1 24 ? -13.18 34.75 1.676 1 97.12 24 ALA B CA 1
ATOM 2590 C C . ALA B 1 24 ? -14.461 34.969 2.482 1 97.12 24 ALA B C 1
ATOM 2592 O O . ALA B 1 24 ? -15.562 34.719 1.986 1 97.12 24 ALA B O 1
ATOM 2593 N N . SER B 1 25 ? -14.32 35.406 3.754 1 96.5 25 SER B N 1
ATOM 2594 C CA . SER B 1 25 ? -15.508 35.5 4.602 1 96.5 25 SER B CA 1
ATOM 2595 C C . SER B 1 25 ? -15.211 36.281 5.887 1 96.5 25 SER B C 1
ATOM 2597 O O . SER B 1 25 ? -14.133 36.125 6.461 1 96.5 25 SER B O 1
ATOM 2599 N N . SER B 1 26 ? -16.203 36.906 6.418 1 96.69 26 SER B N 1
ATOM 2600 C CA . SER B 1 26 ? -16.094 37.594 7.703 1 96.69 26 SER B CA 1
ATOM 2601 C C . SER B 1 26 ? -16.25 36.625 8.867 1 96.69 26 SER B C 1
ATOM 2603 O O . SER B 1 26 ? -15.992 36.969 10.016 1 96.69 26 SER B O 1
ATOM 2605 N N . LYS B 1 27 ? -16.562 35.406 8.539 1 97.44 27 LYS B N 1
ATOM 2606 C CA . LYS B 1 27 ? -16.797 34.375 9.562 1 97.44 27 LYS B CA 1
ATOM 2607 C C . LYS B 1 27 ? -15.516 33.656 9.922 1 97.44 27 LYS B C 1
ATOM 2609 O O . LYS B 1 27 ? -15.547 32.625 10.609 1 97.44 27 LYS B O 1
ATOM 2614 N N . THR B 1 28 ? -14.438 34.188 9.398 1 98.12 28 THR B N 1
ATOM 2615 C CA . THR B 1 28 ? -13.164 33.5 9.641 1 98.12 28 THR B CA 1
ATOM 2616 C C . THR B 1 28 ? -12.32 34.312 10.633 1 98.12 28 THR B C 1
ATOM 2618 O O . THR B 1 28 ? -12.414 35.531 10.703 1 98.12 28 THR B O 1
ATOM 2621 N N . GLU B 1 29 ? -11.633 33.625 11.453 1 98.31 29 GLU B N 1
ATOM 2622 C CA . GLU B 1 29 ? -10.633 34.156 12.375 1 98.31 29 GLU B CA 1
ATOM 2623 C C . GLU B 1 29 ? -9.328 33.375 12.273 1 98.31 29 GLU B C 1
ATOM 2625 O O . GLU B 1 29 ? -9.328 32.156 12.297 1 98.31 29 GLU B O 1
ATOM 2630 N N . VAL B 1 30 ? -8.25 34.125 12.109 1 98.69 30 VAL B N 1
ATOM 2631 C CA . VAL B 1 30 ? -6.949 33.5 11.922 1 98.69 30 VAL B CA 1
ATOM 2632 C C . VAL B 1 30 ? -6 33.938 13.039 1 98.69 30 VAL B C 1
ATOM 2634 O O . VAL B 1 30 ? -5.918 35.094 13.383 1 98.69 30 VAL B O 1
ATOM 2637 N N . HIS B 1 31 ? -5.379 32.969 13.688 1 98.75 31 HIS B N 1
ATOM 2638 C CA . HIS B 1 31 ? -4.324 33.219 14.664 1 98.75 31 HIS B CA 1
ATOM 2639 C C . HIS B 1 31 ? -2.977 32.719 14.148 1 98.75 31 HIS B C 1
ATOM 2641 O O . HIS B 1 31 ? -2.795 31.516 13.93 1 98.75 31 HIS B O 1
ATOM 2647 N N . ILE B 1 32 ? -2.09 33.656 13.922 1 98.81 32 ILE B N 1
ATOM 2648 C CA . ILE B 1 32 ? -0.707 33.312 13.594 1 98.81 32 ILE B CA 1
ATOM 2649 C C . ILE B 1 32 ? 0.134 33.281 14.867 1 98.81 32 ILE B C 1
ATOM 2651 O O . ILE B 1 32 ? 0.608 34.344 15.328 1 98.81 32 ILE B O 1
ATOM 2655 N N . ARG B 1 33 ? 0.306 32.094 15.422 1 98.81 33 ARG B N 1
ATOM 2656 C CA . ARG B 1 33 ? 0.913 31.953 16.734 1 98.81 33 ARG B CA 1
ATOM 2657 C C . ARG B 1 33 ? 2.432 31.859 16.641 1 98.81 33 ARG B C 1
ATOM 2659 O O . ARG B 1 33 ? 2.963 31.031 15.906 1 98.81 33 ARG B O 1
ATOM 2666 N N . PRO B 1 34 ? 3.152 32.719 17.344 1 98.62 34 PRO B N 1
ATOM 2667 C CA . PRO B 1 34 ? 4.617 32.75 17.297 1 98.62 34 PRO B CA 1
ATOM 2668 C C . PRO B 1 34 ? 5.246 31.609 18.109 1 98.62 34 PRO B C 1
ATOM 2670 O O . PRO B 1 34 ? 4.543 30.891 18.812 1 98.62 34 PRO B O 1
ATOM 2673 N N . LYS B 1 35 ? 6.543 31.5 18 1 98.75 35 LYS B N 1
ATOM 2674 C CA . LYS B 1 35 ? 7.316 30.469 18.703 1 98.75 35 LYS B CA 1
ATOM 2675 C C . LYS B 1 35 ? 7.027 30.5 20.203 1 98.75 35 LYS B C 1
ATOM 2677 O O . LYS B 1 35 ? 6.926 29.438 20.828 1 98.75 35 LYS B O 1
ATOM 2682 N N . SER B 1 36 ? 6.914 31.672 20.781 1 98.75 36 SER B N 1
ATOM 2683 C CA . SER B 1 36 ? 6.68 31.797 22.203 1 98.75 36 SER B CA 1
ATOM 2684 C C . SER B 1 36 ? 5.367 31.125 22.609 1 98.75 36 SER B C 1
ATOM 2686 O O . SER B 1 36 ? 5.289 30.484 23.656 1 98.75 36 SER B O 1
ATOM 2688 N N . TRP B 1 37 ? 4.375 31.281 21.844 1 98.81 37 TRP B N 1
ATOM 2689 C CA . TRP B 1 37 ? 3.1 30.625 22.094 1 98.81 37 TRP B CA 1
ATOM 2690 C C . TRP B 1 37 ? 3.238 29.109 22.016 1 98.81 37 TRP B C 1
ATOM 2692 O O . TRP B 1 37 ? 2.676 28.375 22.828 1 98.81 37 TRP B O 1
ATOM 2702 N N . ILE B 1 38 ? 3.945 28.656 21.047 1 98.94 38 ILE B N 1
ATOM 2703 C CA . ILE B 1 38 ? 4.184 27.234 20.844 1 98.94 38 ILE B CA 1
ATOM 2704 C C . ILE B 1 38 ? 4.871 26.656 22.078 1 98.94 38 ILE B C 1
ATOM 2706 O O . ILE B 1 38 ? 4.516 25.562 22.547 1 98.94 38 ILE B O 1
ATOM 2710 N N . GLU B 1 39 ? 5.875 27.359 22.594 1 98.81 39 GLU B N 1
ATOM 2711 C CA . GLU B 1 39 ? 6.582 26.969 23.797 1 98.81 39 GLU B CA 1
ATOM 2712 C C . GLU B 1 39 ? 5.633 26.906 25 1 98.81 39 GLU B C 1
ATOM 2714 O O . GLU B 1 39 ? 5.695 25.984 25.797 1 98.81 39 GLU B O 1
ATOM 2719 N N . GLU B 1 40 ? 4.754 27.875 25.062 1 98.75 40 GLU B N 1
ATOM 2720 C CA . GLU B 1 40 ? 3.781 27.922 26.141 1 98.75 40 GLU B CA 1
ATOM 2721 C C . GLU B 1 40 ? 2.83 26.734 26.078 1 98.75 40 GLU B C 1
ATOM 2723 O O . GLU B 1 40 ? 2.379 26.234 27.109 1 98.75 40 GLU B O 1
ATOM 2728 N N . GLN B 1 41 ? 2.559 26.266 24.906 1 98.75 41 GLN B N 1
ATOM 2729 C CA . GLN B 1 41 ? 1.665 25.141 24.703 1 98.75 41 GLN B CA 1
ATOM 2730 C C . GLN B 1 41 ? 2.4 23.812 24.906 1 98.75 41 GLN B C 1
ATOM 2732 O O . GLN B 1 41 ? 1.817 22.75 24.734 1 98.75 41 GLN B O 1
ATOM 2737 N N . GLU B 1 42 ? 3.674 23.859 25.203 1 98.69 42 GLU B N 1
ATOM 2738 C CA . GLU B 1 42 ? 4.516 22.703 25.469 1 98.69 42 GLU B CA 1
ATOM 2739 C C . GLU B 1 42 ? 4.52 21.734 24.281 1 98.69 42 GLU B C 1
ATOM 2741 O O . GLU B 1 42 ? 4.41 20.516 24.469 1 98.69 42 GLU B O 1
ATOM 2746 N N . MET B 1 43 ? 4.531 22.312 23.125 1 98.88 43 MET B N 1
ATOM 2747 C CA . MET B 1 43 ? 4.605 21.5 21.906 1 98.88 43 MET B CA 1
ATOM 2748 C C . MET B 1 43 ? 6.047 21.109 21.609 1 98.88 43 MET B C 1
ATOM 2750 O O . MET B 1 43 ? 6.594 21.484 20.562 1 98.88 43 MET B O 1
ATOM 2754 N N . GLY B 1 44 ? 6.582 20.25 22.484 1 98.88 44 GLY B N 1
ATOM 2755 C CA . GLY B 1 44 ? 7.992 19.906 22.438 1 98.88 44 GLY B CA 1
ATOM 2756 C C . GLY B 1 44 ? 8.375 19.125 21.188 1 98.88 44 GLY B C 1
ATOM 2757 O O . GLY B 1 44 ? 9.492 19.25 20.688 1 98.88 44 GLY B O 1
ATOM 2758 N N . SER B 1 45 ? 7.535 18.281 20.734 1 98.94 45 SER B N 1
ATOM 2759 C CA . SER B 1 45 ? 7.809 17.516 19.516 1 98.94 45 SER B CA 1
ATOM 2760 C C . SER B 1 45 ? 7.914 18.422 18.297 1 98.94 45 SER B C 1
ATOM 2762 O O . SER B 1 45 ? 8.852 18.312 17.516 1 98.94 45 SER B O 1
ATOM 2764 N N . PHE B 1 46 ? 6.973 19.375 18.188 1 98.94 46 PHE B N 1
ATOM 2765 C CA . PHE B 1 46 ? 6.984 20.359 17.125 1 98.94 46 PHE B CA 1
ATOM 2766 C C . PHE B 1 46 ? 8.234 21.234 17.203 1 98.94 46 PHE B C 1
ATOM 2768 O O . PHE B 1 46 ? 8.953 21.391 16.219 1 98.94 46 PHE B O 1
ATOM 2775 N N . LEU B 1 47 ? 8.531 21.719 18.344 1 98.94 47 LEU B N 1
ATOM 2776 C CA . LEU B 1 47 ? 9.68 22.594 18.562 1 98.94 47 LEU B CA 1
ATOM 2777 C C . LEU B 1 47 ? 10.984 21.875 18.234 1 98.94 47 LEU B C 1
ATOM 2779 O O . LEU B 1 47 ? 11.938 22.5 17.75 1 98.94 47 LEU B O 1
ATOM 2783 N N . SER B 1 48 ? 11.031 20.594 18.484 1 98.81 48 SER B N 1
ATOM 2784 C CA . SER B 1 48 ? 12.25 19.828 18.25 1 98.81 48 SER B CA 1
ATOM 2785 C C . SER B 1 48 ? 12.609 19.812 16.766 1 98.81 48 SER B C 1
ATOM 2787 O O . SER B 1 48 ? 13.789 19.781 16.422 1 98.81 48 SER B O 1
ATOM 2789 N N . VAL B 1 49 ? 11.641 19.781 15.898 1 98.88 49 VAL B N 1
ATOM 2790 C CA . VAL B 1 49 ? 11.883 19.812 14.461 1 98.88 49 VAL B CA 1
ATOM 2791 C C . VAL B 1 49 ? 12.297 21.219 14.031 1 98.88 49 VAL B C 1
ATOM 2793 O O . VAL B 1 49 ? 13.242 21.375 13.258 1 98.88 49 VAL B O 1
ATOM 2796 N N . ALA B 1 50 ? 11.656 22.203 14.555 1 98.81 50 ALA B N 1
ATOM 2797 C CA . ALA B 1 50 ? 11.797 23.594 14.125 1 98.81 50 ALA B CA 1
ATOM 2798 C C . ALA B 1 50 ? 13.164 24.156 14.523 1 98.81 50 ALA B C 1
ATOM 2800 O O . ALA B 1 50 ? 13.695 25.031 13.852 1 98.81 50 ALA B O 1
ATOM 2801 N N . LYS B 1 51 ? 13.695 23.641 15.531 1 98.56 51 LYS B N 1
ATOM 2802 C CA . LYS B 1 51 ? 14.867 24.266 16.141 1 98.56 51 LYS B CA 1
ATOM 2803 C C . LYS B 1 51 ? 16.078 24.156 15.219 1 98.56 51 LYS B C 1
ATOM 2805 O O . LYS B 1 51 ? 17.078 24.844 15.414 1 98.56 51 LYS B O 1
ATOM 2810 N N . GLY B 1 52 ? 16.016 23.344 14.203 1 98.25 52 GLY B N 1
ATOM 2811 C CA . GLY B 1 52 ? 17.125 23.219 13.266 1 98.25 52 GLY B CA 1
ATOM 2812 C C . GLY B 1 52 ? 17.203 24.391 12.297 1 98.25 52 GLY B C 1
ATOM 2813 O O . GLY B 1 52 ? 18.234 24.594 11.656 1 98.25 52 GLY B O 1
ATOM 2814 N N . SER B 1 53 ? 16.156 25.125 12.141 1 98.25 53 SER B N 1
ATOM 2815 C CA . SER B 1 53 ? 16.094 26.203 11.164 1 98.25 53 SER B CA 1
ATOM 2816 C C . SER B 1 53 ? 16.188 27.562 11.852 1 98.25 53 SER B C 1
ATOM 2818 O O . SER B 1 53 ? 15.828 27.703 13.016 1 98.25 53 SER B O 1
ATOM 2820 N N . ASP B 1 54 ? 16.672 28.531 11.109 1 97.5 54 ASP B N 1
ATOM 2821 C CA . ASP B 1 54 ? 16.672 29.922 11.586 1 97.5 54 ASP B CA 1
ATOM 2822 C C . ASP B 1 54 ? 15.328 30.594 11.289 1 97.5 54 ASP B C 1
ATOM 2824 O O . ASP B 1 54 ? 15.023 31.641 11.859 1 97.5 54 ASP B O 1
ATOM 2828 N N . GLU B 1 55 ? 14.609 30.094 10.32 1 97.88 55 GLU B N 1
ATOM 2829 C CA . GLU B 1 55 ? 13.234 30.547 10.141 1 97.88 55 GLU B CA 1
ATOM 2830 C C . GLU B 1 55 ? 12.359 30.172 11.336 1 97.88 55 GLU B C 1
ATOM 2832 O O . GLU B 1 55 ? 12.312 29 11.727 1 97.88 55 GLU B O 1
ATOM 2837 N N . PRO B 1 56 ? 11.766 31.141 12 1 98.31 56 PRO B N 1
ATOM 2838 C CA . PRO B 1 56 ? 10.953 30.797 13.172 1 98.31 56 PRO B CA 1
ATOM 2839 C C . PRO B 1 56 ? 9.734 29.953 12.82 1 98.31 56 PRO B C 1
ATOM 2841 O O . PRO B 1 56 ? 9.117 30.156 11.773 1 98.31 56 PRO B O 1
ATOM 2844 N N . PRO B 1 57 ? 9.453 28.984 13.703 1 98.88 57 PRO B N 1
ATOM 2845 C CA . PRO B 1 57 ? 8.203 28.25 13.508 1 98.88 57 PRO B CA 1
ATOM 2846 C C . PRO B 1 57 ? 6.961 29.109 13.742 1 98.88 57 PRO B C 1
ATOM 2848 O O . PRO B 1 57 ? 7.031 30.109 14.453 1 98.88 57 PRO B O 1
ATOM 2851 N N . VAL B 1 58 ? 5.895 28.75 13.086 1 98.94 58 VAL B N 1
ATOM 2852 C CA . VAL B 1 58 ? 4.59 29.391 13.219 1 98.94 58 VAL B CA 1
ATOM 2853 C C . VAL B 1 58 ? 3.504 28.328 13.375 1 98.94 58 VAL B C 1
ATOM 2855 O O . VAL B 1 58 ? 3.516 27.312 12.672 1 98.94 58 VAL B O 1
ATOM 2858 N N . PHE B 1 59 ? 2.701 28.469 14.391 1 98.94 59 PHE B N 1
ATOM 2859 C CA . PHE B 1 59 ? 1.516 27.625 14.477 1 98.94 59 PHE B CA 1
ATOM 2860 C C . PHE B 1 59 ? 0.288 28.359 13.953 1 98.94 59 PHE B C 1
ATOM 2862 O O . PHE B 1 59 ? -0.212 29.281 14.609 1 98.94 59 PHE B O 1
ATOM 2869 N N . LEU B 1 60 ? -0.183 28 12.773 1 98.94 60 LEU B N 1
ATOM 2870 C CA . LEU B 1 60 ? -1.333 28.641 12.148 1 98.94 60 LEU B CA 1
ATOM 2871 C C . LEU B 1 60 ? -2.635 28 12.609 1 98.94 60 LEU B C 1
ATOM 2873 O O . LEU B 1 60 ? -2.811 26.781 12.492 1 98.94 60 LEU B O 1
ATOM 2877 N N . GLU B 1 61 ? -3.477 28.734 13.188 1 98.94 61 GLU B N 1
ATOM 2878 C CA . GLU B 1 61 ? -4.789 28.312 13.664 1 98.94 61 GLU B CA 1
ATOM 2879 C C . GLU B 1 61 ? -5.902 29.109 12.984 1 98.94 61 GLU B C 1
ATOM 2881 O O . GLU B 1 61 ? -5.922 30.344 13.039 1 98.94 61 GLU B O 1
ATOM 2886 N N . ILE B 1 62 ? -6.809 28.359 12.336 1 98.94 62 ILE B N 1
ATOM 2887 C CA . ILE B 1 62 ? -7.891 28.969 11.57 1 98.94 62 ILE B CA 1
ATOM 2888 C C . ILE B 1 62 ? -9.234 28.562 12.172 1 98.94 62 ILE B C 1
ATOM 2890 O O . ILE B 1 62 ? -9.469 27.391 12.469 1 98.94 62 ILE B O 1
ATOM 2894 N N . HIS B 1 63 ? -10.094 29.516 12.375 1 98.62 63 HIS B N 1
ATOM 2895 C CA . HIS B 1 63 ? -11.484 29.281 12.75 1 98.62 63 HIS B CA 1
ATOM 2896 C C . HIS B 1 63 ? -12.438 29.75 11.664 1 98.62 63 HIS B C 1
ATOM 2898 O O . HIS B 1 63 ? -12.344 30.891 11.195 1 98.62 63 HIS B O 1
ATOM 2904 N N . TYR B 1 64 ? -13.227 28.906 11.164 1 98.69 64 TYR B N 1
ATOM 2905 C CA . TYR B 1 64 ? -14.391 29.234 10.344 1 98.69 64 TYR B CA 1
ATOM 2906 C C . TYR B 1 64 ? -15.68 28.906 11.086 1 98.69 64 TYR B C 1
ATOM 2908 O O . TYR B 1 64 ? -15.938 27.75 11.422 1 98.69 64 TYR B O 1
ATOM 2916 N N . ARG B 1 65 ? -16.438 29.906 11.438 1 98.25 65 ARG B N 1
ATOM 2917 C CA . ARG B 1 65 ? -17.688 29.766 12.172 1 98.25 65 ARG B CA 1
ATOM 2918 C C . ARG B 1 65 ? -18.891 29.906 11.242 1 98.25 65 ARG B C 1
ATOM 2920 O O . ARG B 1 65 ? -19.594 30.922 11.273 1 98.25 65 ARG B O 1
ATOM 2927 N N . GLY B 1 66 ? -19.188 28.812 10.57 1 97.44 66 GLY B N 1
ATOM 2928 C CA . GLY B 1 66 ? -20.234 28.859 9.555 1 97.44 66 GLY B CA 1
ATOM 2929 C C . GLY B 1 66 ? -21.562 28.344 10.047 1 97.44 66 GLY B C 1
ATOM 2930 O O . GLY B 1 66 ? -22.609 28.672 9.469 1 97.44 66 GLY B O 1
ATOM 2931 N N . SER B 1 67 ? -21.531 27.641 11.086 1 97.12 67 SER B N 1
ATOM 2932 C CA . SER B 1 67 ? -22.766 27.047 11.594 1 97.12 67 SER B CA 1
ATOM 2933 C C . SER B 1 67 ? -23.703 28.125 12.141 1 97.12 67 SER B C 1
ATOM 2935 O O . SER B 1 67 ? -23.25 29.078 12.789 1 97.12 67 SER B O 1
ATOM 2937 N N . PRO B 1 68 ? -24.984 27.922 11.906 1 95.19 68 PRO B N 1
ATOM 2938 C CA . PRO B 1 68 ? -25.906 28.844 12.562 1 95.19 68 PRO B CA 1
ATOM 2939 C C . PRO B 1 68 ? -25.859 28.766 14.086 1 95.19 68 PRO B C 1
ATOM 2941 O O . PRO B 1 68 ? -26.156 29.75 14.773 1 95.19 68 PRO B O 1
ATOM 2944 N N . ASN B 1 69 ? -25.5 27.609 14.57 1 94.62 69 ASN B N 1
ATOM 2945 C CA . ASN B 1 69 ? -25.281 27.422 16 1 94.62 69 ASN B CA 1
ATOM 2946 C C . ASN B 1 69 ? -23.797 27.453 16.359 1 94.62 69 ASN B C 1
ATOM 2948 O O . ASN B 1 69 ? -23.094 26.469 16.109 1 94.62 69 ASN B O 1
ATOM 2952 N N . ALA B 1 70 ? -23.359 28.484 16.984 1 89.38 70 ALA B N 1
ATOM 2953 C CA . ALA B 1 70 ? -21.953 28.703 17.312 1 89.38 70 ALA B CA 1
ATOM 2954 C C . ALA B 1 70 ? -21.406 27.578 18.188 1 89.38 70 ALA B C 1
ATOM 2956 O O . ALA B 1 70 ? -20.219 27.281 18.156 1 89.38 70 ALA B O 1
ATOM 2957 N N . SER B 1 71 ? -22.312 26.922 18.875 1 93.94 71 SER B N 1
ATOM 2958 C CA . SER B 1 71 ? -21.891 25.922 19.844 1 93.94 71 SER B CA 1
ATOM 2959 C C . SER B 1 71 ? -21.703 24.562 19.188 1 93.94 71 SER B C 1
ATOM 2961 O O . SER B 1 71 ? -21.219 23.625 19.828 1 93.94 71 SER B O 1
ATOM 2963 N N . ASP B 1 72 ? -22.047 24.5 17.922 1 96.25 72 ASP B N 1
ATOM 2964 C CA . ASP B 1 72 ? -21.844 23.234 17.219 1 96.25 72 ASP B CA 1
ATOM 2965 C C . ASP B 1 72 ? -20.359 22.844 17.219 1 96.25 72 ASP B C 1
ATOM 2967 O O . ASP B 1 72 ? -19.5 23.672 16.953 1 96.25 72 ASP B O 1
ATOM 2971 N N . ALA B 1 73 ? -20.094 21.594 17.562 1 97.88 73 ALA B N 1
ATOM 2972 C CA . ALA B 1 73 ? -18.719 21.094 17.547 1 97.88 73 ALA B CA 1
ATOM 2973 C C . ALA B 1 73 ? -18.094 21.219 16.156 1 97.88 73 ALA B C 1
ATOM 2975 O O . ALA B 1 73 ? -18.766 20.969 15.156 1 97.88 73 ALA B O 1
ATOM 2976 N N . PRO B 1 74 ? -16.953 21.656 16.078 1 98.75 74 PRO B N 1
ATOM 2977 C CA . PRO B 1 74 ? -16.281 21.844 14.781 1 98.75 74 PRO B CA 1
ATOM 2978 C C . PRO B 1 74 ? -15.703 20.547 14.227 1 98.75 74 PRO B C 1
ATOM 2980 O O . PRO B 1 74 ? -15.477 19.594 14.977 1 98.75 74 PRO B O 1
ATOM 2983 N N . LEU B 1 75 ? -15.57 20.516 12.898 1 98.88 75 LEU B N 1
ATOM 2984 C CA . LEU B 1 75 ? -14.602 19.625 12.273 1 98.88 75 LEU B CA 1
ATOM 2985 C C . LEU B 1 75 ? -13.195 20.188 12.352 1 98.88 75 LEU B C 1
ATOM 2987 O O . LEU B 1 75 ? -12.977 21.375 12.07 1 98.88 75 LEU B O 1
ATOM 2991 N N . VAL B 1 76 ? -12.258 19.422 12.773 1 98.94 76 VAL B N 1
ATOM 2992 C CA . VAL B 1 76 ? -10.891 19.922 12.898 1 98.94 76 VAL B CA 1
ATOM 2993 C C . VAL B 1 76 ? -10 19.266 11.844 1 98.94 76 VAL B C 1
ATOM 2995 O O . VAL B 1 76 ? -9.922 18.031 11.766 1 98.94 76 VAL B O 1
ATOM 2998 N N . PHE B 1 77 ? -9.398 20.062 10.992 1 98.94 77 PHE B N 1
ATOM 2999 C CA . PHE B 1 77 ? -8.445 19.641 9.977 1 98.94 77 PHE B CA 1
ATOM 3000 C C . PHE B 1 77 ? -7.023 20.047 10.359 1 98.94 77 PHE B C 1
ATOM 3002 O O . PHE B 1 77 ? -6.789 21.188 10.758 1 98.94 77 PHE B O 1
ATOM 3009 N N . VAL B 1 78 ? -6.113 19.109 10.32 1 99 78 VAL B N 1
ATOM 3010 C CA . VAL B 1 78 ? -4.715 19.344 10.656 1 99 78 VAL B CA 1
ATOM 3011 C C . VAL B 1 78 ? -3.836 19.078 9.438 1 99 78 VAL B C 1
ATOM 3013 O O . VAL B 1 78 ? -4.008 18.062 8.758 1 99 78 VAL B O 1
ATOM 3016 N N . GLY B 1 79 ? -2.953 20 9.062 1 98.94 79 GLY B N 1
ATOM 3017 C CA . GLY B 1 79 ? -2.111 19.828 7.887 1 98.94 79 GLY B CA 1
ATOM 3018 C C . GLY B 1 79 ? -0.63 19.953 8.195 1 98.94 79 GLY B C 1
ATOM 3019 O O . GLY B 1 79 ? -0.209 20.891 8.883 1 98.94 79 GLY B O 1
ATOM 3020 N N . LYS B 1 80 ? 0.196 19 7.707 1 98.94 80 LYS B N 1
ATOM 3021 C CA . LYS B 1 80 ? 1.65 19.078 7.812 1 98.94 80 LYS B CA 1
ATOM 3022 C C . LYS B 1 80 ? 2.186 20.312 7.109 1 98.94 80 LYS B C 1
ATOM 3024 O O . LYS B 1 80 ? 1.919 20.531 5.926 1 98.94 80 LYS B O 1
ATOM 3029 N N . GLY B 1 81 ? 2.975 21.141 7.852 1 98.81 81 GLY B N 1
ATOM 3030 C CA . GLY B 1 81 ? 3.383 22.438 7.324 1 98.81 81 GLY B CA 1
ATOM 3031 C C . GLY B 1 81 ? 4.887 22.594 7.25 1 98.81 81 GLY B C 1
ATOM 3032 O O . GLY B 1 81 ? 5.418 23.656 7.582 1 98.81 81 GLY B O 1
ATOM 3033 N N . ILE B 1 82 ? 5.617 21.594 6.809 1 98.88 82 ILE B N 1
ATOM 3034 C CA . ILE B 1 82 ? 7.051 21.734 6.578 1 98.88 82 ILE B CA 1
ATOM 3035 C C . ILE B 1 82 ? 7.293 22.5 5.273 1 98.88 82 ILE B C 1
ATOM 3037 O O . ILE B 1 82 ? 7.105 21.953 4.188 1 98.88 82 ILE B O 1
ATOM 3041 N N . THR B 1 83 ? 7.723 23.703 5.379 1 98.69 83 THR B N 1
ATOM 3042 C CA . THR B 1 83 ? 7.836 24.547 4.188 1 98.69 83 THR B CA 1
ATOM 3043 C C . THR B 1 83 ? 9.078 24.172 3.385 1 98.69 83 THR B C 1
ATOM 3045 O O . THR B 1 83 ? 9.18 24.5 2.199 1 98.69 83 THR B O 1
ATOM 3048 N N . PHE B 1 84 ? 10.039 23.547 4.016 1 98.62 84 PHE B N 1
ATOM 3049 C CA . PHE B 1 84 ? 11.156 22.906 3.338 1 98.62 84 PHE B CA 1
ATOM 3050 C C . PHE B 1 84 ? 11.711 21.766 4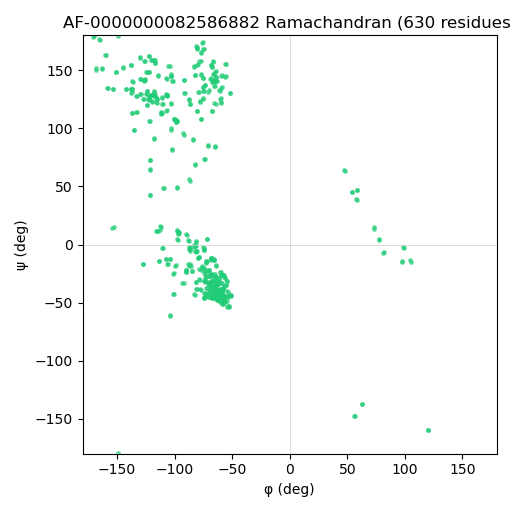.184 1 98.62 84 PHE B C 1
ATOM 3052 O O . PHE B 1 84 ? 11.992 21.938 5.371 1 98.62 84 PHE B O 1
ATOM 3059 N N . ASP B 1 85 ? 11.93 20.672 3.572 1 98.5 85 ASP B N 1
ATOM 3060 C CA . ASP B 1 85 ? 12.391 19.484 4.297 1 98.5 85 ASP B CA 1
ATOM 3061 C C . ASP B 1 85 ? 13.719 19 3.744 1 98.5 85 ASP B C 1
ATOM 3063 O O . ASP B 1 85 ? 13.758 18.312 2.713 1 98.5 85 ASP B O 1
ATOM 3067 N N . SER B 1 86 ? 14.75 19.219 4.453 1 98.44 86 SER B N 1
ATOM 3068 C CA . SER B 1 86 ? 16.062 18.703 4.074 1 98.44 86 SER B CA 1
ATOM 3069 C C . SER B 1 86 ? 16.266 17.281 4.59 1 98.44 86 SER B C 1
ATOM 3071 O O . SER B 1 86 ? 17.172 16.578 4.137 1 98.44 86 SER B O 1
ATOM 3073 N N . GLY B 1 87 ? 15.5 16.891 5.52 1 98.44 87 GLY B N 1
ATOM 3074 C CA . GLY B 1 87 ? 15.695 15.648 6.25 1 98.44 87 GLY B CA 1
ATOM 3075 C C . GLY B 1 87 ? 16.375 15.844 7.59 1 98.44 87 GLY B C 1
ATOM 3076 O O . GLY B 1 87 ? 16.5 14.898 8.383 1 98.44 87 GLY B O 1
ATOM 3077 N N . GLY B 1 88 ? 16.766 17.094 7.914 1 98.06 88 GLY B N 1
ATOM 3078 C CA . GLY B 1 88 ? 17.547 17.328 9.117 1 98.06 88 GLY B CA 1
ATOM 3079 C C . GLY B 1 88 ? 18.906 16.641 9.078 1 98.06 88 GLY B C 1
ATOM 3080 O O . GLY B 1 88 ? 19.609 16.688 8.062 1 98.06 88 GLY B O 1
ATOM 3081 N N . ILE B 1 89 ? 19.25 16.047 10.227 1 98.38 89 ILE B N 1
ATOM 3082 C CA . ILE B 1 89 ? 20.531 15.352 10.328 1 98.38 89 ILE B CA 1
ATOM 3083 C C . ILE B 1 89 ? 20.516 14.094 9.469 1 98.38 89 ILE B C 1
ATOM 3085 O O . ILE B 1 89 ? 21.531 13.734 8.867 1 98.38 89 ILE B O 1
ATOM 3089 N N . SER B 1 90 ? 19.375 13.414 9.469 1 98.19 90 SER B N 1
ATOM 3090 C CA . SER B 1 90 ? 19.156 12.367 8.477 1 98.19 90 SER B CA 1
ATOM 3091 C C . SER B 1 90 ? 18.859 12.953 7.102 1 98.19 90 SER B C 1
ATOM 3093 O O . SER B 1 90 ? 17.766 12.773 6.562 1 98.19 90 SER B O 1
ATOM 3095 N N . ILE B 1 91 ? 19.859 13.492 6.449 1 98.06 91 ILE B N 1
ATOM 3096 C CA . ILE B 1 91 ? 19.719 14.383 5.305 1 98.06 91 ILE B CA 1
ATOM 3097 C C . ILE B 1 91 ? 19.297 13.586 4.074 1 98.06 91 ILE B C 1
ATOM 3099 O O . ILE B 1 91 ? 19.797 12.477 3.852 1 98.06 91 ILE B O 1
ATOM 3103 N N . LYS B 1 92 ? 18.344 14.164 3.326 1 97.56 92 LYS B N 1
ATOM 3104 C CA . LYS B 1 92 ? 17.906 13.547 2.08 1 97.56 92 LYS B CA 1
ATOM 3105 C C . LYS B 1 92 ? 19 13.594 1.021 1 97.56 92 LYS B C 1
ATOM 3107 O O . LYS B 1 92 ? 19.875 14.461 1.066 1 97.56 92 LYS B O 1
ATOM 3112 N N . PRO B 1 93 ? 18.969 12.641 0.041 1 95.69 93 PRO B N 1
ATOM 3113 C CA . PRO B 1 93 ? 19.812 12.82 -1.136 1 95.69 93 PRO B CA 1
ATOM 3114 C C . PRO B 1 93 ? 19.578 14.156 -1.838 1 95.69 93 PRO B C 1
ATOM 3116 O O . PRO B 1 93 ? 18.453 14.68 -1.815 1 95.69 93 PRO B O 1
ATOM 3119 N N . SER B 1 94 ? 20.594 14.602 -2.551 1 96.06 94 SER B N 1
ATOM 3120 C CA . SER B 1 94 ? 20.5 15.883 -3.236 1 96.06 94 SER B CA 1
ATOM 3121 C C . SER B 1 94 ? 19.516 15.812 -4.406 1 96.06 94 SER B C 1
ATOM 3123 O O . SER B 1 94 ? 18.828 16.797 -4.711 1 96.06 94 SER B O 1
ATOM 3125 N N . ALA B 1 95 ? 19.578 14.633 -4.957 1 94.81 95 ALA B N 1
ATOM 3126 C CA . ALA B 1 95 ? 18.688 14.445 -6.105 1 94.81 95 ALA B CA 1
ATOM 3127 C C . ALA B 1 95 ? 17.219 14.656 -5.711 1 94.81 95 ALA B C 1
ATOM 3129 O O . ALA B 1 95 ? 16.75 14.055 -4.742 1 94.81 95 ALA B O 1
ATOM 3130 N N . ASN B 1 96 ? 16.531 15.57 -6.324 1 92.5 96 ASN B N 1
ATOM 3131 C CA . ASN B 1 96 ? 15.109 15.867 -6.199 1 92.5 96 ASN B CA 1
ATOM 3132 C C . ASN B 1 96 ? 14.797 16.547 -4.875 1 92.5 96 ASN B C 1
ATOM 3134 O O . ASN B 1 96 ? 13.633 16.672 -4.488 1 92.5 96 ASN B O 1
ATOM 3138 N N . MET B 1 97 ? 15.789 17.047 -4.168 1 95.31 97 MET B N 1
ATOM 3139 C CA . MET B 1 97 ? 15.539 17.734 -2.904 1 95.31 97 MET B CA 1
ATOM 3140 C C . MET B 1 97 ? 14.773 19.031 -3.131 1 95.31 97 MET B C 1
ATOM 3142 O O . MET B 1 97 ? 14.094 19.516 -2.229 1 95.31 97 MET B O 1
ATOM 3146 N N . ASP B 1 98 ? 14.898 19.578 -4.301 1 94.81 98 ASP B N 1
ATOM 3147 C CA . ASP B 1 98 ? 14.18 20.797 -4.648 1 94.81 98 ASP B CA 1
ATOM 3148 C C . ASP B 1 98 ? 12.672 20.609 -4.512 1 94.81 98 ASP B C 1
ATOM 3150 O O . ASP B 1 98 ? 11.945 21.547 -4.203 1 94.81 98 ASP B O 1
ATOM 3154 N N . LEU B 1 99 ? 12.195 19.391 -4.652 1 95.06 99 LEU B N 1
ATOM 3155 C CA . LEU B 1 99 ? 10.773 19.078 -4.566 1 95.06 99 LEU B CA 1
ATOM 3156 C C . LEU B 1 99 ? 10.281 19.156 -3.127 1 95.06 99 LEU B C 1
ATOM 3158 O O . LEU B 1 99 ? 9.078 19.266 -2.881 1 95.06 99 LEU B O 1
ATOM 3162 N N . MET B 1 100 ? 11.156 19.188 -2.152 1 96.44 100 MET B N 1
ATOM 3163 C CA . MET B 1 100 ? 10.805 19.188 -0.736 1 96.44 100 MET B CA 1
ATOM 3164 C C . MET B 1 100 ? 10.289 20.562 -0.311 1 96.44 100 MET B C 1
ATOM 3166 O O . MET B 1 100 ? 9.789 20.734 0.804 1 96.44 100 MET B O 1
ATOM 3170 N N . ARG B 1 101 ? 10.266 21.547 -1.231 1 96.25 101 ARG B N 1
ATOM 3171 C CA . ARG B 1 101 ? 9.547 22.797 -1.008 1 96.25 101 ARG B CA 1
ATOM 3172 C C . ARG B 1 101 ? 8.047 22.562 -0.89 1 96.25 101 ARG B C 1
ATOM 3174 O O . ARG B 1 101 ? 7.32 23.391 -0.348 1 96.25 101 ARG B O 1
ATOM 3181 N N . ALA B 1 102 ? 7.617 21.359 -1.386 1 96.19 102 ALA B N 1
ATOM 3182 C CA . ALA B 1 102 ? 6.195 21.047 -1.399 1 96.19 102 ALA B CA 1
ATOM 3183 C C . ALA B 1 102 ? 5.812 20.203 -0.186 1 96.19 102 ALA B C 1
ATOM 3185 O O . ALA B 1 102 ? 4.684 19.719 -0.091 1 96.19 102 ALA B O 1
ATOM 3186 N N . ASP B 1 103 ? 6.836 20.094 0.76 1 97.94 103 ASP B N 1
ATOM 3187 C CA . ASP B 1 103 ? 6.594 19.25 1.927 1 97.94 103 ASP B CA 1
ATOM 3188 C C . ASP B 1 103 ? 5.594 19.891 2.879 1 97.94 103 ASP B C 1
ATOM 3190 O O . ASP B 1 103 ? 5.281 19.344 3.934 1 97.94 103 ASP B O 1
ATOM 3194 N N . MET B 1 104 ? 5.008 21.031 2.514 1 98.38 104 MET B N 1
ATOM 3195 C CA . MET B 1 104 ? 3.93 21.719 3.217 1 98.38 104 MET B CA 1
ATOM 3196 C C . MET B 1 104 ? 2.576 21.391 2.598 1 98.38 104 MET B C 1
ATOM 3198 O O . MET B 1 104 ? 1.59 22.078 2.838 1 98.38 104 MET B O 1
ATOM 3202 N N . GLY B 1 105 ? 2.518 20.375 1.717 1 98.31 105 GLY B N 1
ATOM 3203 C CA . GLY B 1 105 ? 1.318 20.047 0.964 1 98.31 105 GLY B CA 1
ATOM 3204 C C . GLY B 1 105 ? 0.12 19.766 1.849 1 98.31 105 GLY B C 1
ATOM 3205 O O . GLY B 1 105 ? -1.014 20.094 1.492 1 98.31 105 GLY B O 1
ATOM 3206 N N . GLY B 1 106 ? 0.367 19.109 3.023 1 98.75 106 GLY B N 1
ATOM 3207 C CA . GLY B 1 106 ? -0.712 18.875 3.969 1 98.75 106 GLY B CA 1
ATOM 3208 C C . GLY B 1 106 ? -1.385 20.156 4.438 1 98.75 106 GLY B C 1
ATOM 3209 O O . GLY B 1 106 ? -2.609 20.281 4.371 1 98.75 106 GLY B O 1
ATOM 3210 N N . ALA B 1 107 ? -0.599 21.094 4.879 1 98.88 107 ALA B N 1
ATOM 3211 C CA . ALA B 1 107 ? -1.119 22.391 5.32 1 98.88 107 ALA B CA 1
ATOM 3212 C C . ALA B 1 107 ? -1.821 23.109 4.18 1 98.88 107 ALA B C 1
ATOM 3214 O O . ALA B 1 107 ? -2.893 23.688 4.371 1 98.88 107 ALA B O 1
ATOM 3215 N N . ALA B 1 108 ? -1.21 23.094 2.99 1 98.62 108 ALA B N 1
ATOM 3216 C CA . ALA B 1 108 ? -1.791 23.766 1.832 1 98.62 108 ALA B CA 1
ATOM 3217 C C . ALA B 1 108 ? -3.17 23.203 1.504 1 98.62 108 ALA B C 1
ATOM 3219 O O . ALA B 1 108 ? -4.105 23.953 1.225 1 98.62 108 ALA B O 1
ATOM 3220 N N . THR B 1 109 ? -3.303 21.906 1.536 1 98.38 109 THR B N 1
ATOM 3221 C CA . THR B 1 109 ? -4.551 21.25 1.167 1 98.38 109 THR B CA 1
ATOM 3222 C C . THR B 1 109 ? -5.637 21.547 2.197 1 98.38 109 THR B C 1
ATOM 3224 O O . THR B 1 109 ? -6.77 21.875 1.839 1 98.38 109 THR B O 1
ATOM 3227 N N . ILE B 1 110 ? -5.316 21.453 3.443 1 98.5 110 ILE B N 1
ATOM 3228 C CA . ILE B 1 110 ? -6.305 21.672 4.492 1 98.5 110 ILE B CA 1
ATOM 3229 C C . ILE B 1 110 ? -6.75 23.125 4.5 1 98.5 110 ILE B C 1
ATOM 3231 O O . ILE B 1 110 ? -7.945 23.422 4.613 1 98.5 110 ILE B O 1
ATOM 3235 N N . CYS B 1 111 ? -5.785 24.031 4.43 1 98.75 111 CYS B N 1
ATOM 3236 C CA . CYS B 1 111 ? -6.125 25.453 4.426 1 98.75 111 CYS B CA 1
ATOM 3237 C C . CYS B 1 111 ? -6.969 25.812 3.209 1 98.75 111 CYS B C 1
ATOM 3239 O O . CYS B 1 111 ? -7.934 26.562 3.318 1 98.75 111 CYS B O 1
ATOM 3241 N N . SER B 1 112 ? -6.602 25.266 2.072 1 98.62 112 SER B N 1
ATOM 3242 C CA . SER B 1 112 ? -7.367 25.531 0.857 1 98.62 112 SER B CA 1
ATOM 3243 C C . SER B 1 112 ? -8.797 25.016 0.985 1 98.62 112 SER B C 1
ATOM 3245 O O . SER B 1 112 ? -9.734 25.625 0.483 1 98.62 112 SER B O 1
ATOM 3247 N N . ALA B 1 113 ? -8.953 23.875 1.595 1 98.81 113 ALA B N 1
ATOM 3248 C CA . ALA B 1 113 ? -10.297 23.328 1.823 1 98.81 113 ALA B CA 1
ATOM 3249 C C . ALA B 1 113 ? -11.117 24.266 2.699 1 98.81 113 ALA B C 1
ATOM 3251 O O . ALA B 1 113 ? -12.305 24.5 2.438 1 98.81 113 ALA B O 1
ATOM 3252 N N . ILE B 1 114 ? -10.555 24.828 3.693 1 98.81 114 ILE B N 1
ATOM 3253 C CA . ILE B 1 114 ? -11.266 25.719 4.609 1 98.81 114 ILE B CA 1
ATOM 3254 C C . ILE B 1 114 ? -11.586 27.047 3.908 1 98.81 114 ILE B C 1
ATOM 3256 O O . ILE B 1 114 ? -12.68 27.578 4.066 1 98.81 114 ILE B O 1
ATOM 3260 N N . VAL B 1 115 ? -10.586 27.562 3.145 1 98.81 115 VAL B N 1
ATOM 3261 C CA . VAL B 1 115 ? -10.844 28.766 2.344 1 98.81 115 VAL B CA 1
ATOM 3262 C C . VAL B 1 115 ? -12.055 28.516 1.442 1 98.81 115 VAL B C 1
ATOM 3264 O O . VAL B 1 115 ? -12.93 29.375 1.334 1 98.81 115 VAL B O 1
ATOM 3267 N N . SER B 1 116 ? -12.086 27.375 0.827 1 98.81 116 SER B N 1
ATOM 3268 C CA . SER B 1 116 ? -13.195 27.031 -0.065 1 98.81 116 SER B CA 1
ATOM 3269 C C . SER B 1 116 ? -14.508 26.938 0.697 1 98.81 116 SER B C 1
ATOM 3271 O O . SER B 1 116 ? -15.539 27.406 0.224 1 98.81 116 SER B O 1
ATOM 3273 N N . ALA B 1 117 ? -14.484 26.297 1.829 1 98.75 117 ALA B N 1
ATOM 3274 C CA . ALA B 1 117 ? -15.688 26.203 2.654 1 98.75 117 ALA B CA 1
ATOM 3275 C C . ALA B 1 117 ? -16.219 27.578 3.018 1 98.75 117 ALA B C 1
ATOM 3277 O O . ALA B 1 117 ? -17.422 27.812 3.016 1 98.75 117 ALA B O 1
ATOM 3278 N N . ALA B 1 118 ? -15.312 28.469 3.387 1 98.69 118 ALA B N 1
ATOM 3279 C CA . ALA B 1 118 ? -15.672 29.844 3.73 1 98.69 118 ALA B CA 1
ATOM 3280 C C . ALA B 1 118 ? -16.281 30.562 2.535 1 98.69 118 ALA B C 1
ATOM 3282 O O . ALA B 1 118 ? -17.312 31.25 2.67 1 98.69 118 ALA B O 1
ATOM 3283 N N . LYS B 1 119 ? -15.664 30.422 1.377 1 98.69 119 LYS B N 1
ATOM 3284 C CA . LYS B 1 119 ? -16.172 31.062 0.162 1 98.69 119 LYS B CA 1
ATOM 3285 C C . LYS B 1 119 ? -17.562 30.531 -0.194 1 98.69 119 LYS B C 1
ATOM 3287 O O . LYS B 1 119 ? -18.406 31.281 -0.706 1 98.69 119 LYS B O 1
ATOM 3292 N N . LEU B 1 120 ? -17.828 29.281 0.109 1 98.38 120 LEU B N 1
ATOM 3293 C CA . LEU B 1 120 ? -19.094 28.641 -0.206 1 98.38 120 LEU B CA 1
ATOM 3294 C C . LEU B 1 120 ? -20.109 28.891 0.903 1 98.38 120 LEU B C 1
ATOM 3296 O O . LEU B 1 120 ? -21.281 28.5 0.785 1 98.38 120 LEU B O 1
ATOM 3300 N N . ASN B 1 121 ? -19.703 29.516 1.927 1 98.25 121 ASN B N 1
ATOM 3301 C CA . ASN B 1 121 ? -20.547 29.812 3.08 1 98.25 121 ASN B CA 1
ATOM 3302 C C . ASN B 1 121 ? -21.203 28.547 3.631 1 98.25 121 ASN B C 1
ATOM 3304 O O . ASN B 1 121 ? -22.422 28.516 3.83 1 98.25 121 ASN B O 1
ATOM 3308 N N . LEU B 1 122 ? -20.422 27.469 3.77 1 98.44 122 LEU B N 1
ATOM 3309 C CA . LEU B 1 122 ? -20.984 26.219 4.281 1 98.44 122 LEU B CA 1
ATOM 3310 C C . LEU B 1 122 ? -21.438 26.391 5.727 1 98.44 122 LEU B C 1
ATOM 3312 O O . LEU B 1 122 ? -20.766 27.047 6.523 1 98.44 122 LEU B O 1
ATOM 3316 N N . PRO B 1 123 ? -22.562 25.781 6.109 1 98.19 123 PRO B N 1
ATOM 3317 C CA . PRO B 1 123 ? -23.109 25.953 7.453 1 98.19 123 PRO B CA 1
ATOM 3318 C C . PRO B 1 123 ? -22.531 24.953 8.461 1 98.19 123 PRO B C 1
ATOM 3320 O O . PRO B 1 123 ? -23.266 24.25 9.148 1 98.19 123 PRO B O 1
ATOM 3323 N N . ILE B 1 124 ? -21.219 24.922 8.594 1 98.25 124 ILE B N 1
ATOM 3324 C CA . ILE B 1 124 ? -20.5 24.062 9.531 1 98.25 124 ILE B CA 1
ATOM 3325 C C . ILE B 1 124 ? -19.375 24.859 10.188 1 98.25 124 ILE B C 1
ATOM 3327 O O . ILE B 1 124 ? -18.922 25.875 9.656 1 98.25 124 ILE B O 1
ATOM 3331 N N . ASN B 1 125 ? -18.969 24.484 11.336 1 98.62 125 ASN B N 1
ATOM 3332 C CA . ASN B 1 125 ? -17.781 25.031 11.984 1 98.62 125 ASN B CA 1
ATOM 3333 C C . ASN B 1 125 ? -16.531 24.219 11.656 1 98.62 125 ASN B C 1
ATOM 3335 O O . ASN B 1 125 ? -16.562 22.984 11.703 1 98.62 125 ASN B O 1
ATOM 3339 N N . LEU B 1 126 ? -15.492 24.922 11.25 1 98.75 126 LEU B N 1
ATOM 3340 C CA . LEU B 1 126 ? -14.211 24.281 10.938 1 98.75 126 LEU B CA 1
ATOM 3341 C C . LEU B 1 126 ? -13.078 24.938 11.734 1 98.75 126 LEU B C 1
ATOM 3343 O O . LEU B 1 126 ? -13.086 26.141 11.961 1 98.75 126 LEU B O 1
ATOM 3347 N N . ILE B 1 127 ? -12.188 24.109 12.141 1 98.94 127 ILE B N 1
ATOM 3348 C CA . ILE B 1 127 ? -10.906 24.578 12.664 1 98.94 127 ILE B CA 1
ATOM 3349 C C . ILE B 1 127 ? -9.766 23.969 11.852 1 98.94 127 ILE B C 1
ATOM 3351 O O . ILE B 1 127 ? -9.758 22.75 11.602 1 98.94 127 ILE B O 1
ATOM 3355 N N . GLY B 1 128 ? -8.93 24.797 11.367 1 98.94 128 GLY B N 1
ATOM 3356 C CA . GLY B 1 128 ? -7.719 24.359 10.68 1 98.94 128 GLY B CA 1
ATOM 3357 C C . GLY B 1 128 ? -6.457 24.594 11.492 1 98.94 128 GLY B C 1
ATOM 3358 O O . GLY B 1 128 ? -6.273 25.672 12.062 1 98.94 128 GLY B O 1
ATOM 3359 N N . LEU B 1 129 ? -5.656 23.594 11.633 1 99 129 LEU B N 1
ATOM 3360 C CA . LEU B 1 129 ? -4.387 23.688 12.344 1 99 129 LEU B CA 1
ATOM 3361 C C . LEU B 1 129 ? -3.223 23.312 11.43 1 99 129 LEU B C 1
ATOM 3363 O O . LEU B 1 129 ? -3.256 22.281 10.766 1 99 129 LEU B O 1
ATOM 3367 N N . ALA B 1 130 ? -2.197 24.188 11.352 1 98.94 130 ALA B N 1
ATOM 3368 C CA . ALA B 1 130 ? -1.003 23.922 10.555 1 98.94 130 ALA B CA 1
ATOM 3369 C C . ALA B 1 130 ? 0.264 24.281 11.328 1 98.94 130 ALA B C 1
ATOM 3371 O O . ALA B 1 130 ? 0.628 25.453 11.422 1 98.94 130 ALA B O 1
ATOM 3372 N N . PRO B 1 131 ? 0.908 23.297 11.922 1 98.94 131 PRO B N 1
ATOM 3373 C CA . PRO B 1 131 ? 2.262 23.578 12.406 1 98.94 131 PRO B CA 1
ATOM 3374 C C . PRO B 1 131 ? 3.256 23.812 11.273 1 98.94 131 PRO B C 1
ATOM 3376 O O . PRO B 1 131 ? 3.518 22.906 10.477 1 98.94 131 PRO B O 1
ATOM 3379 N N . LEU B 1 132 ? 3.799 25.062 11.195 1 98.94 132 LEU B N 1
ATOM 3380 C CA . LEU B 1 132 ? 4.641 25.453 10.07 1 98.94 132 LEU B CA 1
ATOM 3381 C C . LEU B 1 132 ? 6.086 25.641 10.516 1 98.94 132 LEU B C 1
ATOM 3383 O O . LEU B 1 132 ? 6.355 26.375 11.477 1 98.94 132 LEU B O 1
ATOM 3387 N N . CYS B 1 133 ? 6.984 25 9.867 1 98.88 133 CYS B N 1
ATOM 3388 C CA . CYS B 1 133 ? 8.406 25.219 10.094 1 98.88 133 CYS B CA 1
ATOM 3389 C C . CYS B 1 133 ? 9.234 24.609 8.961 1 98.88 133 CYS B C 1
ATOM 3391 O O . CYS B 1 133 ? 8.68 24.109 7.977 1 98.88 133 CYS B O 1
ATOM 3393 N N . GLU B 1 134 ? 10.5 24.781 8.984 1 98.75 134 GLU B N 1
ATOM 3394 C CA . GLU B 1 134 ? 11.461 24.094 8.133 1 98.75 134 GLU B CA 1
ATOM 3395 C C . GLU B 1 134 ? 12.188 22.984 8.898 1 98.75 134 GLU B C 1
ATOM 3397 O O . GLU B 1 134 ? 12.375 23.094 10.117 1 98.75 134 GLU B O 1
ATOM 3402 N N . ASN B 1 135 ? 12.492 21.938 8.242 1 98.81 135 ASN B N 1
ATOM 3403 C CA . ASN B 1 135 ? 13.359 20.891 8.766 1 98.81 135 ASN B CA 1
ATOM 3404 C C . ASN B 1 135 ? 14.766 20.969 8.164 1 98.81 135 ASN B C 1
ATOM 3406 O O . ASN B 1 135 ? 15 20.469 7.066 1 98.81 135 ASN B O 1
ATOM 3410 N N . MET B 1 136 ? 15.672 21.578 8.914 1 98.69 136 MET B N 1
ATOM 3411 C CA . MET B 1 136 ? 17 21.875 8.406 1 98.69 136 MET B CA 1
ATOM 3412 C C . MET B 1 136 ? 18.078 21.266 9.305 1 98.69 136 MET B C 1
ATOM 3414 O O . MET B 1 136 ? 17.875 21.109 10.508 1 98.69 136 MET B O 1
ATOM 3418 N N . PRO B 1 137 ? 19.203 20.891 8.719 1 98.12 137 PRO B N 1
ATOM 3419 C CA . PRO B 1 137 ? 20.328 20.547 9.57 1 98.12 137 PRO B CA 1
ATOM 3420 C C . PRO B 1 137 ? 21.016 21.766 10.188 1 98.12 137 PRO B C 1
ATOM 3422 O O . PRO B 1 137 ? 21.031 22.844 9.57 1 98.12 137 PRO B O 1
ATOM 3425 N N . SER B 1 138 ? 21.438 21.656 11.32 1 98.12 138 SER B N 1
ATOM 3426 C CA . SER B 1 138 ? 22.219 22.672 12.031 1 98.12 138 SER B CA 1
ATOM 3427 C C . SER B 1 138 ? 22.781 22.125 13.336 1 98.12 138 SER B C 1
ATOM 3429 O O . SER B 1 138 ? 22.578 20.953 13.672 1 98.12 138 SER B O 1
ATOM 3431 N N . GLY B 1 139 ? 23.516 22.953 14.008 1 97.06 139 GLY B N 1
ATOM 3432 C CA . GLY B 1 139 ? 24.062 22.562 15.297 1 97.06 139 GLY B CA 1
ATOM 3433 C C . GLY B 1 139 ? 23.016 22.344 16.359 1 97.06 139 GLY B C 1
ATOM 3434 O O . GLY B 1 139 ? 23.281 21.719 17.391 1 97.06 139 GLY B O 1
ATOM 3435 N N . LYS B 1 140 ? 21.766 22.781 16.109 1 97.62 140 LYS B N 1
ATOM 3436 C CA . LYS B 1 140 ? 20.703 22.641 17.109 1 97.62 140 LYS B CA 1
ATOM 3437 C C . LYS B 1 140 ? 19.672 21.609 16.688 1 97.62 140 LYS B C 1
ATOM 3439 O O . LYS B 1 140 ? 18.766 21.281 17.453 1 97.62 140 LYS B O 1
ATOM 3444 N N . ALA B 1 141 ? 19.844 21.062 15.508 1 98.44 141 ALA B N 1
ATOM 3445 C CA . ALA B 1 141 ? 18.844 20.156 14.961 1 98.44 141 ALA B CA 1
ATOM 3446 C C . ALA B 1 141 ? 18.766 18.875 15.766 1 98.44 141 ALA B C 1
ATOM 3448 O O . ALA B 1 141 ? 19.719 18.516 16.484 1 98.44 141 ALA B O 1
ATOM 3449 N N . ASN B 1 142 ? 17.594 18.156 15.688 1 97.81 142 ASN B N 1
ATOM 3450 C CA . ASN B 1 142 ? 17.469 16.828 16.25 1 97.81 142 ASN B CA 1
ATOM 3451 C C . ASN B 1 142 ? 18.531 15.875 15.711 1 97.81 142 ASN B C 1
ATOM 3453 O O . ASN B 1 142 ? 18.938 15.992 14.547 1 97.81 142 ASN B O 1
ATOM 3457 N N . LYS B 1 143 ? 18.953 15.008 16.562 1 97.88 143 LYS B N 1
ATOM 3458 C CA . LYS B 1 143 ? 19.797 13.875 16.188 1 97.88 143 LYS B CA 1
ATOM 3459 C C . LYS B 1 143 ? 19.078 12.555 16.406 1 97.88 143 LYS B C 1
ATOM 3461 O O . LYS B 1 143 ? 18.297 12.414 17.359 1 97.88 143 LYS B O 1
ATOM 3466 N N . PRO B 1 144 ? 19.391 11.641 15.5 1 97.69 144 PRO B N 1
ATOM 3467 C CA . PRO B 1 144 ? 18.891 10.305 15.844 1 97.69 144 PRO B CA 1
ATOM 3468 C C . PRO B 1 144 ? 19.297 9.875 17.25 1 97.69 144 PRO B C 1
ATOM 3470 O O . PRO B 1 144 ? 20.438 10.055 17.656 1 97.69 144 PRO B O 1
ATOM 3473 N N . GLY B 1 145 ? 18.281 9.406 18 1 97.44 145 GLY B N 1
ATOM 3474 C CA . GLY B 1 145 ? 18.547 9.023 19.375 1 97.44 145 GLY B CA 1
ATOM 3475 C C . GLY B 1 145 ? 18.016 10.023 20.391 1 97.44 145 GLY B C 1
ATOM 3476 O O . GLY B 1 145 ? 17.906 9.719 21.578 1 97.44 14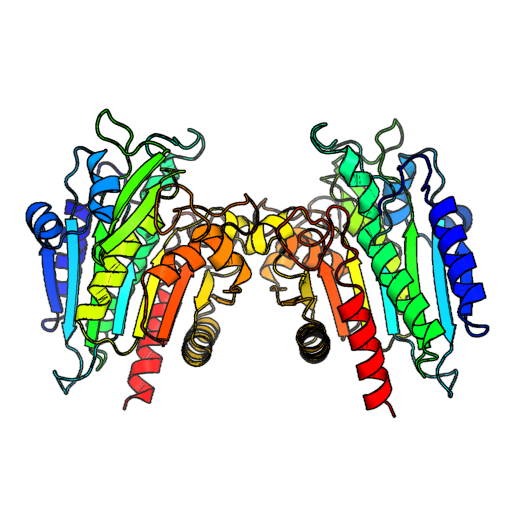5 GLY B O 1
ATOM 3477 N N . ASP B 1 146 ? 17.672 11.188 19.969 1 98.38 146 ASP B N 1
ATOM 3478 C CA . ASP B 1 146 ? 17.094 12.188 20.859 1 98.38 146 ASP B CA 1
ATOM 3479 C C . ASP B 1 146 ? 15.742 11.734 21.391 1 98.38 146 ASP B C 1
ATOM 3481 O O . ASP B 1 146 ? 15.055 10.93 20.75 1 98.38 146 ASP B O 1
ATOM 3485 N N . VAL B 1 147 ? 15.406 12.133 22.562 1 98.75 147 VAL B N 1
ATOM 3486 C CA . VAL B 1 147 ? 14.078 11.945 23.141 1 98.75 147 VAL B CA 1
ATOM 3487 C C . VAL B 1 147 ? 13.422 13.297 23.375 1 98.75 147 VAL B C 1
ATOM 3489 O O . VAL B 1 147 ? 14.023 14.188 23.984 1 98.75 147 VAL B O 1
ATOM 3492 N N . VAL B 1 148 ? 12.227 13.453 22.859 1 98.69 148 VAL B N 1
ATOM 3493 C CA . VAL B 1 148 ? 11.492 14.695 23.016 1 98.69 148 VAL B CA 1
ATOM 3494 C C . VAL B 1 148 ? 10.141 14.414 23.688 1 98.69 148 VAL B C 1
ATOM 3496 O O . VAL B 1 148 ? 9.719 13.258 23.781 1 98.69 148 VAL B O 1
ATOM 3499 N N . ARG B 1 149 ? 9.531 15.438 24.219 1 98.81 149 ARG B N 1
ATOM 3500 C CA . ARG B 1 149 ? 8.242 15.305 24.891 1 98.81 149 ARG B CA 1
ATOM 3501 C C . ARG B 1 149 ? 7.152 16.062 24.141 1 98.81 149 ARG B C 1
ATOM 3503 O O . ARG B 1 149 ? 7.301 17.25 23.859 1 98.81 149 ARG B O 1
ATOM 3510 N N . ALA B 1 150 ? 6.07 15.359 23.797 1 98.81 150 ALA B N 1
ATOM 3511 C CA . ALA B 1 150 ? 4.945 15.969 23.078 1 98.81 150 ALA B CA 1
ATOM 3512 C C . ALA B 1 150 ? 4.027 16.703 24.047 1 98.81 150 ALA B C 1
ATOM 3514 O O . ALA B 1 150 ? 4.203 16.625 25.266 1 98.81 150 ALA B O 1
ATOM 3515 N N . ARG B 1 151 ? 3.148 17.406 23.469 1 98.44 151 ARG B N 1
ATOM 3516 C CA . ARG B 1 151 ? 2.217 18.266 24.188 1 98.44 151 ARG B CA 1
ATOM 3517 C C . ARG B 1 151 ? 1.435 17.469 25.234 1 98.44 151 ARG B C 1
ATOM 3519 O O . ARG B 1 151 ? 1.12 17.969 26.297 1 98.44 151 ARG B O 1
ATOM 3526 N N . ASN B 1 152 ? 1.125 16.25 24.938 1 98 152 ASN B N 1
ATOM 3527 C CA . ASN B 1 152 ? 0.317 15.445 25.844 1 98 152 ASN B CA 1
ATOM 3528 C C . ASN B 1 152 ? 1.183 14.719 26.859 1 98 152 ASN B C 1
ATOM 3530 O O . ASN B 1 152 ? 0.698 13.844 27.578 1 98 152 ASN B O 1
ATOM 3534 N N . GLY B 1 153 ? 2.459 14.953 26.844 1 98.38 153 GLY B N 1
ATOM 3535 C CA . GLY B 1 153 ? 3.359 14.375 27.828 1 98.38 153 GLY B CA 1
ATOM 3536 C C . GLY B 1 153 ? 4.062 13.125 27.344 1 98.38 153 GLY B C 1
ATOM 3537 O O . GLY B 1 153 ? 5.062 12.703 27.922 1 98.38 153 GLY B O 1
ATOM 3538 N N . LYS B 1 154 ? 3.639 12.555 26.312 1 98.5 154 LYS B N 1
ATOM 3539 C CA . LYS B 1 154 ? 4.254 11.352 25.766 1 98.5 154 LYS B CA 1
ATOM 3540 C C . LYS B 1 154 ? 5.668 11.633 25.266 1 98.5 154 LYS B C 1
ATOM 3542 O O . LYS B 1 154 ? 5.906 12.656 24.609 1 98.5 154 LYS B O 1
ATOM 3547 N N . THR B 1 155 ? 6.59 10.719 25.594 1 98.81 155 THR B N 1
ATOM 3548 C CA . THR B 1 155 ? 7.961 10.867 25.125 1 98.81 155 THR B CA 1
ATOM 3549 C C . THR B 1 155 ? 8.156 10.133 23.797 1 98.81 155 THR B C 1
ATOM 3551 O O . THR B 1 155 ? 7.559 9.078 23.578 1 98.81 155 THR B O 1
ATOM 3554 N N . ILE B 1 156 ? 8.953 10.797 22.953 1 98.88 156 ILE B N 1
ATOM 3555 C CA . ILE B 1 156 ? 9.195 10.273 21.625 1 98.88 156 ILE B CA 1
ATOM 3556 C C . ILE B 1 156 ? 10.695 10.102 21.391 1 98.88 156 ILE B C 1
ATOM 3558 O O . ILE B 1 156 ? 11.461 11.055 21.531 1 98.88 156 ILE B O 1
ATOM 3562 N N . GLN B 1 157 ? 11.102 8.914 21.125 1 98.75 157 GLN B N 1
ATOM 3563 C CA . GLN B 1 157 ? 12.445 8.664 20.609 1 98.75 157 GLN B CA 1
ATOM 3564 C C . GLN B 1 157 ? 12.523 8.992 19.109 1 98.75 157 GLN B C 1
ATOM 3566 O O . GLN B 1 157 ? 11.719 8.492 18.328 1 98.75 157 GLN B O 1
ATOM 3571 N N . VAL B 1 158 ? 13.438 9.883 18.75 1 98.62 158 VAL B N 1
ATOM 3572 C CA . VAL B 1 158 ? 13.609 10.273 17.344 1 98.62 158 VAL B CA 1
ATOM 3573 C C . VAL B 1 158 ? 14.789 9.516 16.75 1 98.62 158 VAL B C 1
ATOM 3575 O O . VAL B 1 158 ? 15.953 9.875 16.969 1 98.62 158 VAL B O 1
ATOM 3578 N N . ASP B 1 159 ? 14.508 8.57 15.883 1 98.06 159 ASP B N 1
ATOM 3579 C CA . ASP B 1 159 ? 15.578 7.77 15.305 1 98.06 159 ASP B CA 1
ATOM 3580 C C . ASP B 1 159 ? 15.836 8.164 13.852 1 98.06 159 ASP B C 1
ATOM 3582 O O . ASP B 1 159 ? 16.859 7.797 13.273 1 98.06 159 ASP B O 1
ATOM 3586 N N . ASN B 1 160 ? 14.93 8.844 13.234 1 98.44 160 ASN B N 1
ATOM 3587 C CA . ASN B 1 160 ? 15.078 9.375 11.883 1 98.44 160 ASN B CA 1
ATOM 3588 C C . ASN B 1 160 ? 14.539 10.797 11.781 1 98.44 160 ASN B C 1
ATOM 3590 O O . ASN B 1 160 ? 13.328 11.016 11.852 1 98.44 160 ASN B O 1
ATOM 3594 N N . THR B 1 161 ? 15.352 11.758 11.562 1 98.69 161 THR B N 1
ATOM 3595 C CA . THR B 1 161 ? 14.977 13.172 11.562 1 98.69 161 THR B CA 1
ATOM 3596 C C . THR B 1 161 ? 14.297 13.555 10.258 1 98.69 161 THR B C 1
ATOM 3598 O O . THR B 1 161 ? 13.727 14.641 10.141 1 98.69 161 THR B O 1
ATOM 3601 N N . ASP B 1 162 ? 14.352 12.625 9.227 1 98.31 162 ASP B N 1
ATOM 3602 C CA . ASP B 1 162 ? 13.609 12.805 7.98 1 98.31 162 ASP B CA 1
ATOM 3603 C C . ASP B 1 162 ? 12.148 12.375 8.148 1 98.31 162 ASP B C 1
ATOM 3605 O O . ASP B 1 162 ? 11.344 12.547 7.23 1 98.31 162 ASP B O 1
ATOM 3609 N N . ALA B 1 163 ? 11.828 11.828 9.297 1 98.44 163 ALA B N 1
ATOM 3610 C CA . ALA B 1 163 ? 10.445 11.57 9.664 1 98.44 163 ALA B CA 1
ATOM 3611 C C . ALA B 1 163 ? 9.891 12.68 10.555 1 98.44 163 ALA B C 1
ATOM 3613 O O . ALA B 1 163 ? 9.312 12.406 11.609 1 98.44 163 ALA B O 1
ATOM 3614 N N . GLU B 1 164 ? 10.094 13.891 10.141 1 98.69 164 GLU B N 1
ATOM 3615 C CA . GLU B 1 164 ? 9.789 15.086 10.914 1 98.69 164 GLU B CA 1
ATOM 3616 C C . GLU B 1 164 ? 8.297 15.406 10.883 1 98.69 164 GLU B C 1
ATOM 3618 O O . GLU B 1 164 ? 7.766 16 11.82 1 98.69 164 GLU B O 1
ATOM 3623 N N . GLY B 1 165 ? 7.551 15.07 9.789 1 98.75 165 GLY B N 1
ATOM 3624 C CA . GLY B 1 165 ? 6.141 15.383 9.633 1 98.75 165 GLY B CA 1
ATOM 3625 C C . GLY B 1 165 ? 5.277 14.836 10.75 1 98.75 165 GLY B C 1
ATOM 3626 O O . GLY B 1 165 ? 4.398 15.523 11.266 1 98.75 165 GLY B O 1
ATOM 3627 N N . ARG B 1 166 ? 5.555 13.555 11.07 1 98.62 166 ARG B N 1
ATOM 3628 C CA . ARG B 1 166 ? 4.75 12.938 12.117 1 98.62 166 ARG B CA 1
ATOM 3629 C C . ARG B 1 166 ? 5.008 13.609 13.469 1 98.62 166 ARG B C 1
ATOM 3631 O O . ARG B 1 166 ? 4.113 13.672 14.312 1 98.62 166 ARG B O 1
ATOM 3638 N N . LEU B 1 167 ? 6.195 14.203 13.695 1 98.88 167 LEU B N 1
ATOM 3639 C CA . LEU B 1 167 ? 6.516 14.883 14.945 1 98.88 167 LEU B CA 1
ATOM 3640 C C . LEU B 1 167 ? 5.727 16.172 15.07 1 98.88 167 LEU B C 1
ATOM 3642 O O . LEU B 1 167 ? 5.16 16.453 16.141 1 98.88 167 LEU B O 1
ATOM 3646 N N . ILE B 1 168 ? 5.684 16.953 13.984 1 98.94 168 ILE B N 1
ATOM 3647 C CA . ILE B 1 168 ? 4.977 18.219 14.102 1 98.94 168 ILE B CA 1
ATOM 3648 C C . ILE B 1 168 ? 3.473 17.969 14.148 1 98.94 168 ILE B C 1
ATOM 3650 O O . ILE B 1 168 ? 2.736 18.719 14.797 1 98.94 168 ILE B O 1
ATOM 3654 N N . LEU B 1 169 ? 3.023 16.938 13.562 1 98.94 169 LEU B N 1
ATOM 3655 C CA . LEU B 1 169 ? 1.604 16.609 13.586 1 98.94 169 LEU B CA 1
ATOM 3656 C C . LEU B 1 169 ? 1.194 16.078 14.961 1 98.94 169 LEU B C 1
ATOM 3658 O O . LEU B 1 169 ? 0.061 16.297 15.398 1 98.94 169 LEU B O 1
ATOM 3662 N N . ALA B 1 170 ? 2.119 15.398 15.68 1 98.94 170 ALA B N 1
ATOM 3663 C CA . ALA B 1 170 ? 1.819 14.859 17 1 98.94 170 ALA B CA 1
ATOM 3664 C C . ALA B 1 170 ? 1.259 15.938 17.922 1 98.94 170 ALA B C 1
ATOM 3666 O O . ALA B 1 170 ? 0.176 15.773 18.484 1 98.94 170 ALA B O 1
ATOM 3667 N N . ASP B 1 171 ? 1.925 17 18.047 1 98.94 171 ASP B N 1
ATOM 3668 C CA . ASP B 1 171 ? 1.509 18.078 18.922 1 98.94 171 ASP B CA 1
ATOM 3669 C C . ASP B 1 171 ? 0.226 18.734 18.422 1 98.94 171 ASP B C 1
ATOM 3671 O O . ASP B 1 171 ? -0.656 19.078 19.219 1 98.94 171 ASP B O 1
ATOM 3675 N N . ALA B 1 172 ? 0.167 18.953 17.094 1 98.94 172 ALA B N 1
ATOM 3676 C CA . ALA B 1 172 ? -1.019 19.578 16.531 1 98.94 172 ALA B CA 1
ATOM 3677 C C . ALA B 1 172 ? -2.26 18.719 16.734 1 98.94 172 ALA B C 1
ATOM 3679 O O . ALA B 1 172 ? -3.344 19.234 17.016 1 98.94 172 ALA B O 1
ATOM 3680 N N . LEU B 1 173 ? -2.1 17.422 16.578 1 98.94 173 LEU B N 1
ATOM 3681 C CA . LEU B 1 173 ? -3.213 16.5 16.797 1 98.94 173 LEU B CA 1
ATOM 3682 C C . LEU B 1 173 ? -3.65 16.516 18.266 1 98.94 173 LEU B C 1
ATOM 3684 O O . LEU B 1 173 ? -4.848 16.484 18.562 1 98.94 173 LEU B O 1
ATOM 3688 N N . CYS B 1 174 ? -2.711 16.547 19.172 1 98.88 174 CYS B N 1
ATOM 3689 C CA . CYS B 1 174 ? -3.053 16.688 20.578 1 98.88 174 CYS B CA 1
ATOM 3690 C C . CYS B 1 174 ? -3.848 17.969 20.828 1 98.88 174 CYS B C 1
ATOM 3692 O O . CYS B 1 174 ? -4.867 17.953 21.516 1 98.88 174 CYS B O 1
ATOM 3694 N N . TYR B 1 175 ? -3.363 19.031 20.25 1 98.94 175 TYR B N 1
ATOM 3695 C CA . TYR B 1 175 ? -4.016 20.312 20.406 1 98.94 175 TYR B CA 1
ATOM 3696 C C . TYR B 1 175 ? -5.418 20.297 19.812 1 98.94 175 TYR B C 1
ATOM 3698 O O . TYR B 1 175 ? -6.328 20.938 20.344 1 98.94 175 TYR B O 1
ATOM 3706 N N . ALA B 1 176 ? -5.633 19.594 18.766 1 98.94 176 ALA B N 1
ATOM 3707 C CA . ALA B 1 176 ? -6.926 19.484 18.094 1 98.94 176 ALA B CA 1
ATOM 3708 C C . ALA B 1 176 ? -8.016 19.047 19.062 1 98.94 176 ALA B C 1
ATOM 3710 O O . ALA B 1 176 ? -9.164 19.484 18.969 1 98.94 176 ALA B O 1
ATOM 3711 N N . HIS B 1 177 ? -7.691 18.266 20.062 1 98.81 177 HIS B N 1
ATOM 3712 C CA . HIS B 1 177 ? -8.656 17.703 21 1 98.81 177 HIS B CA 1
ATOM 3713 C C . HIS B 1 177 ? -9.227 18.781 21.906 1 98.81 177 HIS B C 1
ATOM 3715 O O . HIS B 1 177 ? -10.328 18.625 22.453 1 98.81 177 HIS B O 1
ATOM 3721 N N . THR B 1 178 ? -8.516 19.859 22.047 1 98.56 178 THR B N 1
ATOM 3722 C CA . THR B 1 178 ? -8.953 20.891 22.969 1 98.56 178 THR B CA 1
ATOM 3723 C C . THR B 1 178 ? -10.219 21.578 22.469 1 98.56 178 THR B C 1
ATOM 3725 O O . THR B 1 178 ? -10.906 22.266 23.219 1 98.56 178 THR B O 1
ATOM 3728 N N . PHE B 1 179 ? -10.594 21.344 21.234 1 98.62 179 PHE B N 1
ATOM 3729 C CA . PHE B 1 179 ? -11.734 22.016 20.625 1 98.62 179 PHE B CA 1
ATOM 3730 C C . PHE B 1 179 ? -12.984 21.141 20.703 1 98.62 179 PHE B C 1
ATOM 3732 O O . PHE B 1 179 ? -14.023 21.484 20.125 1 98.62 179 PHE B O 1
ATOM 3739 N N . ASN B 1 180 ? -12.914 19.984 21.344 1 98.38 180 ASN B N 1
ATOM 3740 C CA . ASN B 1 180 ? -14.016 19.031 21.406 1 98.38 180 ASN B CA 1
ATOM 3741 C C . ASN B 1 180 ? -14.625 18.781 20.031 1 98.38 180 ASN B C 1
ATOM 3743 O O . ASN B 1 180 ? -15.828 18.969 19.844 1 98.38 180 ASN B O 1
ATOM 3747 N N . PRO B 1 181 ? -13.859 18.234 19.094 1 98.69 181 PRO B N 1
ATOM 3748 C CA . PRO B 1 181 ? -14.258 18.172 17.688 1 98.69 181 PRO B CA 1
ATOM 3749 C C . PRO B 1 181 ? -15.273 17.078 17.406 1 98.69 181 PRO B C 1
ATOM 3751 O O . PRO B 1 181 ? -15.375 16.109 18.172 1 98.69 181 PRO B O 1
ATOM 3754 N N . LYS B 1 182 ? -15.992 17.25 16.328 1 98.31 182 LYS B N 1
ATOM 3755 C CA . LYS B 1 182 ? -16.844 16.188 15.789 1 98.31 182 LYS B CA 1
ATOM 3756 C C . LYS B 1 182 ? -16 15.086 15.148 1 98.31 182 LYS B C 1
ATOM 3758 O O . LYS B 1 182 ? -16.375 13.914 15.195 1 98.31 182 LYS B O 1
ATOM 3763 N N . LEU B 1 183 ? -14.992 15.453 14.531 1 98.81 183 LEU B N 1
ATOM 3764 C CA . LEU B 1 183 ? -14.023 14.562 13.906 1 98.81 183 LEU B CA 1
ATOM 3765 C C . LEU B 1 183 ? -12.695 15.281 13.68 1 98.81 183 LEU B C 1
ATOM 3767 O O . LEU B 1 183 ? -12.625 16.516 13.773 1 98.81 183 LEU B O 1
ATOM 3771 N N . ILE B 1 184 ? -11.664 14.523 13.445 1 98.94 184 ILE B N 1
ATOM 3772 C CA . ILE B 1 184 ? -10.336 15.055 13.133 1 98.94 184 ILE B CA 1
ATOM 3773 C C . ILE B 1 184 ? -9.82 14.422 11.844 1 98.94 184 ILE B C 1
ATOM 3775 O O . ILE B 1 184 ? -9.836 13.203 11.688 1 98.94 184 ILE B O 1
ATOM 3779 N N . ILE B 1 185 ? -9.438 15.227 10.867 1 98.94 185 ILE B N 1
ATOM 3780 C CA . ILE B 1 185 ? -8.766 14.766 9.656 1 98.94 185 ILE B CA 1
ATOM 3781 C C . ILE B 1 185 ? -7.406 15.445 9.531 1 98.94 185 ILE B C 1
ATOM 3783 O O . ILE B 1 185 ? -7.297 16.656 9.703 1 98.94 185 ILE B O 1
ATOM 3787 N N . ASN B 1 186 ? -6.387 14.688 9.328 1 98.94 186 ASN B N 1
ATOM 3788 C CA . ASN B 1 186 ? -5.109 15.312 9.016 1 98.94 186 ASN B CA 1
ATOM 3789 C C . ASN B 1 186 ? -4.559 14.82 7.68 1 98.94 186 ASN B C 1
ATOM 3791 O O . ASN B 1 186 ? -4.832 13.695 7.266 1 98.94 186 ASN B O 1
ATOM 3795 N N . ALA B 1 187 ? -3.832 15.703 7.004 1 98.94 187 ALA B N 1
ATOM 3796 C CA . ALA B 1 187 ? -3.189 15.414 5.727 1 98.94 187 ALA B CA 1
ATOM 3797 C C . ALA B 1 187 ? -1.702 15.742 5.77 1 98.94 187 ALA B C 1
ATOM 3799 O O . ALA B 1 187 ? -1.295 16.719 6.41 1 98.94 187 ALA B O 1
ATOM 3800 N N . ALA B 1 188 ? -0.936 14.914 5.133 1 98.88 188 ALA B N 1
ATOM 3801 C CA . ALA B 1 188 ? 0.507 15.141 5.133 1 98.88 188 ALA B CA 1
ATOM 3802 C C . ALA B 1 188 ? 1.175 14.43 3.959 1 98.88 188 ALA B C 1
ATOM 3804 O O . ALA B 1 188 ? 0.808 13.305 3.619 1 98.88 188 ALA B O 1
ATOM 3805 N N . THR B 1 189 ? 2.074 15.141 3.283 1 98.5 189 THR B N 1
ATOM 3806 C CA . THR B 1 189 ? 3.09 14.414 2.531 1 98.5 189 THR B CA 1
ATOM 3807 C C . THR B 1 189 ? 4.004 13.633 3.473 1 98.5 189 THR B C 1
ATOM 3809 O O . THR B 1 189 ? 5.098 14.094 3.803 1 98.5 189 THR B O 1
ATOM 3812 N N . LEU B 1 190 ? 3.59 12.453 3.875 1 98.62 190 LEU B N 1
ATOM 3813 C CA . LEU B 1 190 ? 4.172 11.891 5.086 1 98.62 190 LEU B CA 1
ATOM 3814 C C . LEU B 1 190 ? 5.234 10.852 4.746 1 98.62 190 LEU B C 1
ATOM 3816 O O . LEU B 1 190 ? 6.281 10.789 5.395 1 98.62 190 LEU B O 1
ATOM 3820 N N . THR B 1 191 ? 4.969 10.008 3.777 1 98.19 191 THR B N 1
ATOM 3821 C CA . THR B 1 191 ? 5.902 8.898 3.609 1 98.19 191 THR B CA 1
ATOM 3822 C C . THR B 1 191 ? 6.109 8.586 2.131 1 98.19 191 THR B C 1
ATOM 3824 O O . THR B 1 191 ? 5.148 8.547 1.358 1 98.19 191 THR B O 1
ATOM 3827 N N . GLY B 1 192 ? 7.398 8.414 1.736 1 96.88 192 GLY B N 1
ATOM 3828 C CA . GLY B 1 192 ? 7.676 7.863 0.421 1 96.88 192 GLY B CA 1
ATOM 3829 C C . GLY B 1 192 ? 7.059 6.492 0.208 1 96.88 192 GLY B C 1
ATOM 3830 O O . GLY B 1 192 ? 6.723 6.125 -0.92 1 96.88 192 GLY B O 1
ATOM 3831 N N . ALA B 1 193 ? 6.844 5.77 1.287 1 98.44 193 ALA B N 1
ATOM 3832 C CA . ALA B 1 193 ? 6.254 4.434 1.235 1 98.44 193 ALA B CA 1
ATOM 3833 C C . ALA B 1 193 ? 4.863 4.477 0.603 1 98.44 193 ALA B C 1
ATOM 3835 O O . ALA B 1 193 ? 4.457 3.531 -0.079 1 98.44 193 ALA B O 1
ATOM 3836 N N . MET B 1 194 ? 4.133 5.535 0.796 1 98.69 194 MET B N 1
ATOM 3837 C CA . MET B 1 194 ? 2.801 5.648 0.21 1 98.69 194 MET B CA 1
ATOM 3838 C C . MET B 1 194 ? 2.879 5.746 -1.31 1 98.69 194 MET B C 1
ATOM 3840 O O . MET B 1 194 ? 2.014 5.227 -2.016 1 98.69 194 MET B O 1
ATOM 3844 N N . ASP B 1 195 ? 3.867 6.469 -1.797 1 98.19 195 ASP B N 1
ATOM 3845 C CA . ASP B 1 195 ? 4.09 6.523 -3.238 1 98.19 195 ASP B CA 1
ATOM 3846 C C . ASP B 1 195 ? 4.359 5.129 -3.805 1 98.19 195 ASP B C 1
ATOM 3848 O O . ASP B 1 195 ? 3.861 4.785 -4.879 1 98.19 195 ASP B O 1
ATOM 3852 N N . ILE B 1 196 ? 5.133 4.344 -3.092 1 98.44 196 ILE B N 1
ATOM 3853 C CA . ILE B 1 196 ? 5.434 2.982 -3.521 1 98.44 196 ILE B CA 1
ATOM 3854 C C . ILE B 1 196 ? 4.164 2.135 -3.473 1 98.44 196 ILE B C 1
ATOM 3856 O O . ILE B 1 196 ? 3.957 1.267 -4.32 1 98.44 196 ILE B O 1
ATOM 3860 N N . ALA B 1 197 ? 3.311 2.352 -2.514 1 98.69 197 ALA B N 1
ATOM 3861 C CA . ALA B 1 197 ? 2.117 1.537 -2.307 1 98.69 197 ALA B CA 1
ATOM 3862 C C . ALA B 1 197 ? 1.052 1.847 -3.355 1 98.69 197 ALA B C 1
ATOM 3864 O O . ALA B 1 197 ? 0.452 0.935 -3.928 1 98.69 197 ALA B O 1
ATOM 3865 N N . LEU B 1 198 ? 0.818 3.211 -3.604 1 98.75 198 LEU B N 1
ATOM 3866 C CA . LEU B 1 198 ? -0.365 3.561 -4.383 1 98.75 198 LEU B CA 1
ATOM 3867 C C . LEU B 1 198 ? 0.004 4.465 -5.555 1 98.75 198 LEU B C 1
ATOM 3869 O O . LEU B 1 198 ? -0.79 4.641 -6.48 1 98.75 198 LEU B O 1
ATOM 3873 N N . GLY B 1 199 ? 1.221 5.086 -5.527 1 98 199 GLY B N 1
ATOM 3874 C CA . GLY B 1 199 ? 1.555 6.074 -6.543 1 98 199 GLY B CA 1
ATOM 3875 C C . GLY B 1 199 ? 0.555 7.211 -6.621 1 98 199 GLY B C 1
ATOM 3876 O O . GLY B 1 199 ? 0.027 7.652 -5.598 1 98 199 GLY B O 1
ATOM 3877 N N . SER B 1 200 ? 0.377 7.734 -7.816 1 97.5 200 SER B N 1
ATOM 3878 C CA . SER B 1 200 ? -0.511 8.875 -8.023 1 97.5 200 SER B CA 1
ATOM 3879 C C . SER B 1 200 ? -1.967 8.43 -8.125 1 97.5 200 SER B C 1
ATOM 3881 O O . SER B 1 200 ? -2.863 9.25 -8.312 1 97.5 200 SER B O 1
ATOM 3883 N N . GLY B 1 201 ? -2.215 7.141 -7.961 1 97.19 201 GLY B N 1
ATOM 3884 C CA . GLY B 1 201 ? -3.533 6.582 -8.219 1 97.19 201 GLY B CA 1
ATOM 3885 C C . GLY B 1 201 ? -4.562 6.988 -7.184 1 97.19 201 GLY B C 1
ATOM 3886 O O . GLY B 1 201 ? -5.746 7.133 -7.5 1 97.19 201 GLY B O 1
ATOM 3887 N N . ALA B 1 202 ? -4.117 7.145 -5.984 1 98.44 202 ALA B N 1
ATOM 3888 C CA . ALA B 1 202 ? -5.059 7.469 -4.914 1 98.44 202 ALA B CA 1
ATOM 3889 C C . ALA B 1 202 ? -4.328 8.016 -3.691 1 98.44 202 ALA B C 1
ATOM 3891 O O . ALA B 1 202 ? -3.156 7.707 -3.467 1 98.44 202 ALA B O 1
ATOM 3892 N N . THR B 1 203 ? -5.047 8.844 -2.967 1 98.81 203 THR B N 1
ATOM 3893 C CA . THR B 1 203 ? -4.598 9.234 -1.635 1 98.81 203 THR B CA 1
ATOM 3894 C C . THR B 1 203 ? -4.812 8.102 -0.638 1 98.81 203 THR B C 1
ATOM 3896 O O . THR B 1 203 ? -5.906 7.543 -0.548 1 98.81 203 THR B O 1
ATOM 3899 N N . GLY B 1 204 ? -3.689 7.742 0.07 1 98.88 204 GLY B N 1
ATOM 3900 C CA . GLY B 1 204 ? -3.838 6.73 1.104 1 98.88 204 GLY B CA 1
ATOM 3901 C C . GLY B 1 204 ? -4.512 7.254 2.357 1 98.88 204 GLY B C 1
ATOM 3902 O O . GLY B 1 204 ? -4.168 8.328 2.854 1 98.88 204 GLY B O 1
ATOM 3903 N N . VAL B 1 205 ? -5.535 6.496 2.877 1 98.94 205 VAL B N 1
ATOM 3904 C CA . VAL B 1 205 ? -6.285 6.93 4.051 1 98.94 205 VAL B CA 1
ATOM 3905 C C . VAL B 1 205 ? -6.184 5.867 5.148 1 98.94 205 VAL B C 1
ATOM 3907 O O . VAL B 1 205 ? -6.465 4.691 4.906 1 98.94 205 VAL B O 1
ATOM 3910 N N . PHE B 1 206 ? -5.746 6.266 6.289 1 98.94 206 PHE B N 1
ATOM 3911 C CA . PHE B 1 206 ? -5.789 5.484 7.523 1 98.94 206 PHE B CA 1
ATOM 3912 C C . PHE B 1 206 ? -6.84 6.043 8.477 1 98.94 206 PHE B C 1
ATOM 3914 O O . PHE B 1 206 ? -6.863 7.246 8.75 1 98.94 206 PHE B O 1
ATOM 3921 N N . THR B 1 207 ? -7.742 5.18 8.992 1 98.94 207 THR B N 1
ATOM 3922 C CA . THR B 1 207 ? -8.797 5.723 9.836 1 98.94 207 THR B CA 1
ATOM 3923 C C . THR B 1 207 ? -9.258 4.688 10.859 1 98.94 207 THR B C 1
ATOM 3925 O O . THR B 1 207 ? -9.156 3.482 10.617 1 98.94 207 THR B O 1
ATOM 3928 N N . ASN B 1 208 ? -9.672 5.156 12.008 1 98.69 208 ASN B N 1
ATOM 3929 C CA . ASN B 1 208 ? -10.266 4.305 13.031 1 98.69 208 ASN B CA 1
ATOM 3930 C C . ASN B 1 208 ? -11.789 4.328 12.969 1 98.69 208 ASN B C 1
ATOM 3932 O O . ASN B 1 208 ? -12.461 3.875 13.898 1 98.69 208 ASN B O 1
ATOM 3936 N N . SER B 1 209 ? -12.344 4.914 11.898 1 98.81 209 SER B N 1
ATOM 3937 C CA . SER B 1 209 ? -13.781 5.082 11.781 1 98.81 209 SER B CA 1
ATOM 3938 C C . SER B 1 209 ? -14.273 4.656 10.398 1 98.81 209 SER B C 1
ATOM 3940 O O . SER B 1 209 ? -13.992 5.324 9.406 1 98.81 209 SER B O 1
ATOM 3942 N N . SER B 1 210 ? -15.086 3.572 10.383 1 98.19 210 SER B N 1
ATOM 3943 C CA . SER B 1 210 ? -15.656 3.135 9.109 1 98.19 210 SER B CA 1
ATOM 3944 C C . SER B 1 210 ? -16.594 4.191 8.539 1 98.19 210 SER B C 1
ATOM 3946 O O . SER B 1 210 ? -16.688 4.348 7.32 1 98.19 210 SER B O 1
ATOM 3948 N N . TRP B 1 211 ? -17.281 4.859 9.469 1 98.62 211 TRP B N 1
ATOM 3949 C CA . TRP B 1 211 ? -18.156 5.934 9.023 1 98.62 211 TRP B CA 1
ATOM 3950 C C . TRP B 1 211 ? -17.359 7.016 8.289 1 98.62 211 TRP B C 1
ATOM 3952 O O . TRP B 1 211 ? -17.75 7.445 7.199 1 98.62 211 TRP B O 1
ATOM 3962 N N . LEU B 1 212 ? -16.312 7.453 8.867 1 98.75 212 LEU B N 1
ATOM 3963 C CA . LEU B 1 212 ? -15.484 8.5 8.281 1 98.75 212 LEU B CA 1
ATOM 3964 C C . LEU B 1 212 ? -14.875 8.031 6.965 1 98.75 212 LEU B C 1
ATOM 3966 O O . LEU B 1 212 ? -14.797 8.797 6 1 98.75 212 LEU B O 1
ATOM 3970 N N . TRP B 1 213 ? -14.453 6.766 6.902 1 98.69 213 TRP B N 1
ATOM 3971 C CA . TRP B 1 213 ? -13.961 6.188 5.656 1 98.69 213 TRP B CA 1
ATOM 3972 C C . TRP B 1 213 ? -15.008 6.301 4.555 1 98.69 213 TRP B C 1
ATOM 3974 O O . TRP B 1 213 ? -14.711 6.758 3.447 1 98.69 213 TRP B O 1
ATOM 3984 N N . ASN B 1 214 ? -16.203 5.898 4.879 1 98.62 214 ASN B N 1
ATOM 3985 C CA . ASN B 1 214 ? -17.266 5.879 3.881 1 98.62 214 ASN B CA 1
ATOM 3986 C C . ASN B 1 214 ? -17.578 7.277 3.359 1 98.62 214 ASN B C 1
ATOM 3988 O O . ASN B 1 214 ? -17.797 7.465 2.162 1 98.62 214 ASN B O 1
ATOM 3992 N N . LYS B 1 215 ? -17.562 8.234 4.246 1 98.62 215 LYS B N 1
ATOM 3993 C CA . LYS B 1 215 ? -17.844 9.609 3.844 1 98.62 215 LYS B CA 1
ATOM 3994 C C . LYS B 1 215 ? -16.75 10.141 2.918 1 98.62 215 LYS B C 1
ATOM 3996 O O . LYS B 1 215 ? -17.047 10.789 1.911 1 98.62 215 LYS B O 1
ATOM 4001 N N . LEU B 1 216 ? -15.5 9.859 3.279 1 98.81 216 LEU B N 1
ATOM 4002 C CA . LEU B 1 216 ? -14.383 10.289 2.438 1 98.81 216 LEU B CA 1
ATOM 4003 C C . LEU B 1 216 ? -14.414 9.57 1.093 1 98.81 216 LEU B C 1
ATOM 4005 O O . LEU B 1 216 ? -14.172 10.188 0.052 1 98.81 216 LEU B O 1
ATOM 4009 N N . PHE B 1 217 ? -14.734 8.32 1.119 1 98.62 217 PHE B N 1
ATOM 4010 C CA . PHE B 1 217 ? -14.797 7.516 -0.095 1 98.62 217 PHE B CA 1
ATOM 4011 C C . PHE B 1 217 ? -15.875 8.031 -1.033 1 98.62 217 PHE B C 1
ATOM 4013 O O . PHE B 1 217 ? -15.648 8.188 -2.232 1 98.62 217 PHE B O 1
ATOM 4020 N N . GLU B 1 218 ? -17.047 8.297 -0.499 1 98.38 218 GLU B N 1
ATOM 4021 C CA . GLU B 1 218 ? -18.141 8.836 -1.29 1 98.38 218 GLU B CA 1
ATOM 4022 C C . GLU B 1 218 ? -17.766 10.156 -1.949 1 98.38 218 GLU B C 1
ATOM 4024 O O . GLU B 1 218 ? -18.047 10.367 -3.131 1 98.38 218 GLU B O 1
ATOM 4029 N N . ALA B 1 219 ? -17.141 10.992 -1.183 1 98.69 219 ALA B N 1
ATOM 4030 C CA . ALA B 1 219 ? -16.688 12.273 -1.719 1 98.69 219 ALA B CA 1
ATOM 4031 C C . ALA B 1 219 ? -15.672 12.086 -2.838 1 98.69 219 ALA B C 1
ATOM 4033 O O . ALA B 1 219 ? -15.695 12.812 -3.834 1 98.69 219 ALA B O 1
ATOM 4034 N N . SER B 1 220 ? -14.781 11.133 -2.666 1 98.25 220 SER B N 1
ATOM 4035 C CA . SER B 1 220 ? -13.719 10.883 -3.637 1 98.25 220 SER B CA 1
ATOM 4036 C C . SER B 1 220 ? -14.281 10.344 -4.945 1 98.25 220 SER B C 1
ATOM 4038 O O . SER B 1 220 ? -13.75 10.625 -6.02 1 98.25 220 SER B O 1
ATOM 4040 N N . VAL B 1 221 ? -15.359 9.547 -4.875 1 96.88 221 VAL B N 1
ATOM 4041 C CA . VAL B 1 221 ? -16.016 9.023 -6.066 1 96.88 221 VAL B CA 1
ATOM 4042 C C . VAL B 1 221 ? -16.625 10.172 -6.867 1 96.88 221 VAL B C 1
ATOM 4044 O O . VAL B 1 221 ? -16.5 10.219 -8.094 1 96.88 221 VAL B O 1
ATOM 4047 N N . GLU B 1 222 ? -17.25 11.109 -6.184 1 96.69 222 GLU B N 1
ATOM 4048 C CA . GLU B 1 222 ? -17.891 12.25 -6.824 1 96.69 222 GLU B CA 1
ATOM 4049 C C . GLU B 1 222 ? -16.875 13.117 -7.559 1 96.69 222 GLU B C 1
ATOM 4051 O O . GLU B 1 222 ? -17.141 13.602 -8.664 1 96.69 222 GLU B O 1
ATOM 4056 N N . THR B 1 223 ? -15.727 13.281 -6.938 1 96.44 223 THR B N 1
ATOM 4057 C CA . THR B 1 223 ? -14.758 14.227 -7.492 1 96.44 223 THR B CA 1
ATOM 4058 C C . THR B 1 223 ? -13.82 13.523 -8.477 1 96.44 223 THR B C 1
ATOM 4060 O O . THR B 1 223 ? -13.188 14.172 -9.305 1 96.44 223 THR B O 1
ATOM 4063 N N . GLY B 1 224 ? -13.641 12.242 -8.367 1 94.12 224 GLY B N 1
ATOM 4064 C CA . GLY B 1 224 ? -12.648 11.516 -9.141 1 94.12 224 GLY B CA 1
ATOM 4065 C C . GLY B 1 224 ? -11.25 11.602 -8.555 1 94.12 224 GLY B C 1
ATOM 4066 O O . GLY B 1 224 ? -10.297 11.07 -9.125 1 94.12 224 GLY B O 1
ATOM 4067 N N . ASP B 1 225 ? -11.062 12.375 -7.566 1 95.38 225 ASP B N 1
ATOM 4068 C CA . ASP B 1 225 ? -9.828 12.422 -6.789 1 95.38 225 ASP B CA 1
ATOM 4069 C C . ASP B 1 225 ? -9.82 11.352 -5.707 1 95.38 225 ASP B C 1
ATOM 4071 O O . ASP B 1 225 ? -10.102 11.633 -4.539 1 95.38 225 ASP B O 1
ATOM 4075 N N . ARG B 1 226 ? -9.305 10.18 -6.035 1 96.5 226 ARG B N 1
ATOM 4076 C CA . ARG B 1 226 ? -9.586 8.914 -5.367 1 96.5 226 ARG B CA 1
ATOM 4077 C C . ARG B 1 226 ? -8.82 8.812 -4.051 1 96.5 226 ARG B C 1
ATOM 4079 O O . ARG B 1 226 ? -7.715 9.352 -3.926 1 96.5 226 ARG B O 1
ATOM 4086 N N . VAL B 1 227 ? -9.43 8.172 -3.141 1 98.69 227 VAL B N 1
ATOM 4087 C CA . VAL B 1 227 ? -8.781 7.75 -1.906 1 98.69 227 VAL B CA 1
ATOM 4088 C C . VAL B 1 227 ? -8.781 6.227 -1.814 1 98.69 227 VAL B C 1
ATOM 4090 O O . VAL B 1 227 ? -9.562 5.559 -2.502 1 98.69 227 VAL B O 1
ATOM 4093 N N . TRP B 1 228 ? -7.926 5.703 -1.112 1 98.88 228 TRP B N 1
ATOM 4094 C CA . TRP B 1 228 ? -7.883 4.266 -0.87 1 98.88 228 TRP B CA 1
ATOM 4095 C C . TRP B 1 228 ? -7.562 3.971 0.591 1 98.88 228 TRP B C 1
ATOM 4097 O O . TRP B 1 228 ? -6.68 4.602 1.18 1 98.88 228 TRP B O 1
ATOM 4107 N N . ARG B 1 229 ? -8.336 3.053 1.17 1 98.75 229 ARG B N 1
ATOM 4108 C CA . ARG B 1 229 ? -8.172 2.717 2.582 1 98.75 229 ARG B CA 1
ATOM 4109 C C . ARG B 1 229 ? -6.941 1.848 2.801 1 98.75 229 ARG B C 1
ATOM 4111 O O . ARG B 1 229 ? -6.672 0.936 2.018 1 98.75 229 ARG B O 1
ATOM 4118 N N . MET B 1 230 ? -6.148 2.16 3.818 1 98.88 230 MET B N 1
ATOM 4119 C CA . MET B 1 230 ? -4.98 1.387 4.238 1 98.88 230 MET B CA 1
ATOM 4120 C C . MET B 1 230 ? -5.164 0.852 5.652 1 98.88 230 MET B C 1
ATOM 4122 O O . MET B 1 230 ? -5.984 1.369 6.418 1 98.88 230 MET B O 1
ATOM 4126 N N . PRO B 1 231 ? -4.453 -0.177 6.035 1 98.56 231 PRO B N 1
ATOM 4127 C CA . PRO B 1 231 ? -4.719 -0.833 7.316 1 98.56 231 PRO B CA 1
ATOM 4128 C C . PRO B 1 231 ? -4.059 -0.118 8.492 1 98.56 231 PRO B C 1
ATOM 4130 O O . PRO B 1 231 ? -2.947 0.401 8.359 1 98.56 231 PRO B O 1
ATOM 4133 N N . LEU B 1 232 ? -4.715 -0.142 9.609 1 97.88 232 LEU B N 1
ATOM 4134 C CA . LEU B 1 232 ? -4.246 0.364 10.898 1 97.88 232 LEU B CA 1
ATOM 4135 C C . LEU B 1 232 ? -4.242 -0.742 11.945 1 97.88 232 LEU B C 1
ATOM 4137 O O . LEU B 1 232 ? -4.82 -0.584 13.023 1 97.88 232 LEU B O 1
ATOM 4141 N N . TYR B 1 233 ? -3.445 -1.741 11.789 1 97.19 233 TYR B N 1
ATOM 4142 C CA . TYR B 1 233 ? -3.436 -2.898 12.68 1 97.19 233 TYR B CA 1
ATOM 4143 C C . TYR B 1 233 ? -2.596 -2.627 13.922 1 97.19 233 TYR B C 1
ATOM 4145 O O . TYR B 1 233 ? -1.646 -1.841 13.875 1 97.19 233 TYR B O 1
ATOM 4153 N N . GLU B 1 234 ? -2.977 -3.355 15.008 1 96.88 234 GLU B N 1
ATOM 4154 C CA . GLU B 1 234 ? -2.141 -3.361 16.203 1 96.88 234 GLU B CA 1
ATOM 4155 C C . GLU B 1 234 ? -0.717 -3.803 15.883 1 96.88 234 GLU B C 1
ATOM 4157 O O . GLU B 1 234 ? 0.239 -3.348 16.516 1 96.88 234 GLU B O 1
ATOM 4162 N N . HIS B 1 235 ? -0.583 -4.613 14.891 1 96.5 235 HIS B N 1
ATOM 4163 C CA . HIS B 1 235 ? 0.714 -5.066 14.406 1 96.5 235 HIS B CA 1
ATOM 4164 C C . HIS B 1 235 ? 1.64 -3.887 14.125 1 96.5 235 HIS B C 1
ATOM 4166 O O . HIS B 1 235 ? 2.818 -3.916 14.484 1 96.5 235 HIS B O 1
ATOM 4172 N N . TYR B 1 236 ? 1.151 -2.865 13.516 1 98.12 236 TYR B N 1
ATOM 4173 C CA . TYR B 1 236 ? 1.946 -1.689 13.18 1 98.12 236 TYR B CA 1
ATOM 4174 C C . TYR B 1 236 ? 2.178 -0.818 14.406 1 98.12 236 TYR B C 1
ATOM 4176 O O . TYR B 1 236 ? 3.264 -0.262 14.586 1 98.12 236 TYR B O 1
ATOM 4184 N N . THR B 1 237 ? 1.159 -0.682 15.273 1 98.06 237 THR B N 1
ATOM 4185 C CA . THR B 1 237 ? 1.286 0.078 16.516 1 98.06 237 THR B CA 1
ATOM 4186 C C . THR B 1 237 ? 2.395 -0.497 17.391 1 98.06 237 THR B C 1
ATOM 4188 O O . THR B 1 237 ? 3.199 0.25 17.953 1 98.06 237 THR B O 1
ATOM 4191 N N . ARG B 1 238 ? 2.496 -1.765 17.453 1 97.19 238 ARG B N 1
ATOM 4192 C CA . ARG B 1 238 ? 3.498 -2.424 18.281 1 97.19 238 ARG B CA 1
ATOM 4193 C C . ARG B 1 238 ? 4.91 -2.057 17.844 1 97.19 238 ARG B C 1
ATOM 4195 O O . ARG B 1 238 ? 5.824 -1.965 18.656 1 97.19 238 ARG B O 1
ATOM 4202 N N . GLN B 1 239 ? 5.055 -1.794 16.609 1 97.31 239 GLN B N 1
ATOM 4203 C CA . GLN B 1 239 ? 6.371 -1.513 16.062 1 97.31 239 GLN B CA 1
ATOM 4204 C C . GLN B 1 239 ? 6.855 -0.121 16.453 1 97.31 239 GLN B C 1
ATOM 4206 O O . GLN B 1 239 ? 8.047 0.172 16.391 1 97.31 239 GLN B O 1
ATOM 4211 N N . VAL B 1 240 ? 5.926 0.76 16.828 1 97.81 240 VAL B N 1
ATOM 4212 C CA . VAL B 1 240 ? 6.34 2.111 17.188 1 97.81 240 VAL B CA 1
ATOM 4213 C C . VAL B 1 240 ? 6.371 2.256 18.703 1 97.81 240 VAL B C 1
ATOM 4215 O O . VAL B 1 240 ? 7.113 3.078 19.234 1 97.81 240 VAL B O 1
ATOM 4218 N N . VAL B 1 241 ? 5.586 1.438 19.406 1 97.44 241 VAL B N 1
ATOM 4219 C CA . VAL B 1 241 ? 5.535 1.599 20.859 1 97.44 241 VAL B CA 1
ATOM 4220 C C . VAL B 1 241 ? 6.605 0.723 21.516 1 97.44 241 VAL B C 1
ATOM 4222 O O . VAL B 1 241 ? 6.953 0.925 22.672 1 97.44 241 VAL B O 1
ATOM 4225 N N . ASP B 1 242 ? 7.043 -0.311 20.781 1 93.56 242 ASP B N 1
ATOM 4226 C CA . ASP B 1 242 ? 8.211 -1.056 21.234 1 93.56 242 ASP B CA 1
ATOM 4227 C C . ASP B 1 242 ? 9.484 -0.232 21.078 1 93.56 242 ASP B C 1
ATOM 4229 O O . ASP B 1 242 ? 10.188 -0.351 20.078 1 93.56 242 ASP B O 1
ATOM 4233 N N . CYS B 1 243 ? 9.75 0.586 22.078 1 91.94 243 CYS B N 1
ATOM 4234 C CA . CYS B 1 243 ? 10.781 1.616 22.031 1 91.94 243 CYS B CA 1
ATOM 4235 C C . CYS B 1 243 ? 11.688 1.53 23.266 1 91.94 243 CYS B C 1
ATOM 4237 O O . CYS B 1 243 ? 11.219 1.268 24.375 1 91.94 243 CYS B O 1
ATOM 4239 N N . GLN B 1 244 ? 12.945 1.747 23.172 1 92.62 244 GLN B N 1
ATOM 4240 C CA . GLN B 1 244 ? 13.938 1.564 24.219 1 92.62 244 GLN B CA 1
ATOM 4241 C C . GLN B 1 244 ? 13.984 2.777 25.156 1 92.62 244 GLN B C 1
ATOM 4243 O O . GLN B 1 244 ? 14.055 2.629 26.375 1 92.62 244 GLN B O 1
ATOM 4248 N N . LEU B 1 245 ? 13.938 3.969 24.578 1 96.56 245 LEU B N 1
ATOM 4249 C CA . LEU B 1 245 ? 14.32 5.16 25.328 1 96.56 245 LEU B CA 1
ATOM 4250 C C . LEU B 1 245 ? 13.094 6 25.672 1 96.56 245 LEU B C 1
ATOM 4252 O O . LEU B 1 245 ? 13.18 6.922 26.484 1 96.56 245 LEU B O 1
ATOM 4256 N N . ALA B 1 246 ? 11.906 5.727 25.062 1 98.38 246 ALA B N 1
ATOM 4257 C CA . ALA B 1 246 ? 10.734 6.59 25.172 1 98.38 246 ALA B CA 1
ATOM 4258 C C . ALA B 1 246 ? 9.445 5.785 25.094 1 98.38 246 ALA B C 1
ATOM 4260 O O . ALA B 1 246 ? 9.477 4.551 25.062 1 98.38 246 ALA B O 1
ATOM 4261 N N . ASP B 1 247 ? 8.328 6.484 25.188 1 98.5 247 ASP B N 1
ATOM 4262 C CA . ASP B 1 247 ? 7.027 5.828 25.062 1 98.5 247 ASP B CA 1
ATOM 4263 C C . ASP B 1 247 ? 6.801 5.32 23.641 1 98.5 247 ASP B C 1
ATOM 4265 O O . ASP B 1 247 ? 6.156 4.289 23.453 1 98.5 247 ASP B O 1
ATOM 4269 N N . VAL B 1 248 ? 7.273 6.086 22.688 1 98.56 248 VAL B N 1
ATOM 4270 C CA . VAL B 1 248 ? 7.086 5.711 21.297 1 98.56 248 VAL B CA 1
ATOM 4271 C C . VAL B 1 248 ? 8.312 6.125 20.484 1 98.56 248 VAL B C 1
ATOM 4273 O O . VAL B 1 248 ? 9.055 7.023 20.875 1 98.56 248 VAL B O 1
ATOM 4276 N N . ASN B 1 249 ? 8.57 5.41 19.406 1 98.62 249 ASN B N 1
ATOM 4277 C CA . ASN B 1 249 ? 9.586 5.75 18.406 1 98.62 249 ASN B CA 1
ATOM 4278 C C . ASN B 1 249 ? 8.961 6.367 17.156 1 98.62 249 ASN B C 1
ATOM 4280 O O . ASN B 1 249 ? 7.887 5.941 16.719 1 98.62 249 ASN B O 1
ATOM 4284 N N . ASN B 1 250 ? 9.625 7.398 16.578 1 98.31 250 ASN B N 1
ATOM 4285 C CA . ASN B 1 250 ? 9.008 8.07 15.438 1 98.31 250 ASN B CA 1
ATOM 4286 C C . ASN B 1 250 ? 9.094 7.23 14.172 1 98.31 250 ASN B C 1
ATOM 4288 O O . ASN B 1 250 ? 8.547 7.605 13.133 1 98.31 250 ASN B O 1
ATOM 4292 N N . ILE B 1 251 ? 9.75 6.102 14.211 1 97.44 251 ILE B N 1
ATOM 4293 C CA . ILE B 1 251 ? 9.758 5.172 13.086 1 97.44 251 ILE B CA 1
ATOM 4294 C C . ILE B 1 251 ? 9.422 3.768 13.586 1 97.44 251 ILE B C 1
ATOM 4296 O O . ILE B 1 251 ? 9.508 3.484 14.781 1 97.44 251 ILE B O 1
ATOM 4300 N N . GLY B 1 252 ? 9.023 2.932 12.664 1 95.5 252 GLY B N 1
ATOM 4301 C CA . GLY B 1 252 ? 8.758 1.541 12.992 1 95.5 252 GLY B CA 1
ATOM 4302 C C . GLY B 1 252 ? 10.016 0.718 13.188 1 95.5 252 GLY B C 1
ATOM 4303 O O . GLY B 1 252 ? 11.117 1.172 12.867 1 95.5 252 GLY B O 1
ATOM 4304 N N . LYS B 1 253 ? 9.82 -0.449 13.711 1 93.88 253 LYS B N 1
ATOM 4305 C CA . LYS B 1 253 ? 10.906 -1.385 13.984 1 93.88 253 LYS B CA 1
ATOM 4306 C C . LYS B 1 253 ? 11.555 -1.875 12.695 1 93.88 253 LYS B C 1
ATOM 4308 O O . LYS B 1 253 ? 12.766 -2.1 12.641 1 93.88 253 LYS B O 1
ATOM 4313 N N . TYR B 1 254 ? 10.75 -1.956 11.641 1 92.44 254 TYR B N 1
ATOM 4314 C CA . TYR B 1 254 ? 11.195 -2.467 10.344 1 92.44 254 TYR B CA 1
ATOM 4315 C C . TYR B 1 254 ? 11.039 -1.409 9.258 1 92.44 254 TYR B C 1
ATOM 4317 O O . TYR B 1 254 ? 10.258 -0.462 9.414 1 92.44 254 TYR B O 1
ATOM 4325 N N . ARG B 1 255 ? 11.828 -1.636 8.164 1 91.19 255 ARG B N 1
ATOM 4326 C CA . ARG B 1 255 ? 11.672 -0.768 7.004 1 91.19 255 ARG B CA 1
ATOM 4327 C C . ARG B 1 255 ? 10.328 -1.007 6.32 1 91.19 255 ARG B C 1
ATOM 4329 O O . ARG B 1 255 ? 9.789 -0.107 5.676 1 91.19 255 ARG B O 1
ATOM 4336 N N . SER B 1 256 ? 9.797 -2.121 6.461 1 96.75 256 SER B N 1
ATOM 4337 C CA . SER B 1 256 ? 8.555 -2.566 5.836 1 96.75 256 SER B CA 1
ATOM 4338 C C . SER B 1 256 ? 7.359 -1.774 6.359 1 96.75 256 SER B C 1
ATOM 4340 O O . SER B 1 256 ? 7.379 -1.289 7.492 1 96.75 256 SER B O 1
ATOM 4342 N N . ALA B 1 257 ? 6.355 -1.536 5.504 1 98.38 257 ALA B N 1
ATOM 4343 C CA . ALA B 1 257 ? 5.066 -0.941 5.855 1 98.38 257 ALA B CA 1
ATOM 4344 C C . ALA B 1 257 ? 5.254 0.44 6.477 1 98.38 257 ALA B C 1
ATOM 4346 O O . ALA B 1 257 ? 4.668 0.745 7.52 1 98.38 257 ALA B O 1
ATOM 4347 N N . GLY B 1 258 ? 6.086 1.22 5.816 1 98.44 258 GLY B N 1
ATOM 4348 C CA . GLY B 1 258 ? 6.457 2.51 6.379 1 98.44 258 GLY B CA 1
ATOM 4349 C C . GLY B 1 258 ? 5.273 3.439 6.57 1 98.44 258 GLY B C 1
ATOM 4350 O O . GLY B 1 258 ? 5.207 4.168 7.562 1 98.44 258 GLY B O 1
ATOM 4351 N N . ALA B 1 259 ? 4.359 3.484 5.637 1 98.81 259 ALA B N 1
ATOM 4352 C CA . ALA B 1 259 ? 3.195 4.359 5.75 1 98.81 259 ALA B CA 1
ATOM 4353 C C . ALA B 1 259 ? 2.266 3.896 6.871 1 98.81 259 ALA B C 1
ATOM 4355 O O . ALA B 1 259 ? 1.668 4.719 7.57 1 98.81 259 ALA B O 1
ATOM 4356 N N . CYS B 1 260 ? 2.141 2.572 7.043 1 98.88 260 CYS B N 1
ATOM 4357 C CA . CYS B 1 260 ? 1.287 2.021 8.086 1 98.88 260 CYS B CA 1
ATOM 4358 C C . CYS B 1 260 ? 1.825 2.365 9.469 1 98.88 260 CYS B C 1
ATOM 4360 O O . CYS B 1 260 ? 1.066 2.773 10.352 1 98.88 260 CYS B O 1
ATOM 4362 N N . THR B 1 261 ? 3.105 2.236 9.648 1 98.69 261 THR B N 1
ATOM 4363 C CA . THR B 1 261 ? 3.686 2.533 10.953 1 98.69 261 THR B CA 1
ATOM 4364 C C . THR B 1 261 ? 3.648 4.031 11.227 1 98.69 261 THR B C 1
ATOM 4366 O O . THR B 1 261 ? 3.5 4.449 12.383 1 98.69 261 THR B O 1
ATOM 4369 N N . ALA B 1 262 ? 3.814 4.832 10.156 1 98.88 262 ALA B N 1
ATOM 4370 C CA . ALA B 1 262 ? 3.689 6.277 10.336 1 98.88 262 ALA B CA 1
ATOM 4371 C C . ALA B 1 262 ? 2.293 6.648 10.828 1 98.88 262 ALA B C 1
ATOM 4373 O O . ALA B 1 262 ? 2.146 7.473 11.734 1 98.88 262 ALA B O 1
ATOM 4374 N N . ALA B 1 263 ? 1.295 6.078 10.219 1 98.88 263 ALA B N 1
ATOM 4375 C CA . ALA B 1 263 ? -0.082 6.316 10.648 1 98.88 263 ALA B CA 1
ATOM 4376 C C . ALA B 1 263 ? -0.309 5.809 12.062 1 98.88 263 ALA B C 1
ATOM 4378 O O . ALA B 1 263 ? -1.021 6.441 12.852 1 98.88 263 ALA B O 1
ATOM 4379 N N . ALA B 1 264 ? 0.276 4.664 12.359 1 98.81 264 ALA B N 1
ATOM 4380 C CA . ALA B 1 264 ? 0.176 4.117 13.711 1 98.81 264 ALA B CA 1
ATOM 4381 C C . ALA B 1 264 ? 0.792 5.066 14.734 1 98.81 264 ALA B C 1
ATOM 4383 O O . ALA B 1 264 ? 0.264 5.23 15.836 1 98.81 264 ALA B O 1
ATOM 4384 N N . PHE B 1 265 ? 1.895 5.641 14.391 1 98.88 265 PHE B N 1
ATOM 4385 C CA . PHE B 1 265 ? 2.514 6.641 15.25 1 98.88 265 PHE B CA 1
ATOM 4386 C C . PHE B 1 265 ? 1.559 7.797 15.508 1 98.88 265 PHE B C 1
ATOM 4388 O O . PHE B 1 265 ? 1.362 8.203 16.656 1 98.88 265 PHE B O 1
ATOM 4395 N N . LEU B 1 266 ? 0.976 8.352 14.422 1 98.94 266 LEU B N 1
ATOM 4396 C CA . LEU B 1 266 ? 0.044 9.469 14.578 1 98.94 266 LEU B CA 1
ATOM 4397 C C . LEU B 1 266 ? -1.125 9.07 15.477 1 98.94 266 LEU B C 1
ATOM 4399 O O . LEU B 1 266 ? -1.594 9.875 16.281 1 98.94 266 LEU B O 1
ATOM 4403 N N . LYS B 1 267 ? -1.544 7.871 15.32 1 98.75 267 LYS B N 1
ATOM 4404 C CA . LYS B 1 267 ? -2.684 7.375 16.094 1 98.75 267 LYS B CA 1
ATOM 4405 C C . LYS B 1 267 ? -2.41 7.449 17.594 1 98.75 267 LYS B C 1
ATOM 4407 O O . LYS B 1 267 ? -3.332 7.633 18.391 1 98.75 267 LYS B O 1
ATOM 4412 N N . GLU B 1 268 ? -1.174 7.398 18 1 98.56 268 GLU B N 1
ATOM 4413 C CA . GLU B 1 268 ? -0.784 7.457 19.406 1 98.56 268 GLU B CA 1
ATOM 4414 C C . GLU B 1 268 ? -1.113 8.82 20.016 1 98.56 268 GLU B C 1
ATOM 4416 O O . GLU B 1 268 ? -1.137 8.969 21.25 1 98.56 268 GLU B O 1
ATOM 4421 N N . PHE B 1 269 ? -1.429 9.766 19.203 1 98.88 269 PHE B N 1
ATOM 4422 C CA . PHE B 1 269 ? -1.664 11.117 19.703 1 98.88 269 PHE B CA 1
ATOM 4423 C C . PHE B 1 269 ? -3.113 11.531 19.469 1 98.88 269 PHE B C 1
ATOM 4425 O O . PHE B 1 269 ? -3.449 12.711 19.562 1 98.88 269 PHE B O 1
ATOM 4432 N N . VAL B 1 270 ? -3.943 10.609 19.109 1 98.75 270 VAL B N 1
ATOM 4433 C CA . VAL B 1 270 ? -5.367 10.828 18.875 1 98.75 270 VAL B CA 1
ATOM 4434 C C . VAL B 1 270 ? -6.188 9.883 19.75 1 98.75 270 VAL B C 1
ATOM 4436 O O . VAL B 1 270 ? -5.922 8.68 19.797 1 98.75 270 VAL B O 1
ATOM 4439 N N . THR B 1 271 ? -7.141 10.406 20.453 1 98.56 271 THR B N 1
ATOM 4440 C CA . THR B 1 271 ? -8.047 9.586 21.25 1 98.56 271 THR B CA 1
ATOM 4441 C C . THR B 1 271 ? -9.469 9.656 20.688 1 98.56 271 THR B C 1
ATOM 4443 O O . THR B 1 271 ? -10.328 8.852 21.062 1 98.56 271 THR B O 1
ATOM 4446 N N . HIS B 1 272 ? -9.711 10.594 19.828 1 98.69 272 HIS B N 1
ATOM 4447 C CA . HIS B 1 272 ? -11.039 10.758 19.234 1 98.69 272 HIS B CA 1
ATOM 4448 C C . HIS B 1 272 ? -11.414 9.539 18.406 1 98.69 272 HIS B C 1
ATOM 4450 O O . HIS B 1 272 ? -10.578 9 17.672 1 98.69 272 HIS B O 1
ATOM 4456 N N . PRO B 1 273 ? -12.656 9.133 18.469 1 98.56 273 PRO B N 1
ATOM 4457 C CA . PRO B 1 273 ? -13.047 7.906 17.781 1 98.56 273 PRO B CA 1
ATOM 4458 C C . PRO B 1 273 ? -13.273 8.125 16.281 1 98.56 273 PRO B C 1
ATOM 4460 O O . PRO B 1 273 ? -13.422 7.156 15.531 1 98.56 273 PRO B O 1
ATOM 4463 N N . LYS B 1 274 ? -13.336 9.344 15.812 1 98.81 274 LYS B N 1
ATOM 4464 C CA . LYS B 1 274 ? -13.461 9.656 14.391 1 98.81 274 LYS B CA 1
ATOM 4465 C C . LYS B 1 274 ? -12.258 10.453 13.898 1 98.81 274 LYS B C 1
ATOM 4467 O O . LYS B 1 274 ? -12.281 11.68 13.883 1 98.81 274 LYS B O 1
ATOM 4472 N N . TRP B 1 275 ? -11.328 9.68 13.43 1 98.94 275 TRP B N 1
ATOM 4473 C CA . TRP B 1 275 ? -10.07 10.258 12.961 1 98.94 275 TRP B CA 1
ATOM 4474 C C . TRP B 1 275 ? -9.633 9.609 11.656 1 98.94 275 TRP B C 1
ATOM 4476 O O . TRP B 1 275 ? -9.789 8.398 11.469 1 98.94 275 TRP B O 1
ATOM 4486 N N . ALA B 1 276 ? -9.086 10.453 10.719 1 98.94 276 ALA B N 1
ATOM 4487 C CA . ALA B 1 276 ? -8.484 9.945 9.492 1 98.94 276 ALA B CA 1
ATOM 4488 C C . ALA B 1 276 ? -7.184 10.672 9.172 1 98.94 276 ALA B C 1
ATOM 4490 O O . ALA B 1 276 ? -7.086 11.891 9.352 1 98.94 276 ALA B O 1
ATOM 4491 N N . HIS B 1 277 ? -6.191 9.93 8.844 1 98.94 277 HIS B N 1
ATOM 4492 C CA . HIS B 1 277 ? -4.945 10.445 8.289 1 98.94 277 HIS B CA 1
ATOM 4493 C C . HIS B 1 277 ? -4.871 10.203 6.781 1 98.94 277 HIS B C 1
ATOM 4495 O O . HIS B 1 277 ? -5.02 9.07 6.32 1 98.94 277 HIS B O 1
ATOM 4501 N N . LEU B 1 278 ? -4.723 11.273 6.031 1 98.94 278 LEU B N 1
ATOM 4502 C CA . LEU B 1 278 ? -4.5 11.211 4.594 1 98.94 278 LEU B CA 1
ATOM 4503 C C . LEU B 1 278 ? -3.02 11.367 4.266 1 98.94 278 LEU B C 1
ATOM 4505 O O . LEU B 1 278 ? -2.451 12.445 4.422 1 98.94 278 LEU B O 1
ATOM 4509 N N . ASP B 1 279 ? -2.363 10.297 3.895 1 98.94 279 ASP B N 1
ATOM 4510 C CA . ASP B 1 279 ? -1.012 10.375 3.348 1 98.94 279 ASP B CA 1
ATOM 4511 C C . ASP B 1 279 ? -1.038 10.758 1.87 1 98.94 279 ASP B C 1
ATOM 4513 O O . ASP B 1 279 ? -1.45 9.961 1.024 1 98.94 279 ASP B O 1
ATOM 4517 N N . ILE B 1 280 ? -0.5 11.945 1.562 1 98.75 280 ILE B N 1
ATOM 4518 C CA . ILE B 1 280 ? -0.722 12.477 0.222 1 98.75 280 ILE B CA 1
ATOM 4519 C C . ILE B 1 280 ? 0.595 12.492 -0.55 1 98.75 280 ILE B C 1
ATOM 4521 O O . ILE B 1 280 ? 0.721 13.195 -1.558 1 98.75 280 ILE B O 1
ATOM 4525 N N . ALA B 1 281 ? 1.561 11.781 -0.054 1 98.12 281 ALA B N 1
ATOM 4526 C CA . ALA B 1 281 ? 2.875 11.758 -0.69 1 98.12 281 ALA B CA 1
ATOM 4527 C C . ALA B 1 281 ? 2.783 11.234 -2.123 1 98.12 281 ALA B C 1
ATOM 4529 O O . ALA B 1 281 ? 3.447 11.758 -3.021 1 98.12 281 ALA B O 1
ATOM 4530 N N . GLY B 1 282 ? 1.988 10.281 -2.352 1 97.44 282 GLY B N 1
ATOM 4531 C CA . GLY B 1 282 ? 1.887 9.672 -3.668 1 97.44 282 GLY B CA 1
ATOM 4532 C C . GLY B 1 282 ? 1.203 10.562 -4.688 1 97.44 282 GLY B C 1
ATOM 4533 O O . GLY B 1 282 ? 1.438 10.43 -5.891 1 97.44 282 GLY B O 1
ATOM 4534 N N . VAL B 1 283 ? 0.42 11.477 -4.238 1 97.69 283 VAL B N 1
ATOM 4535 C CA . VAL B 1 283 ? -0.376 12.273 -5.168 1 97.69 283 VAL B CA 1
ATOM 4536 C C . VAL B 1 283 ? 0.106 13.727 -5.152 1 97.69 283 VAL B C 1
ATOM 4538 O O . VAL B 1 283 ? -0.578 14.617 -5.656 1 97.69 283 VAL B O 1
ATOM 4541 N N . MET B 1 284 ? 1.223 13.93 -4.566 1 96.25 284 MET B N 1
ATOM 4542 C CA . MET B 1 284 ? 1.771 15.266 -4.363 1 96.25 284 MET B CA 1
ATOM 4543 C C . MET B 1 284 ? 2.119 15.922 -5.699 1 96.25 284 MET B C 1
ATOM 4545 O O . MET B 1 284 ? 1.873 17.109 -5.895 1 96.25 284 MET B O 1
ATOM 4549 N N . THR B 1 285 ? 2.621 15.164 -6.625 1 95.88 285 THR B N 1
ATOM 4550 C CA . THR B 1 285 ? 3.105 15.688 -7.898 1 95.88 285 THR B CA 1
ATOM 4551 C C . THR B 1 285 ? 2.451 14.961 -9.062 1 95.88 285 THR B C 1
ATOM 4553 O O . THR B 1 285 ? 1.887 13.875 -8.891 1 95.88 285 THR B O 1
ATOM 4556 N N . ASN B 1 286 ? 2.482 15.672 -10.156 1 95.31 286 ASN B N 1
ATOM 4557 C CA . ASN B 1 286 ? 2.039 15.094 -11.422 1 95.31 286 ASN B CA 1
ATOM 4558 C C . ASN B 1 286 ? 2.975 15.461 -12.57 1 95.31 286 ASN B C 1
ATOM 4560 O O . ASN B 1 286 ? 3.443 16.594 -12.648 1 95.31 286 ASN B O 1
ATOM 4564 N N . LYS B 1 287 ? 3.363 14.578 -13.297 1 92.88 287 LYS B N 1
ATOM 4565 C CA . LYS B 1 287 ? 4.062 14.828 -14.555 1 92.88 287 LYS B CA 1
ATOM 4566 C C . LYS B 1 287 ? 3.148 14.594 -15.75 1 92.88 287 LYS B C 1
ATOM 4568 O O . LYS B 1 287 ? 2.895 15.508 -16.547 1 92.88 287 LYS B O 1
ATOM 4573 N N . ASP B 1 288 ? 2.697 13.367 -15.859 1 92.56 288 ASP B N 1
ATOM 4574 C CA . ASP B 1 288 ? 1.773 13.016 -16.938 1 92.56 288 ASP B CA 1
ATOM 4575 C C . ASP B 1 288 ? 0.886 11.836 -16.531 1 92.56 288 ASP B C 1
ATOM 4577 O O . ASP B 1 288 ? 0.222 11.234 -17.375 1 92.56 288 ASP B O 1
ATOM 4581 N N . GLU B 1 289 ? 0.857 11.562 -15.344 1 91.75 289 GLU B N 1
ATOM 4582 C CA . GLU B 1 289 ? 0.131 10.391 -14.859 1 91.75 289 GLU B CA 1
ATOM 4583 C C . GLU B 1 289 ? -1.376 10.625 -14.883 1 91.75 289 GLU B C 1
ATOM 4585 O O . GLU B 1 289 ? -2.146 9.727 -15.219 1 91.75 289 GLU B O 1
ATOM 4590 N N . ILE B 1 290 ? -1.706 11.82 -14.398 1 91.5 290 ILE B N 1
ATOM 4591 C CA . ILE B 1 290 ? -3.111 12.211 -14.359 1 91.5 290 ILE B CA 1
ATOM 4592 C C . ILE B 1 290 ? -3.383 13.266 -15.43 1 91.5 290 ILE B C 1
ATOM 4594 O O . ILE B 1 290 ? -2.906 14.398 -15.328 1 91.5 290 ILE B O 1
ATOM 4598 N N . SER B 1 291 ? -4.191 12.953 -16.406 1 89.25 291 SER B N 1
ATOM 4599 C CA . SER B 1 291 ? -4.293 13.711 -17.656 1 89.25 291 SER B CA 1
ATOM 4600 C C . SER B 1 291 ? -4.914 15.086 -17.422 1 89.25 291 SER B C 1
ATOM 4602 O O . SER B 1 291 ? -4.586 16.047 -18.109 1 89.25 291 SER B O 1
ATOM 4604 N N . TYR B 1 292 ? -5.82 15.164 -16.438 1 88.69 292 TYR B N 1
ATOM 4605 C CA . TYR B 1 292 ? -6.52 16.438 -16.297 1 88.69 292 TYR B CA 1
ATOM 4606 C C . TYR B 1 292 ? -5.719 17.391 -15.414 1 88.69 292 TYR B C 1
ATOM 4608 O O . TYR B 1 292 ? -6.098 18.547 -15.25 1 88.69 292 TYR B O 1
ATOM 4616 N N . LEU B 1 293 ? -4.574 16.953 -14.883 1 93.38 293 LEU B N 1
ATOM 4617 C CA . LEU B 1 293 ? -3.723 17.797 -14.039 1 93.38 293 LEU B CA 1
ATOM 4618 C C . LEU B 1 293 ? -2.514 18.297 -14.828 1 93.38 293 LEU B C 1
ATOM 4620 O O . LEU B 1 293 ? -1.995 17.578 -15.695 1 93.38 293 LEU B O 1
ATOM 4624 N N . ARG B 1 294 ? -2.098 19.469 -14.508 1 92.5 294 ARG B N 1
ATOM 4625 C CA . ARG B 1 294 ? -0.859 20 -15.07 1 92.5 294 ARG B CA 1
ATOM 4626 C C . ARG B 1 294 ? 0.359 19.391 -14.383 1 92.5 294 ARG B C 1
ATOM 4628 O O . ARG B 1 294 ? 0.236 18.797 -13.312 1 92.5 294 ARG B O 1
ATOM 4635 N N . LYS B 1 295 ? 1.49 19.609 -15.047 1 94.44 295 LYS B N 1
ATOM 4636 C CA . LYS B 1 295 ? 2.756 19.203 -14.43 1 94.44 295 LYS B CA 1
ATOM 4637 C C . LYS B 1 295 ? 3.057 20.047 -13.203 1 94.44 295 LYS B C 1
ATOM 4639 O O . LYS B 1 295 ? 2.832 21.266 -13.203 1 94.44 295 LYS B O 1
ATOM 4644 N N . GLY B 1 296 ? 3.59 19.359 -12.148 1 95.56 296 GLY B N 1
ATOM 4645 C CA . GLY B 1 296 ? 3.945 20.078 -10.938 1 95.56 296 GLY B CA 1
ATOM 4646 C C . GLY B 1 296 ? 3.193 19.594 -9.711 1 95.56 296 GLY B C 1
ATOM 4647 O O . GLY B 1 296 ? 2.838 18.422 -9.625 1 95.56 296 GLY B O 1
ATOM 4648 N N . MET B 1 297 ? 3.137 20.422 -8.695 1 96.75 297 MET B N 1
ATOM 4649 C CA . MET B 1 297 ? 2.438 20.094 -7.453 1 96.75 297 MET B CA 1
ATOM 4650 C C . MET B 1 297 ? 0.927 20.078 -7.668 1 96.75 297 MET B C 1
ATOM 4652 O O . MET B 1 297 ? 0.372 21.016 -8.25 1 96.75 297 MET B O 1
ATOM 4656 N N . THR B 1 298 ? 0.246 19.047 -7.188 1 95.81 298 THR B N 1
ATOM 4657 C CA . THR B 1 298 ? -1.107 18.766 -7.648 1 95.81 298 THR B CA 1
ATOM 4658 C C . THR B 1 298 ? -2.139 19.422 -6.738 1 95.81 298 THR B C 1
ATOM 4660 O O . THR B 1 298 ? -3.24 19.766 -7.18 1 95.81 298 THR B O 1
ATOM 4663 N N . GLY B 1 299 ? -1.834 19.531 -5.43 1 96.38 299 GLY B N 1
ATOM 4664 C CA . GLY B 1 299 ? -2.816 20 -4.465 1 96.38 299 GLY B CA 1
ATOM 4665 C C . GLY B 1 299 ? -3.834 18.953 -4.086 1 96.38 299 GLY B C 1
ATOM 4666 O O . GLY B 1 299 ? -4.789 19.219 -3.355 1 96.38 299 GLY B O 1
ATOM 4667 N N . ARG B 1 300 ? -3.643 17.719 -4.605 1 97.06 300 ARG B N 1
ATOM 4668 C CA . ARG B 1 300 ? -4.52 16.625 -4.219 1 97.06 300 ARG B CA 1
ATOM 4669 C C . ARG B 1 300 ? -4.328 16.266 -2.748 1 97.06 300 ARG B C 1
ATOM 4671 O O . ARG B 1 300 ? -3.238 16.422 -2.199 1 97.06 300 ARG B O 1
ATOM 4678 N N . PRO B 1 301 ? -5.523 15.938 -2.074 1 98.25 301 PRO B N 1
ATOM 4679 C CA . PRO B 1 301 ? -6.875 15.719 -2.59 1 98.25 301 PRO B CA 1
ATOM 4680 C C . PRO B 1 301 ? -7.844 16.828 -2.203 1 98.25 301 PRO B C 1
ATOM 4682 O O . PRO B 1 301 ? -8.961 16.562 -1.763 1 98.25 301 PRO B O 1
ATOM 4685 N N . THR B 1 302 ? -7.473 18.109 -2.393 1 98.44 302 THR B N 1
ATOM 4686 C CA . THR B 1 302 ? -8.25 19.266 -1.969 1 98.44 302 THR B CA 1
ATOM 4687 C C . THR B 1 302 ? -9.695 19.156 -2.453 1 98.44 302 THR B C 1
ATOM 4689 O O . THR B 1 302 ? -10.633 19.438 -1.702 1 98.44 302 THR B O 1
ATOM 4692 N N . ARG B 1 303 ? -9.938 18.75 -3.709 1 97.94 303 ARG B N 1
ATOM 4693 C CA . ARG B 1 303 ? -11.281 18.641 -4.254 1 97.94 303 ARG B CA 1
ATOM 4694 C C . ARG B 1 303 ? -12.117 17.641 -3.455 1 97.94 303 ARG B C 1
ATOM 4696 O O . ARG B 1 303 ? -13.297 17.891 -3.188 1 97.94 303 ARG B O 1
ATOM 4703 N N . THR B 1 304 ? -11.492 16.547 -3.131 1 98.69 304 THR B N 1
ATOM 4704 C CA . THR B 1 304 ? -12.18 15.531 -2.338 1 98.69 304 THR B CA 1
ATOM 4705 C C . THR B 1 304 ? -12.531 16.062 -0.954 1 98.69 304 THR B C 1
ATOM 4707 O O . THR B 1 304 ? -13.625 15.836 -0.45 1 98.69 304 THR B O 1
ATOM 4710 N N . LEU B 1 305 ? -11.641 16.812 -0.327 1 98.81 305 LEU B N 1
ATOM 4711 C CA . LEU B 1 305 ? -11.898 17.375 0.99 1 98.81 305 LEU B CA 1
ATOM 4712 C C . LEU B 1 305 ? -13.039 18.391 0.929 1 98.81 305 LEU B C 1
ATOM 4714 O O . LEU B 1 305 ? -13.891 18.422 1.819 1 98.81 305 LEU B O 1
ATOM 4718 N N . ILE B 1 306 ? -13.07 19.203 -0.11 1 98.81 306 ILE B N 1
ATOM 4719 C CA . ILE B 1 306 ? -14.141 20.188 -0.271 1 98.81 306 ILE B CA 1
ATOM 4720 C C . ILE B 1 306 ? -15.477 19.453 -0.448 1 98.81 306 ILE B C 1
ATOM 4722 O O . ILE B 1 306 ? -16.469 19.812 0.189 1 98.81 306 ILE B O 1
ATOM 4726 N N . GLU B 1 307 ? -15.5 18.422 -1.322 1 98.81 307 GLU B N 1
ATOM 4727 C CA . GLU B 1 307 ? -16.719 17.656 -1.539 1 98.81 307 GLU B CA 1
ATOM 4728 C C . GLU B 1 307 ? -17.188 16.984 -0.248 1 98.81 307 GLU B C 1
ATOM 4730 O O . GLU B 1 307 ? -18.391 16.938 0.025 1 98.81 307 GLU B O 1
ATOM 4735 N N . PHE B 1 308 ? -16.281 16.5 0.524 1 98.81 308 PHE B N 1
ATOM 4736 C CA . PHE B 1 308 ? -16.594 15.93 1.825 1 98.81 308 PHE B CA 1
ATOM 4737 C C . PHE B 1 308 ? -17.312 16.953 2.707 1 98.81 308 PHE B C 1
ATOM 4739 O O . PHE B 1 308 ? -18.328 16.641 3.322 1 98.81 308 PHE B O 1
ATOM 4746 N N . LEU B 1 309 ? -16.766 18.172 2.773 1 98.75 309 LEU B N 1
ATOM 4747 C CA . LEU B 1 309 ? -17.344 19.234 3.588 1 98.75 309 LEU B CA 1
ATOM 4748 C C . LEU B 1 309 ? -18.734 19.594 3.082 1 98.75 309 LEU B C 1
ATOM 4750 O O . LEU B 1 309 ? -19.656 19.812 3.877 1 98.75 309 LEU B O 1
ATOM 4754 N N . VAL B 1 310 ? -18.906 19.641 1.774 1 98.56 310 VAL B N 1
ATOM 4755 C CA . VAL B 1 310 ? -20.188 19.969 1.178 1 98.56 310 VAL B CA 1
ATOM 4756 C C . VAL B 1 310 ? -21.219 18.891 1.555 1 98.56 310 VAL B C 1
ATOM 4758 O O . VAL B 1 310 ? -22.312 19.203 2.031 1 98.56 310 VAL B O 1
ATOM 4761 N N . GLN B 1 311 ? -20.812 17.641 1.413 1 98.19 311 GLN B N 1
ATOM 4762 C CA . GLN B 1 311 ? -21.719 16.547 1.738 1 98.19 311 GLN B CA 1
ATOM 4763 C C . GLN B 1 311 ? -22.047 16.516 3.23 1 98.19 311 GLN B C 1
ATOM 4765 O O . GLN B 1 311 ? -23.188 16.297 3.625 1 98.19 311 GLN B O 1
ATOM 4770 N N . PHE B 1 312 ? -21.047 16.734 3.986 1 97.19 312 PHE B N 1
ATOM 4771 C CA . PHE B 1 312 ? -21.219 16.75 5.434 1 97.19 312 PHE B CA 1
ATOM 4772 C C . PHE B 1 312 ? -22.219 17.812 5.848 1 97.19 312 PHE B C 1
ATOM 4774 O O . PHE B 1 312 ? -23.047 17.594 6.734 1 97.19 312 PHE B O 1
ATOM 4781 N N . SER B 1 313 ? -22.203 18.953 5.277 1 96.56 313 SER B N 1
ATOM 4782 C CA . SER B 1 313 ? -23.062 20.078 5.617 1 96.56 313 SER B CA 1
ATOM 4783 C C . SER B 1 313 ? -24.516 19.812 5.238 1 96.56 313 SER B C 1
ATOM 4785 O O . SER B 1 313 ? -25.438 20.375 5.836 1 96.56 313 SER B O 1
ATOM 4787 N N . GLN B 1 314 ? -24.703 18.953 4.25 1 94.44 314 GLN B N 1
ATOM 4788 C CA . GLN B 1 314 ? -26.062 18.625 3.799 1 94.44 314 GLN B CA 1
ATOM 4789 C C . GLN B 1 314 ? -26.688 17.578 4.703 1 94.44 314 GLN B C 1
ATOM 4791 O O . GLN B 1 314 ? -27.922 17.547 4.863 1 94.44 314 GLN B O 1
ATOM 4796 N N . ASP B 1 315 ? -25.938 16.734 5.219 1 87 315 ASP B N 1
ATOM 4797 C CA . ASP B 1 315 ? -26.453 15.688 6.105 1 87 315 ASP B CA 1
ATOM 4798 C C . ASP B 1 315 ? -26.812 16.266 7.473 1 87 315 ASP B C 1
ATOM 4800 O O . ASP B 1 315 ? -27.719 15.75 8.141 1 87 315 ASP B O 1
ATOM 4804 N N . SER B 1 316 ? -26.094 17.297 7.891 1 71.06 316 SER B N 1
ATOM 4805 C CA . SER B 1 316 ? -26.312 17.891 9.195 1 71.06 316 SER B CA 1
ATOM 4806 C C . SER B 1 316 ? -27.469 18.891 9.148 1 71.06 316 SER B C 1
ATOM 4808 O O . SER B 1 316 ? -27.906 19.406 10.188 1 71.06 316 SER B O 1
ATOM 4810 N N . ALA B 1 317 ? -28.016 19.047 7.934 1 56.19 317 ALA B N 1
ATOM 4811 C CA . ALA B 1 317 ? -29.188 19.906 7.781 1 56.19 317 ALA B CA 1
ATOM 4812 C C . ALA B 1 317 ? -30.484 19.109 7.945 1 56.19 317 ALA B C 1
ATOM 4814 O O . ALA B 1 317 ? -30.516 17.906 7.691 1 56.19 317 ALA B O 1
#

Organism: Myotis myotis (NCBI:txid51298)

Solvent-accessible surface area (backbone atoms only — not comparable to full-atom values): 30332 Å² total; per-residue (Å²): 92,80,55,54,46,92,74,34,38,31,62,49,48,48,52,52,51,45,53,52,33,62,73,36,28,89,50,47,48,72,43,83,36,47,54,68,54,43,58,73,60,40,28,37,29,31,50,44,43,20,50,14,32,88,60,64,38,26,42,34,37,37,38,35,61,38,24,92,52,80,81,53,56,23,41,32,34,37,11,27,18,29,22,31,49,45,15,22,64,50,54,56,64,74,78,72,43,76,61,24,25,32,36,20,40,9,20,52,26,45,50,50,27,50,39,48,39,42,59,66,62,43,60,43,30,38,32,40,39,23,50,19,19,33,30,28,58,51,98,63,28,53,47,65,70,40,72,40,39,28,46,84,63,52,33,34,23,33,66,49,42,55,48,41,54,59,35,34,40,34,23,50,47,43,55,51,56,78,62,57,48,70,33,40,39,33,31,21,51,63,33,74,32,39,17,31,41,41,12,65,69,26,32,38,31,36,56,75,21,72,67,58,49,50,48,50,45,54,19,6,64,75,61,65,44,37,59,40,76,48,72,78,52,68,72,34,35,50,31,16,44,68,40,92,87,31,59,26,26,64,50,44,77,54,81,44,14,41,40,33,21,48,50,32,46,47,47,75,38,54,83,69,68,38,36,37,41,34,39,24,40,19,26,35,54,32,73,71,82,50,82,92,52,63,67,41,68,56,54,52,54,27,65,18,53,39,42,31,52,54,52,51,42,57,68,77,97,93,80,54,55,44,92,73,34,38,31,60,50,48,48,51,52,51,46,53,50,33,61,72,37,29,88,51,48,48,73,44,84,34,48,53,70,55,44,58,72,60,40,26,37,29,31,49,44,44,22,51,14,33,87,60,64,36,27,43,34,38,36,37,37,61,38,26,91,52,82,81,53,56,22,40,34,34,36,10,25,19,28,22,30,50,47,15,21,64,49,54,56,64,74,79,70,42,78,60,23,25,31,37,20,42,10,21,53,26,47,51,50,28,50,39,51,40,43,58,65,61,45,61,43,30,38,32,40,39,23,49,17,18,35,29,27,59,50,98,61,26,54,47,66,71,40,74,39,39,28,47,83,62,52,32,34,23,35,65,50,41,57,47,43,54,58,34,34,41,35,24,51,46,44,55,51,57,79,61,58,47,68,31,40,40,32,29,21,51,62,33,73,32,38,17,31,41,42,12,66,68,25,32,39,31,37,56,76,21,71,68,59,48,51,49,50,46,55,19,7,64,75,62,68,43,37,59,41,76,48,73,75,52,67,72,35,36,50,30,16,45,68,39,94,88,29,59,24,27,66,49,45,76,53,81,44,12,42,39,33,21,47,52,31,47,48,47,77,38,53,83,68,69,40,36,37,42,34,40,24,39,18,27,36,55,31,73,73,82,48,83,93,52,63,68,42,70,56,55,52,53,27,65,19,52,38,41,30,52,54,52,52,42,59,68,78,95

InterPro domains:
  IPR000819 Peptidase M17, leucyl aminopeptidase, C-terminal [PF00883] (2-306)
  IPR000819 Peptidase M17, leucyl aminopeptidase, C-terminal [PS00631] (160-167)
  IPR011356 Peptidase M17, leucine aminopeptidase/peptidase B [PR00481] (75-92)
  IPR011356 Peptidase M17, leucine aminopeptidase/peptidase B [PR00481] (97-118)
  IPR011356 Peptidase M17, leucine aminopeptidase/peptidase B [PR00481] (134-155)
  IPR011356 Peptidase M17, leucine aminopeptidase/peptidase B [PR00481] (156-176)
  IPR011356 Peptidase M17, leucine aminopeptidase/peptidase B [PR00481] (184-199)
  IPR011356 Peptidase M17, leucine aminopeptidase/peptidase B [PTHR11963] (1-314)
  IPR011356 Peptidase M17, leucine aminopeptidase/peptidase B [cd00433] (1-309)

Foldseek 3Di:
DFDFLVCDAQVNVLVVLVVLLVVQAPQKDKDWAWPVVCVVLVQWLLCQQFVQDPRTKTKIKMKGQLAPDSPDFAEEEEFEAACAEQQAPLGDDPVPSSQRNCQRLQLLLQSLLVSLCSNVSFNGIYMYIYTHHHRYYDPSHDDQQDWIAGSVGFIEHERTSSQSRLSNLLNVQLVSVVRVHPAYETEGLGDPVVCVVQAQQAWEKEWLDPVLVVLLQVLCVVQVRHHDYDDQDVVLLCQFCPDDPTRGYCAGVDPPPGVNNNVSSSVVRHDDNHYMYTNCNRNQADDPPDPVAHGGGGSPPSSSSNSSSNVVSVVVD/DFDFLVCDAQVNVLVVLVVLLVVQAPQKDKDWAWPVVCVVLVQWLLCQQFVQDPRTKTKIKMKGQLAPDSPDFAEEEEFEAACAEQQAVLGDDPPPSSQRNCQRLQLLLQSLLVSLCSNVSFNGIYMYIYTHHHRYYDPRHDDQQDWIAGSVGFIEHERTSSQSRLSNLLNVQLVSVVRVHPAYETEGLGDPVVCVVQAQQAWEKEWLDPVLVVLLQVLCVVQVRHYDYDDQDVVLLCQFCPDDPTRGYCAGVDPPPGVNNNVSSSVVRHDDNHYMYTNCNRNQADDPPDPVAHGGGGSPPSSSSNSSSNVVSVVVD

Sequence (634 aa):
MESPANEMTPTKFAEIIEKNLKSASSKTEVHIRPKSWIEEQEMGSFLSVAKGSDEPPVFLEIHYRGSPNASDAPLVFVGKGITFDSGGISIKPSANMDLMRADMGGAATICSAIVSAAKLNLPINLIGLAPLCENMPSGKANKPGDVVRARNGKTIQVDNTDAEGRLILADALCYAHTFNPKLIINAATLTGAMDIALGSGATGVFTNSSWLWNKLFEASVETGDRVWRMPLYEHYTRQVVDCQLADVNNIGKYRSAGACTAAAFLKEFVTHPKWAHLDIAGVMTNKDEISYLRKGMTGRPTRTLIEFLVQFSQDSAMESPANEMTPTKFAEIIEKNLKSASSKTEVHIRPKSWIEEQEMGSFLSVAKGSDEPPVFLEIHYRGSPNASDAPLVFVGKGITFDSGGISIKPSANMDLMRADMGGAATICSAIVSAAKLNLPINLIGLAPLCENMPSGKANKPGDVVRARNGKTIQVDNTDAEGRLILADALCYAHTFNPKLIINAATLTGAMDIALGSGATGVFTNSSWLWNKLFEASVETGDRVWRMPLYEHYTRQVVDCQLADVNNIGKYRSAGACTAAAFLKEFVTHPKWAHLDIAGVMTNKDEISYLRKGMTGRPTRTLIEFLVQFSQDSA

Nearest PDB structures (foldseek):
  2ewb-assembly1_A  TM=9.990E-01  e=9.952E-63  Bos taurus
  2j9a-assembly1_A  TM=9.993E-01  e=3.323E-62  Bos taurus
  1bll-assembly1_E  TM=9.982E-01  e=2.911E-61  Bos taurus
  8d1x-assembly1_E  TM=9.799E-01  e=4.682E-40  Neisseria gonorrhoeae NCCP11945
  1gyt-assembly2_I  TM=9.762E-01  e=1.851E-38  Escherichia coli K-12